Protein AF-A0A3P7NTP7-F1 (afdb_monomer)

Nearest PDB structures (foldseek):
  2wjd-assembly1_A  TM=9.049E-01  e=7.358E-20  Streptococcus pneumoniae
  3qy7-assembly1_A  TM=8.850E-01  e=7.677E-16  Bacillus subtilis
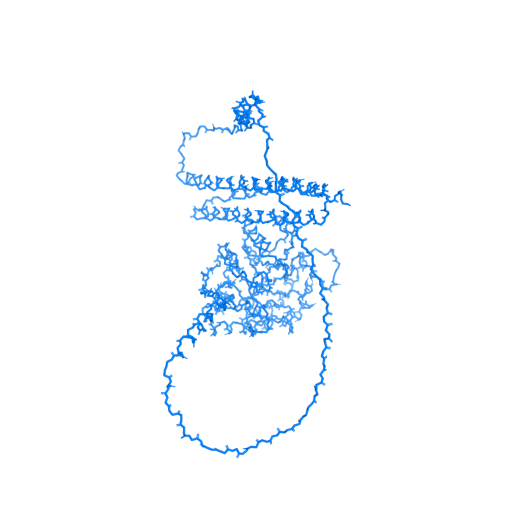  5j0l-assembly2_D  TM=4.802E-01  e=4.983E+00  synthetic construct
  4wpe-assembly1_A-2  TM=3.678E-01  e=9.612E+00  Saccharomyces cerevisiae S288C

Radius of gyration: 35.09 Å; Cα contacts (8 Å, |Δi|>4): 569; chains: 1; bounding box: 70×94×102 Å

Foldseek 3Di:
DAFAFEAAQQFAQFFLFHVDLVFSVVLVVLCVVLRHQEYENAAADPDPRRHPVPDDPPDPSVVVQVVSQVVSVVVCCVVPVRRHYWYAHEYEDELVCLLPVVPDDHTATLPALEHHYEYPLADALLSVVSSLLVSVVVVHAYEDPQVLRRPNCLPPVVSLLVCVVLLHAYEHALVLCPPQPPDSSVVSVVVCLLFQSHQAYHHNHRGDPDSHRNNNRSLVSCCVPVNNVVSCRHGPDQVVCVSVNHRRDRDRTNDDPCPDPPPPPVPPPPPVVPPPVPPDDDDDDDDDDDDDDDDDDDDDDDDDDDDDDDDDDDDYDDDDDDDDDDDDDDPDPPPPPPPPPPPPPPDDDDPDDPDDPPPDDDDVLVVVVVVLLVVLVVVLVVLLVVLVVVLVVLLVQLVVLLPDPPPVSSVVSNVVSVVVNVVSVSVSCVVNSVSLSVSQVSQVVSVHDSVVSVVSVVVVSVSVVVSCVVSVVVVVVSVVVD

Organism: NCBI:txid2173034

Mean predicted aligned error: 18.22 Å

Solvent-accessible surface area (backbone atoms only — not comparable to full-atom values): 28590 Å² total; per-residue (Å²): 135,59,28,33,35,67,35,23,27,47,45,41,67,63,35,76,27,18,81,36,64,67,54,28,51,51,44,50,45,56,29,45,78,49,50,39,31,34,38,27,33,22,42,66,34,83,39,93,62,36,56,84,84,78,72,74,100,79,65,67,65,66,58,59,52,54,50,40,45,56,55,50,48,52,56,44,41,74,77,38,74,78,50,45,79,40,54,38,25,30,35,39,48,53,86,74,39,63,83,44,58,94,75,57,91,80,53,39,32,59,79,31,49,37,32,40,36,41,62,60,61,82,46,49,56,69,62,49,54,48,48,52,48,57,39,41,77,72,65,38,41,41,26,40,46,48,55,35,60,40,54,46,51,74,84,40,63,67,55,60,47,56,43,44,77,70,66,37,40,32,27,35,38,19,65,34,60,50,69,41,81,78,45,72,40,15,38,40,35,44,54,33,54,70,26,43,54,54,49,30,41,22,25,60,18,27,41,90,75,89,38,40,45,51,43,48,63,25,46,51,49,38,27,75,75,67,33,60,69,52,29,41,36,26,28,24,52,32,49,51,32,42,62,70,56,44,87,59,87,79,70,79,64,43,77,69,82,77,70,71,85,69,77,65,94,79,76,73,79,82,71,66,79,72,68,80,79,78,79,85,72,87,86,93,73,80,86,91,78,88,81,90,82,88,85,91,86,82,88,80,87,85,87,89,82,84,88,83,90,86,88,89,88,87,84,85,89,83,88,91,89,85,89,87,78,89,80,89,82,96,84,70,96,81,77,85,79,75,89,82,80,75,88,84,80,82,88,80,83,80,84,77,70,84,80,73,88,69,94,58,93,72,52,69,66,58,54,49,50,53,56,53,51,56,53,51,53,52,50,50,52,53,51,51,54,50,49,51,58,54,49,53,57,50,49,53,53,44,64,55,29,73,67,47,83,53,61,71,64,20,54,54,47,42,52,53,48,51,65,44,50,59,48,51,51,53,51,47,48,55,55,48,54,47,49,47,49,56,51,43,51,61,27,54,78,67,73,48,84,56,72,63,51,56,54,55,49,53,52,51,52,54,50,52,53,55,55,49,56,62,53,49,58,52,52,49,62,44,63,79,69,112

Secondary structure (DSSP, 8-state):
--EEE--B--STTTSSS-SSHHHHHHHHHHHHHTTEEEEEE--EES-TTS-SS-S-TTS-HHHHHHHHHHHHHHHHHHH-TT-EEEE--EEEEPTTTTT-GGGS----GGGSSEEEEEE-TT--HHHHHHHHHHHHHTT-EEEETTTTS-SGGGT-TTHHHHHHHTT-EEEEEHHHHSSTTSSHHHHHHHHHHHTT---EEE--B--SSSS---HHHHHHHHHHHH-HHHHHIIIIIHHHHHHTT-----PPP-----------TTSSSSSSTTSSSS-SSS--------------------------------------------------TTSSSSTTSSSSSS-------------S---HHHHHHHHHHHHHHHHHHHHHHHHHHHHHHHHHHHHHHTT-SSHHHHHHHHHHHHHHHHHHHHHHHHHHHHHHHHHHHHHHTTT---HHHHHHHHHHHHHHHHHHHHHHHHHHHHHTT-

pLDDT: mean 74.23, std 25.64, range [24.45, 98.81]

Sequence (482 aa):
MKMVDIHYHLLPDVDDGPDTTECALEMVKISYDQGVRGIVATPHLNHPVQFRGRRNKEMDNKKDMEQAFETLRAHIHEAYPDMEIYLGAELYLTRKDLDHLEHVKIRTMNTTQYILVEFSRDITHIELDHGMHELVLLGYRPILAHAEVYKCYANHMEELIKLRDQGILIQCNAGNIINPQSSPEKTRATQMLEQGLIDIIASDGHNISTRRPDMAKAYTYVTKKHGAKEANRLFCENPQTMLLGGVVPQPPSRKKTLQPKHKSLVGMTSLIALALIGFSLIVTNALNAKDESPEAFTLKSLEQQTEPASTTQIEKNHGPVLPESLESTEENLLTQQENNELEQAQYSEDLKIPTMNIENEINPEQQGYNKIVSAYEQHLTNLEAYYRTQVDQYFIRLKEAVQIQDIPTRDETVSSIQGLIGKLESQSDNEVYKSLYDMQNDLEAKQYDVAIVQQLRDRYNEVKATVSTAYQAELEAYYNKQ

InterPro domains:
  IPR016667 Capsular polysaccharide synthesis, CpsB/CapC [PF19567] (3-243)
  IPR016667 Capsular polysaccharide synthesis, CpsB/CapC [PTHR39181] (3-255)
  IPR032466 Metal-dependent hydrolase [SSF51556] (1-242)

Structure (mmCIF, N/CA/C/O backbone):
data_AF-A0A3P7NTP7-F1
#
_entry.id   AF-A0A3P7NTP7-F1
#
loop_
_atom_site.group_PDB
_atom_site.id
_atom_site.type_symbol
_atom_site.label_atom_id
_atom_site.label_alt_id
_atom_site.label_comp_id
_atom_site.label_asym_id
_atom_site.label_entity_id
_atom_site.label_seq_id
_atom_site.pdbx_PDB_ins_code
_atom_site.Cartn_x
_atom_site.Cartn_y
_atom_site.Cartn_z
_atom_site.occupancy
_atom_site.B_iso_or_equiv
_atom_site.auth_seq_id
_atom_site.auth_comp_id
_atom_site.auth_asym_id
_atom_site.auth_atom_id
_atom_site.pdbx_PDB_model_num
ATOM 1 N N . MET A 1 1 ? 1.964 -17.044 -17.204 1.00 64.38 1 MET A N 1
ATOM 2 C CA . MET A 1 1 ? 1.689 -15.626 -16.887 1.00 64.38 1 MET A CA 1
ATOM 3 C C . MET A 1 1 ? 3.019 -14.944 -16.595 1.00 64.38 1 MET A C 1
ATOM 5 O O . MET A 1 1 ? 3.985 -15.660 -16.352 1.00 64.38 1 MET A O 1
ATOM 9 N N . LYS A 1 2 ? 3.089 -13.612 -16.673 1.00 90.44 2 LYS A N 1
ATOM 10 C CA . LYS A 1 2 ? 4.259 -12.822 -16.256 1.00 90.44 2 LYS A CA 1
ATOM 11 C C . LYS A 1 2 ? 4.111 -12.486 -14.767 1.00 90.44 2 LYS A C 1
ATOM 13 O O . LYS A 1 2 ? 3.027 -12.058 -14.383 1.00 90.44 2 LYS A O 1
ATOM 18 N N . MET A 1 3 ? 5.151 -12.655 -13.945 1.00 98.06 3 MET A N 1
ATOM 19 C CA . MET A 1 3 ? 5.136 -12.055 -12.602 1.00 98.06 3 MET A CA 1
ATOM 20 C C . MET A 1 3 ? 5.399 -10.553 -12.702 1.00 98.06 3 MET A C 1
ATOM 22 O O . MET A 1 3 ? 6.216 -10.117 -13.520 1.00 98.06 3 MET A O 1
ATOM 26 N N . VAL A 1 4 ? 4.725 -9.788 -11.852 1.00 98.50 4 VAL A N 1
ATOM 27 C CA . VAL A 1 4 ? 4.882 -8.340 -11.729 1.00 98.50 4 VAL A CA 1
ATOM 28 C C . VAL A 1 4 ? 5.239 -8.022 -10.284 1.00 98.50 4 VAL A C 1
ATOM 30 O O . VAL A 1 4 ? 4.569 -8.488 -9.366 1.00 98.50 4 VAL A O 1
ATOM 33 N N . ASP A 1 5 ? 6.289 -7.235 -10.092 1.00 98.62 5 ASP A N 1
ATOM 34 C CA . ASP A 1 5 ? 6.712 -6.751 -8.784 1.00 98.62 5 ASP A CA 1
ATOM 35 C C . ASP A 1 5 ? 6.331 -5.277 -8.624 1.00 98.62 5 ASP A C 1
ATOM 37 O O . ASP A 1 5 ? 6.753 -4.441 -9.422 1.00 98.62 5 ASP A O 1
ATOM 41 N N . ILE A 1 6 ? 5.494 -4.960 -7.634 1.00 98.62 6 ILE A N 1
ATOM 42 C CA . ILE A 1 6 ? 4.932 -3.609 -7.466 1.00 98.62 6 ILE A CA 1
ATOM 43 C C . ILE A 1 6 ? 5.628 -2.773 -6.389 1.00 98.62 6 ILE A C 1
ATOM 45 O O . ILE A 1 6 ? 5.246 -1.625 -6.205 1.00 98.62 6 ILE A O 1
ATOM 49 N N . HIS A 1 7 ? 6.582 -3.347 -5.653 1.00 98.69 7 HIS A N 1
ATOM 50 C CA . HIS A 1 7 ? 7.241 -2.697 -4.521 1.00 98.69 7 HIS A CA 1
ATOM 51 C C . HIS A 1 7 ? 8.749 -2.939 -4.626 1.00 98.69 7 HIS A C 1
ATOM 53 O O . HIS A 1 7 ? 9.239 -4.025 -4.303 1.00 98.69 7 HIS A O 1
ATOM 59 N N . TYR A 1 8 ? 9.473 -1.940 -5.134 1.00 97.94 8 TYR A N 1
ATOM 60 C CA . TYR A 1 8 ? 10.860 -2.093 -5.563 1.00 97.94 8 TYR A CA 1
ATOM 61 C C . TYR A 1 8 ? 11.626 -0.759 -5.522 1.00 97.94 8 TYR A C 1
ATOM 63 O O . TYR A 1 8 ? 11.379 0.154 -6.317 1.00 97.94 8 TYR A O 1
ATOM 71 N N . HIS A 1 9 ? 12.621 -0.670 -4.641 1.00 96.44 9 HIS A N 1
ATOM 72 C CA . HIS A 1 9 ? 13.485 0.499 -4.473 1.00 96.44 9 HIS A CA 1
ATOM 73 C C . HIS A 1 9 ? 14.672 0.337 -5.409 1.00 96.44 9 HIS A C 1
ATOM 75 O O . HIS A 1 9 ? 15.724 -0.198 -5.063 1.00 96.44 9 HIS A O 1
ATOM 81 N N . LEU A 1 10 ? 14.415 0.676 -6.672 1.00 95.94 10 LEU A N 1
ATOM 82 C CA . LEU A 1 10 ? 15.257 0.305 -7.804 1.00 95.94 10 LEU A CA 1
ATOM 83 C C . LEU A 1 10 ? 16.017 1.491 -8.423 1.00 95.94 10 LEU A C 1
ATOM 85 O O . LEU A 1 10 ? 16.932 1.274 -9.214 1.00 95.94 10 LEU A O 1
ATOM 89 N N . LEU A 1 11 ? 15.658 2.735 -8.095 1.00 94.19 11 LEU A N 1
ATOM 90 C CA . LEU A 1 11 ? 16.259 3.913 -8.726 1.00 94.19 11 LEU A CA 1
ATOM 91 C C . LEU A 1 11 ? 17.644 4.232 -8.127 1.00 94.19 11 LEU A C 1
ATOM 93 O O . LEU A 1 11 ? 17.728 4.459 -6.920 1.00 94.19 11 LEU A O 1
ATOM 97 N N . PRO A 1 12 ? 18.717 4.292 -8.945 1.00 90.75 12 PRO A N 1
ATOM 98 C CA . PRO A 1 12 ? 20.052 4.658 -8.488 1.00 90.75 12 PRO A CA 1
ATOM 99 C C . PRO A 1 12 ? 20.090 6.017 -7.798 1.00 90.75 12 PRO A C 1
ATOM 101 O O . PRO A 1 12 ? 19.650 7.008 -8.377 1.00 90.75 12 PRO A O 1
ATOM 104 N N . ASP A 1 13 ? 20.674 6.063 -6.601 1.00 85.06 13 ASP A N 1
ATOM 105 C CA . ASP A 1 13 ? 20.929 7.302 -5.856 1.00 85.06 13 ASP A CA 1
ATOM 106 C C . ASP A 1 13 ? 19.650 8.162 -5.679 1.00 85.06 13 ASP A C 1
ATOM 108 O O . ASP A 1 13 ? 19.675 9.386 -5.823 1.00 85.06 13 ASP A O 1
ATOM 112 N N . VAL A 1 14 ? 18.511 7.534 -5.352 1.00 85.25 14 VAL A N 1
ATOM 113 C CA . VAL A 1 14 ? 17.250 8.227 -4.996 1.00 85.25 14 VAL A CA 1
ATOM 114 C C . VAL A 1 14 ? 16.876 8.044 -3.522 1.00 85.25 14 VAL A C 1
ATOM 116 O O . VAL A 1 14 ? 16.504 9.028 -2.888 1.00 85.25 14 VAL A O 1
ATOM 119 N N . ASP A 1 15 ? 16.996 6.831 -2.974 1.00 86.75 15 ASP A N 1
ATOM 120 C CA . ASP A 1 15 ? 16.673 6.497 -1.577 1.00 86.75 15 ASP A CA 1
ATOM 121 C C . ASP A 1 15 ? 17.698 5.520 -0.947 1.00 86.75 15 ASP A C 1
ATOM 123 O O . ASP A 1 15 ? 18.898 5.630 -1.217 1.00 86.75 15 ASP A O 1
ATOM 127 N N . ASP A 1 16 ? 17.285 4.592 -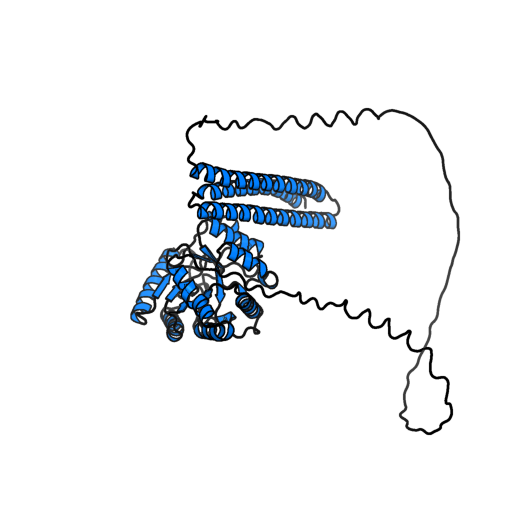0.068 1.00 86.94 16 ASP A N 1
ATOM 128 C CA . ASP A 1 16 ? 18.154 3.535 0.467 1.00 86.94 16 ASP A CA 1
ATOM 129 C C . ASP A 1 16 ? 18.162 2.234 -0.362 1.00 86.94 16 ASP A C 1
ATOM 131 O O . ASP A 1 16 ? 18.643 1.207 0.127 1.00 86.94 16 ASP A O 1
ATOM 135 N N . GLY A 1 17 ? 17.723 2.282 -1.622 1.00 89.94 17 GLY A N 1
ATOM 136 C CA . GLY A 1 17 ? 17.957 1.257 -2.641 1.00 89.94 17 GLY A CA 1
ATOM 137 C C . GLY A 1 17 ? 19.415 1.204 -3.165 1.00 89.94 17 GLY A C 1
ATOM 138 O O . GLY A 1 17 ? 20.373 1.238 -2.375 1.00 89.94 17 GLY A O 1
ATOM 139 N N . PRO A 1 18 ? 19.638 1.068 -4.489 1.00 91.38 18 PRO A N 1
ATOM 140 C CA . PRO A 1 18 ? 20.972 0.967 -5.078 1.00 91.38 18 PRO A CA 1
ATOM 141 C C . PRO A 1 18 ? 21.687 2.324 -5.171 1.00 91.38 18 PRO A C 1
ATOM 143 O O . PRO A 1 18 ? 21.120 3.319 -5.612 1.00 91.38 18 PRO A O 1
ATOM 146 N N . ASP A 1 19 ? 22.985 2.356 -4.858 1.00 87.69 19 ASP A N 1
ATOM 147 C CA . ASP A 1 19 ? 23.810 3.565 -5.018 1.00 87.69 19 ASP A CA 1
ATOM 148 C C . ASP A 1 19 ? 24.238 3.833 -6.483 1.00 87.69 19 ASP A C 1
ATOM 150 O O . ASP A 1 19 ? 24.747 4.913 -6.772 1.00 87.69 19 ASP A O 1
ATOM 154 N N . THR A 1 20 ? 24.087 2.868 -7.409 1.00 90.12 20 THR A N 1
ATOM 155 C CA . THR A 1 20 ? 24.508 3.002 -8.824 1.00 90.12 20 THR A CA 1
ATOM 156 C C . THR A 1 20 ? 23.620 2.227 -9.813 1.00 90.12 20 THR A C 1
ATOM 158 O O . THR A 1 20 ? 22.922 1.278 -9.443 1.00 90.12 20 THR A O 1
ATOM 161 N N . THR A 1 21 ? 23.683 2.605 -11.097 1.00 94.00 21 THR A N 1
ATOM 162 C CA . THR A 1 21 ? 22.968 1.952 -12.213 1.00 94.00 21 THR A CA 1
ATOM 163 C C . THR A 1 21 ? 23.360 0.486 -12.387 1.00 94.00 21 THR A C 1
ATOM 165 O O . THR A 1 21 ? 22.503 -0.345 -12.664 1.00 94.00 21 THR A O 1
ATOM 168 N N . GLU A 1 22 ? 24.628 0.133 -12.178 1.00 95.69 22 GLU A N 1
ATOM 169 C CA . GLU A 1 22 ? 25.114 -1.247 -12.280 1.00 95.69 22 GLU A CA 1
ATOM 170 C C . GLU A 1 22 ? 24.472 -2.131 -11.202 1.00 95.69 22 GLU A C 1
ATOM 172 O O . GLU A 1 22 ? 23.992 -3.222 -11.501 1.00 95.69 22 GLU A O 1
ATOM 177 N N . CYS A 1 23 ? 24.376 -1.627 -9.965 1.00 95.00 23 CYS A N 1
ATOM 178 C CA . CYS A 1 23 ? 23.697 -2.318 -8.867 1.00 95.00 23 CYS A CA 1
ATOM 179 C C . CYS A 1 23 ? 22.195 -2.505 -9.163 1.00 95.00 23 CYS A C 1
ATOM 181 O O . CYS A 1 23 ? 21.653 -3.596 -8.976 1.00 95.00 23 CYS A O 1
ATOM 183 N N . ALA A 1 24 ? 21.534 -1.479 -9.713 1.00 97.19 24 ALA A N 1
ATOM 184 C CA . ALA A 1 24 ? 20.144 -1.575 -10.159 1.00 97.19 24 ALA A CA 1
ATOM 185 C C . ALA A 1 24 ? 19.955 -2.602 -11.297 1.00 97.19 24 ALA A C 1
ATOM 187 O O . ALA A 1 24 ? 18.998 -3.377 -11.278 1.00 97.19 24 ALA A O 1
ATOM 188 N N . LEU A 1 25 ? 20.882 -2.679 -12.258 1.00 98.12 25 LEU A N 1
ATOM 189 C CA . LEU A 1 25 ? 20.854 -3.673 -13.338 1.00 98.12 25 LEU A CA 1
ATOM 190 C C . LEU A 1 25 ? 21.120 -5.103 -12.836 1.00 98.12 25 LEU A C 1
ATOM 192 O O . LEU A 1 25 ? 20.491 -6.040 -13.331 1.00 98.12 25 LEU A O 1
ATOM 196 N N . GLU A 1 26 ? 21.976 -5.296 -11.827 1.00 98.19 26 GLU A N 1
ATOM 197 C CA . GLU A 1 26 ? 22.121 -6.591 -11.144 1.00 98.19 26 GLU A CA 1
ATOM 198 C C . GLU A 1 26 ? 20.846 -6.983 -10.382 1.00 98.19 26 GLU A C 1
ATOM 200 O O . GLU A 1 26 ? 20.416 -8.138 -10.445 1.00 98.19 26 GLU A O 1
ATOM 205 N N . MET A 1 27 ? 20.192 -6.030 -9.711 1.00 98.31 27 MET A N 1
ATOM 206 C CA . MET A 1 27 ? 18.896 -6.251 -9.062 1.00 98.31 27 MET A CA 1
ATOM 207 C C . MET A 1 27 ? 17.827 -6.657 -10.088 1.00 98.31 27 MET A C 1
ATOM 209 O O . MET A 1 27 ? 17.157 -7.673 -9.892 1.00 98.31 27 MET A O 1
ATOM 213 N N . VAL A 1 28 ? 17.715 -5.939 -11.211 1.00 98.44 28 VAL A N 1
ATOM 214 C CA . VAL A 1 28 ? 16.812 -6.288 -12.325 1.00 98.44 28 VAL A CA 1
ATOM 215 C C . VAL A 1 28 ? 17.132 -7.672 -12.874 1.00 98.44 28 VAL A C 1
ATOM 217 O O . VAL A 1 28 ? 16.205 -8.450 -13.093 1.00 98.44 28 VAL A O 1
ATOM 220 N N . LYS A 1 29 ? 18.415 -8.030 -13.025 1.00 98.31 29 LYS A N 1
ATOM 221 C CA . LYS A 1 29 ? 18.817 -9.376 -13.450 1.00 98.31 29 LYS A CA 1
ATOM 222 C C . LYS A 1 29 ? 18.286 -10.450 -12.501 1.00 98.31 29 LYS A C 1
ATOM 224 O O . LYS A 1 29 ? 17.704 -11.428 -12.960 1.00 98.31 29 LYS A O 1
ATOM 229 N N . ILE A 1 30 ? 18.451 -10.266 -11.188 1.00 97.94 30 ILE A N 1
ATOM 230 C CA . ILE A 1 30 ? 17.971 -11.214 -10.169 1.00 97.94 30 ILE A CA 1
ATOM 231 C C . ILE A 1 30 ? 16.451 -11.415 -10.287 1.00 97.94 30 ILE A C 1
ATOM 233 O O . ILE A 1 30 ? 15.969 -12.541 -10.159 1.00 97.94 30 ILE A O 1
ATOM 237 N N . SER A 1 31 ? 15.692 -10.358 -10.571 1.00 97.94 31 SER A N 1
ATOM 238 C CA . SER A 1 31 ? 14.238 -10.421 -10.783 1.00 97.94 31 SER A CA 1
ATOM 239 C C . SER A 1 31 ? 13.861 -11.060 -12.129 1.00 97.94 31 SER A C 1
ATOM 241 O O . SER A 1 31 ? 12.966 -11.908 -12.198 1.00 97.94 31 SER A O 1
ATOM 243 N N . TYR A 1 32 ? 14.585 -10.726 -13.197 1.00 98.00 32 TYR A N 1
ATOM 244 C CA . TYR A 1 32 ? 14.394 -11.260 -14.546 1.00 98.00 32 TYR A CA 1
ATOM 245 C C . TYR A 1 32 ? 14.671 -12.772 -14.622 1.00 98.00 32 TYR A C 1
ATOM 247 O O . TYR A 1 32 ? 13.851 -13.521 -15.165 1.00 98.00 32 TYR A O 1
ATOM 255 N N . ASP A 1 33 ? 15.776 -13.231 -14.022 1.00 97.50 33 ASP A N 1
ATOM 256 C CA . ASP A 1 33 ? 16.153 -14.649 -13.888 1.00 97.50 33 ASP A CA 1
ATOM 257 C C . ASP A 1 33 ? 15.085 -15.454 -13.117 1.00 97.50 33 ASP A C 1
ATOM 259 O O . ASP A 1 33 ? 14.915 -16.653 -13.335 1.00 97.50 33 ASP A O 1
ATOM 263 N N . GLN A 1 34 ? 14.340 -14.791 -12.226 1.00 96.44 34 GLN A N 1
ATOM 264 C CA . GLN A 1 34 ? 13.246 -15.371 -11.442 1.00 96.44 34 GLN A CA 1
ATOM 265 C C . GLN A 1 34 ? 11.889 -15.389 -12.166 1.00 96.44 34 GLN A C 1
ATOM 267 O O . GLN A 1 34 ? 10.929 -15.942 -11.630 1.00 96.44 34 GLN A O 1
ATOM 272 N N . GLY A 1 35 ? 11.784 -14.819 -13.371 1.00 96.94 35 GLY A N 1
ATOM 273 C CA . GLY A 1 35 ? 10.538 -14.775 -1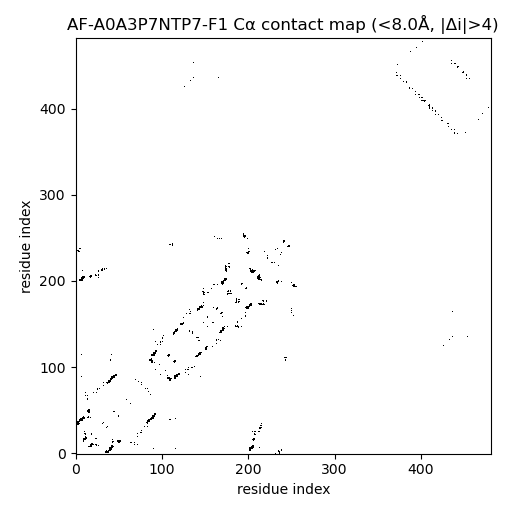4.147 1.00 96.94 35 GLY A CA 1
ATOM 274 C C . GLY A 1 35 ? 9.650 -13.551 -13.888 1.00 96.94 35 GLY A C 1
ATOM 275 O O . GLY A 1 35 ? 8.513 -13.517 -14.366 1.00 96.94 35 GLY A O 1
ATOM 276 N N . VAL A 1 36 ? 10.153 -12.534 -13.176 1.00 98.44 36 VAL A N 1
ATOM 277 C CA . VAL A 1 36 ? 9.531 -11.199 -13.162 1.00 98.44 36 VAL A CA 1
ATOM 278 C C . VAL A 1 36 ? 9.685 -10.572 -14.550 1.00 98.44 36 VAL A C 1
ATOM 280 O O . VAL A 1 36 ? 10.719 -10.737 -15.204 1.00 98.44 36 VAL A O 1
ATOM 283 N N . ARG A 1 37 ? 8.633 -9.902 -15.026 1.00 98.06 37 ARG A N 1
ATOM 284 C CA . ARG A 1 37 ? 8.589 -9.206 -16.324 1.00 98.06 37 ARG A CA 1
ATOM 285 C C . ARG A 1 37 ? 7.834 -7.878 -16.309 1.00 98.06 37 ARG A C 1
ATOM 287 O O . ARG A 1 37 ? 7.833 -7.208 -17.333 1.00 98.06 37 ARG A O 1
ATOM 294 N N . GLY A 1 38 ? 7.221 -7.507 -15.189 1.00 98.25 38 GLY A N 1
ATOM 295 C CA . GLY A 1 38 ? 6.815 -6.134 -14.905 1.00 98.25 38 GLY A CA 1
ATOM 296 C C . GLY A 1 38 ? 7.419 -5.699 -13.573 1.00 98.25 38 GLY A C 1
ATOM 297 O O . GLY A 1 38 ? 7.418 -6.487 -12.630 1.00 98.25 38 GLY A O 1
ATOM 298 N N . ILE A 1 39 ? 7.937 -4.480 -13.486 1.00 98.56 39 ILE A N 1
ATOM 299 C CA . ILE A 1 39 ? 8.435 -3.878 -12.246 1.00 98.56 39 ILE A CA 1
ATOM 300 C C . ILE A 1 39 ? 7.869 -2.461 -12.126 1.00 98.56 39 ILE A C 1
ATOM 302 O O . ILE A 1 39 ? 7.958 -1.672 -13.069 1.00 98.56 39 ILE A O 1
ATOM 306 N N . VAL A 1 40 ? 7.336 -2.122 -10.953 1.00 98.56 40 VAL A N 1
ATOM 307 C CA . VAL A 1 40 ? 7.080 -0.735 -10.553 1.00 98.56 40 VAL A CA 1
ATOM 308 C C . VAL A 1 40 ? 8.217 -0.286 -9.647 1.00 98.56 40 VAL A C 1
ATOM 310 O O . VAL A 1 40 ? 8.414 -0.848 -8.574 1.00 98.56 40 VAL A O 1
ATOM 313 N N . ALA A 1 41 ? 8.965 0.727 -10.076 1.00 98.06 41 ALA A N 1
ATOM 314 C CA . ALA A 1 41 ? 9.900 1.419 -9.205 1.00 98.06 41 ALA A CA 1
ATOM 315 C C . ALA A 1 41 ? 9.095 2.288 -8.228 1.00 98.06 41 ALA A C 1
ATOM 317 O O . ALA A 1 41 ? 8.395 3.213 -8.650 1.00 98.06 41 ALA A O 1
ATOM 318 N N . THR A 1 42 ? 9.193 1.984 -6.936 1.00 97.25 42 THR A N 1
ATOM 319 C CA . THR A 1 42 ? 8.497 2.679 -5.845 1.00 97.25 42 THR A CA 1
ATOM 320 C C . THR A 1 42 ? 9.511 3.260 -4.864 1.00 97.25 42 THR A C 1
ATOM 322 O O . THR A 1 42 ? 9.598 2.791 -3.735 1.00 97.25 42 THR A O 1
ATOM 325 N N . PRO A 1 43 ? 10.317 4.254 -5.278 1.00 94.25 43 PRO A N 1
ATOM 326 C CA . PRO A 1 43 ? 11.208 4.929 -4.345 1.00 94.25 43 PRO A CA 1
ATOM 327 C C . PRO A 1 43 ? 10.404 5.581 -3.213 1.00 94.25 43 PRO A C 1
ATOM 329 O O . PRO A 1 43 ? 9.269 6.025 -3.429 1.00 94.25 43 PRO A O 1
ATOM 332 N N . HIS A 1 44 ? 11.008 5.685 -2.033 1.00 91.88 44 HIS A N 1
ATOM 333 C CA . HIS A 1 44 ? 10.399 6.352 -0.883 1.00 91.88 44 HIS A CA 1
ATOM 334 C C . HIS A 1 44 ? 9.978 7.802 -1.203 1.00 91.88 44 HIS A C 1
ATOM 336 O O . HIS A 1 44 ? 10.746 8.590 -1.766 1.00 91.88 44 HIS A O 1
ATOM 342 N N . LEU A 1 45 ? 8.790 8.198 -0.745 1.00 89.69 45 LEU A N 1
ATOM 343 C CA . LEU A 1 45 ? 8.227 9.546 -0.804 1.00 89.69 45 LEU A CA 1
ATOM 344 C C . LEU A 1 45 ? 7.827 9.988 0.610 1.00 89.69 45 LEU A C 1
ATOM 346 O O . LEU A 1 45 ? 7.090 9.295 1.299 1.00 89.69 45 LEU A O 1
ATOM 350 N N . ASN A 1 46 ? 8.351 11.134 1.054 1.00 82.81 46 ASN A N 1
ATOM 351 C CA . ASN A 1 46 ? 8.191 11.719 2.396 1.00 82.81 46 ASN A CA 1
ATOM 352 C C . ASN A 1 46 ? 8.785 10.903 3.577 1.00 82.81 46 ASN A C 1
ATOM 354 O O . ASN A 1 46 ? 8.767 11.376 4.714 1.00 82.81 46 ASN A O 1
ATOM 358 N N . HIS A 1 47 ? 9.374 9.725 3.334 1.00 80.31 47 HIS A N 1
ATOM 359 C CA . HIS A 1 47 ? 9.973 8.881 4.379 1.00 80.31 47 HIS A CA 1
ATOM 360 C C . HIS A 1 47 ? 11.246 9.510 5.000 1.00 80.31 47 HIS A C 1
ATOM 362 O O . HIS A 1 47 ? 12.148 9.924 4.267 1.00 80.31 47 HIS A O 1
ATOM 368 N N . PRO A 1 48 ? 11.417 9.534 6.339 1.00 68.44 48 PRO A N 1
ATOM 369 C CA . PRO A 1 48 ? 12.614 10.076 6.997 1.00 68.44 48 PRO A CA 1
ATOM 370 C C . PRO A 1 48 ? 13.958 9.430 6.611 1.00 68.44 48 PRO A C 1
ATOM 372 O O . PRO A 1 48 ? 14.996 10.042 6.863 1.00 68.44 48 PRO A O 1
ATOM 375 N N . VAL A 1 49 ? 13.976 8.229 6.015 1.00 61.31 49 VAL A N 1
ATOM 376 C CA . VAL A 1 49 ? 15.218 7.536 5.599 1.00 61.31 49 VAL A CA 1
ATOM 377 C C . VAL A 1 49 ? 15.585 7.809 4.128 1.00 61.31 49 VAL A C 1
ATOM 379 O O . VAL A 1 49 ? 16.635 7.358 3.680 1.00 61.31 49 VAL A O 1
ATOM 382 N N . GLN A 1 50 ? 14.804 8.627 3.400 1.00 54.16 50 GLN A N 1
ATOM 383 C CA . GLN A 1 50 ? 15.004 8.980 1.978 1.00 54.16 50 GLN A CA 1
ATOM 384 C C . GLN A 1 50 ? 16.439 9.359 1.570 1.00 54.16 50 GLN A C 1
ATOM 386 O O . GLN A 1 50 ? 16.776 9.273 0.398 1.00 54.16 50 GLN A O 1
ATOM 391 N N . PHE A 1 51 ? 17.297 9.801 2.492 1.00 54.06 51 PHE A N 1
ATOM 392 C CA . PHE A 1 51 ? 18.670 10.172 2.169 1.00 54.06 51 PHE A CA 1
ATOM 393 C C . PHE A 1 51 ? 19.651 9.510 3.135 1.00 54.06 51 PHE A C 1
ATOM 395 O O . PHE A 1 51 ? 19.713 9.868 4.312 1.00 54.06 51 PHE A O 1
ATOM 402 N N . ARG A 1 52 ? 20.522 8.630 2.614 1.00 49.38 52 ARG A N 1
ATOM 403 C CA . ARG A 1 52 ? 21.683 8.037 3.320 1.00 49.38 52 ARG A CA 1
ATOM 404 C C . ARG A 1 52 ? 22.793 9.070 3.642 1.00 49.38 52 ARG A C 1
ATOM 406 O O . ARG A 1 52 ? 23.979 8.800 3.472 1.00 49.38 52 ARG A O 1
ATOM 413 N N . GLY A 1 53 ? 22.425 10.291 4.036 1.00 41.75 53 GLY A N 1
ATOM 414 C CA . GLY A 1 53 ? 23.332 11.418 4.286 1.00 41.75 53 GLY A CA 1
ATOM 415 C C . GLY A 1 53 ? 23.998 12.015 3.036 1.00 41.75 53 GLY A C 1
ATOM 416 O O . GLY A 1 53 ? 25.012 12.694 3.173 1.00 41.75 53 GLY A O 1
ATOM 417 N N . ARG A 1 54 ? 23.479 11.748 1.824 1.00 46.25 54 ARG A N 1
ATOM 418 C CA . ARG A 1 54 ? 24.155 12.042 0.538 1.00 46.25 54 ARG A CA 1
ATOM 419 C C . ARG A 1 54 ? 23.387 12.935 -0.455 1.00 46.25 54 ARG A C 1
ATOM 421 O O . ARG A 1 54 ? 23.493 12.734 -1.661 1.00 46.25 54 ARG A O 1
ATOM 428 N N . ARG A 1 55 ? 22.674 13.961 0.022 1.00 46.09 55 ARG A N 1
ATOM 429 C CA . ARG A 1 55 ? 22.431 15.213 -0.736 1.00 46.09 55 ARG A CA 1
ATOM 430 C C . ARG A 1 55 ? 21.873 16.315 0.165 1.00 46.09 55 ARG A C 1
ATOM 432 O O . ARG A 1 55 ? 21.371 16.040 1.254 1.00 46.09 55 ARG A O 1
ATOM 439 N N . ASN A 1 56 ? 21.997 17.563 -0.285 1.00 37.03 56 ASN A N 1
ATOM 440 C CA . ASN A 1 56 ? 21.391 18.716 0.382 1.00 37.03 56 ASN A CA 1
ATOM 441 C C . ASN A 1 56 ? 19.866 18.705 0.196 1.00 37.03 56 ASN A C 1
ATOM 443 O O . ASN A 1 56 ? 19.366 18.245 -0.827 1.00 37.03 56 ASN A O 1
ATOM 447 N N . LYS A 1 57 ? 19.139 19.299 1.151 1.00 42.53 57 LYS A N 1
ATOM 448 C CA . LYS A 1 57 ? 17.664 19.412 1.184 1.00 42.53 57 LYS A CA 1
ATOM 449 C C . LYS A 1 57 ? 17.058 20.354 0.117 1.00 42.53 57 LYS A C 1
ATOM 451 O O . LYS A 1 57 ? 15.976 20.891 0.323 1.00 42.53 57 LYS A O 1
ATOM 456 N N . GLU A 1 58 ? 17.768 20.602 -0.979 1.00 38.38 58 GLU A N 1
ATOM 457 C CA . GLU A 1 58 ? 17.488 21.674 -1.951 1.00 38.38 58 GLU A CA 1
ATOM 458 C C . GLU A 1 58 ? 17.311 21.153 -3.390 1.00 38.38 58 GLU A C 1
ATOM 460 O O . GLU A 1 58 ? 17.212 21.943 -4.326 1.00 38.38 58 GLU A O 1
ATOM 465 N N . MET A 1 59 ? 17.276 19.830 -3.584 1.00 40.25 59 MET A N 1
ATOM 466 C CA . MET A 1 59 ? 16.975 19.226 -4.885 1.00 40.25 59 MET A CA 1
ATOM 467 C C . MET A 1 59 ? 15.464 19.203 -5.154 1.00 40.25 59 MET A C 1
ATOM 469 O O . MET A 1 59 ? 14.645 19.060 -4.244 1.00 40.25 59 MET A O 1
ATOM 473 N N . ASP A 1 60 ? 15.084 19.361 -6.421 1.00 47.19 60 ASP A N 1
ATOM 474 C CA . ASP A 1 60 ? 13.688 19.373 -6.860 1.00 47.19 60 ASP A CA 1
ATOM 475 C C . ASP A 1 60 ? 13.224 17.931 -7.097 1.00 47.19 60 ASP A C 1
ATOM 477 O O . ASP A 1 60 ? 13.035 17.513 -8.240 1.00 47.19 60 ASP A O 1
ATOM 481 N N . ASN A 1 61 ? 13.077 17.181 -5.992 1.00 54.78 61 ASN A N 1
ATOM 482 C CA . ASN A 1 61 ? 12.950 15.714 -5.895 1.00 54.78 61 ASN A CA 1
ATOM 483 C C . ASN A 1 61 ? 12.135 15.013 -7.002 1.00 54.78 61 ASN A C 1
ATOM 485 O O . ASN A 1 61 ? 12.387 13.849 -7.308 1.00 54.78 61 ASN A O 1
ATOM 489 N N . LYS A 1 62 ? 11.138 15.682 -7.598 1.00 54.91 62 LYS A N 1
ATOM 490 C CA . LYS A 1 62 ? 10.352 15.132 -8.710 1.00 54.91 62 LYS A CA 1
ATOM 491 C C . LYS A 1 62 ? 11.159 15.012 -10.011 1.00 54.91 62 LYS A C 1
ATOM 493 O O . LYS A 1 62 ? 11.022 13.999 -10.694 1.00 54.91 62 LYS A O 1
ATOM 498 N N . LYS A 1 63 ? 11.979 16.012 -10.359 1.00 56.75 63 LYS A N 1
ATOM 499 C CA . LYS A 1 63 ? 12.778 16.011 -11.597 1.00 56.75 63 LYS A CA 1
ATOM 500 C C . LYS A 1 63 ? 13.869 14.950 -11.555 1.00 56.75 63 LYS A C 1
ATOM 502 O O . LYS A 1 63 ? 14.015 14.199 -12.513 1.00 56.75 63 LYS A O 1
ATOM 507 N N . ASP A 1 64 ? 14.584 14.862 -10.438 1.00 75.50 64 ASP A N 1
ATOM 508 C CA . ASP A 1 64 ? 15.686 13.912 -10.271 1.00 75.50 64 ASP A CA 1
ATOM 509 C C . ASP A 1 64 ? 15.176 12.461 -10.301 1.00 75.50 64 ASP A C 1
ATOM 511 O O . ASP A 1 64 ? 15.760 11.616 -10.975 1.00 75.50 64 ASP A O 1
ATOM 515 N N . MET A 1 65 ? 14.023 12.189 -9.673 1.00 83.75 65 MET A N 1
ATOM 516 C CA . MET A 1 65 ? 13.342 10.889 -9.737 1.00 83.75 65 MET A CA 1
ATOM 517 C C . MET A 1 65 ? 12.905 10.521 -11.165 1.00 83.75 65 MET A C 1
ATOM 519 O O . MET A 1 65 ? 13.139 9.396 -11.604 1.00 83.75 65 MET A O 1
ATOM 523 N N . GLU A 1 66 ? 12.281 11.445 -11.904 1.00 88.00 66 GLU A N 1
ATOM 524 C CA . GLU A 1 66 ? 11.835 11.199 -13.285 1.00 88.00 66 GLU A CA 1
ATOM 525 C C . GLU A 1 66 ? 13.024 11.009 -14.245 1.00 88.00 66 GLU A C 1
ATOM 527 O O . GLU A 1 66 ? 12.993 10.120 -15.098 1.00 88.00 66 GLU A O 1
ATOM 532 N N . GLN A 1 67 ? 14.113 11.766 -14.063 1.00 89.19 67 GLN A N 1
ATOM 533 C CA . GLN A 1 67 ? 15.342 11.606 -14.841 1.00 89.19 67 GLN A CA 1
ATOM 534 C C . GLN A 1 67 ? 16.075 10.295 -14.515 1.00 89.19 67 GLN A C 1
ATOM 536 O O . GLN A 1 67 ? 16.518 9.608 -15.439 1.00 89.19 67 GLN A O 1
ATOM 541 N N . ALA A 1 68 ? 16.190 9.919 -13.237 1.00 90.06 68 ALA A N 1
ATOM 542 C CA . ALA A 1 68 ? 16.775 8.642 -12.822 1.00 90.06 68 ALA A CA 1
ATOM 543 C C . ALA A 1 68 ? 15.959 7.455 -13.359 1.00 90.06 68 ALA A C 1
ATOM 545 O O . ALA A 1 68 ? 16.537 6.495 -13.872 1.00 90.06 68 ALA A O 1
ATOM 546 N N . PHE A 1 69 ? 14.625 7.550 -13.317 1.00 95.12 69 PHE A N 1
ATOM 547 C CA . PHE A 1 69 ? 13.717 6.547 -13.868 1.00 95.12 69 PHE A CA 1
ATOM 548 C C . PHE A 1 69 ? 13.914 6.342 -15.373 1.00 95.12 69 PHE A C 1
ATOM 550 O O . PHE A 1 69 ? 14.216 5.224 -15.781 1.00 95.12 69 PHE A O 1
ATOM 557 N N . GLU A 1 70 ? 13.801 7.384 -16.205 1.00 95.69 70 GLU A N 1
ATOM 558 C CA . GLU A 1 70 ? 13.947 7.222 -17.662 1.00 95.69 70 GLU A CA 1
ATOM 559 C C . GLU A 1 70 ? 15.379 6.821 -18.064 1.00 95.69 70 GLU A C 1
ATOM 561 O O . GLU A 1 70 ? 15.562 6.006 -18.971 1.00 95.69 70 GLU A O 1
ATOM 566 N N . THR A 1 71 ? 16.401 7.298 -17.339 1.00 94.56 71 THR A N 1
ATOM 567 C CA . THR A 1 71 ? 17.794 6.858 -17.539 1.00 94.56 71 THR A CA 1
ATOM 568 C C . THR A 1 71 ? 17.938 5.360 -17.274 1.00 94.56 71 THR A C 1
ATOM 570 O O . THR A 1 71 ? 18.473 4.632 -18.110 1.00 94.56 71 THR A O 1
ATOM 573 N N . LEU A 1 72 ? 17.446 4.867 -16.135 1.00 96.25 72 LEU A N 1
ATOM 574 C CA . LEU A 1 72 ? 17.518 3.448 -15.791 1.00 96.25 72 LEU A CA 1
ATOM 575 C C . LEU A 1 72 ? 16.676 2.588 -16.746 1.00 96.25 72 LEU A C 1
ATOM 577 O O . LEU A 1 72 ? 17.131 1.541 -17.203 1.00 96.25 72 LEU A O 1
ATOM 581 N N . ARG A 1 73 ? 15.468 3.046 -17.083 1.00 97.44 73 ARG A N 1
ATOM 582 C CA . ARG A 1 73 ? 14.535 2.383 -18.002 1.00 97.44 73 ARG A CA 1
ATOM 583 C C . ARG A 1 73 ? 15.155 2.139 -19.376 1.00 97.44 73 ARG A C 1
ATOM 585 O O . ARG A 1 73 ? 14.959 1.059 -19.926 1.00 97.44 73 ARG A O 1
ATOM 592 N N . ALA A 1 74 ? 15.936 3.088 -19.897 1.00 97.31 74 ALA A N 1
ATOM 593 C CA . ALA A 1 74 ? 16.674 2.912 -21.147 1.00 97.31 74 ALA A CA 1
ATOM 594 C C . ALA A 1 74 ? 17.689 1.753 -21.063 1.00 97.31 74 ALA A C 1
ATOM 596 O O . ALA A 1 74 ? 17.656 0.853 -21.900 1.00 97.31 74 ALA A O 1
ATOM 597 N N . HIS A 1 75 ? 18.518 1.715 -20.011 1.00 97.75 75 HIS A N 1
ATOM 598 C CA . HIS A 1 75 ? 19.483 0.628 -19.790 1.00 97.75 75 HIS A CA 1
ATOM 599 C C . HIS A 1 75 ? 18.794 -0.734 -19.578 1.00 97.75 75 HIS A C 1
ATOM 601 O O . HIS A 1 75 ? 19.269 -1.758 -20.069 1.00 97.75 75 HIS A O 1
ATOM 607 N N . ILE A 1 76 ? 17.657 -0.765 -18.870 1.00 98.00 76 ILE A N 1
ATOM 608 C CA . ILE A 1 76 ? 16.872 -1.995 -18.685 1.00 98.00 76 ILE A CA 1
ATOM 609 C C . ILE A 1 76 ? 16.274 -2.464 -20.014 1.00 98.00 76 ILE A C 1
ATOM 611 O O . ILE A 1 76 ? 16.306 -3.660 -20.282 1.00 98.00 76 ILE A O 1
ATOM 615 N N . HIS A 1 77 ? 15.770 -1.563 -20.859 1.00 96.88 77 HIS A N 1
ATOM 616 C CA . HIS A 1 77 ? 15.205 -1.934 -22.158 1.00 96.88 77 HIS A CA 1
ATOM 617 C C . HIS A 1 77 ? 16.265 -2.483 -23.129 1.00 96.88 77 HIS A C 1
ATOM 619 O O . HIS A 1 77 ? 15.977 -3.420 -23.871 1.00 96.88 77 HIS A O 1
ATOM 625 N N . GLU A 1 78 ? 17.495 -1.960 -23.090 1.00 97.19 78 GLU A N 1
ATOM 626 C CA . GLU A 1 78 ? 18.623 -2.493 -23.867 1.00 97.19 78 GLU A CA 1
ATOM 627 C C . GLU A 1 78 ? 19.028 -3.907 -23.408 1.00 97.19 78 GLU A C 1
ATOM 629 O O . GLU A 1 78 ? 19.235 -4.795 -24.236 1.00 97.19 78 GLU A O 1
ATOM 634 N N . ALA A 1 79 ? 19.103 -4.144 -22.093 1.00 97.25 79 ALA A N 1
ATOM 635 C CA . ALA A 1 79 ? 19.538 -5.427 -21.533 1.00 97.25 79 ALA A CA 1
ATOM 636 C C . ALA A 1 79 ? 18.429 -6.502 -21.457 1.00 97.25 79 ALA A C 1
ATOM 638 O O . ALA A 1 79 ? 18.718 -7.697 -21.550 1.00 97.25 79 ALA A O 1
ATOM 639 N N . TYR A 1 80 ? 17.170 -6.092 -21.277 1.00 97.25 80 TYR A N 1
ATOM 640 C CA . TYR A 1 80 ? 16.010 -6.947 -20.991 1.00 97.25 80 TYR A CA 1
ATOM 641 C C . TYR A 1 80 ? 14.751 -6.430 -21.727 1.00 97.25 80 TYR A C 1
ATOM 643 O O . TYR A 1 80 ? 13.824 -5.923 -21.092 1.00 97.25 80 TYR A O 1
ATOM 651 N N . PRO A 1 81 ? 14.673 -6.542 -23.066 1.00 94.56 81 PRO A N 1
ATOM 652 C CA . PRO A 1 81 ? 13.653 -5.857 -23.871 1.00 94.56 81 PRO A CA 1
ATOM 653 C C . PRO A 1 81 ? 12.194 -6.295 -23.626 1.00 94.56 81 PRO A C 1
ATOM 655 O O . PRO A 1 81 ? 11.282 -5.585 -24.048 1.00 94.56 81 PRO A O 1
ATOM 658 N N . ASP A 1 82 ? 11.944 -7.424 -22.950 1.00 95.88 82 ASP A N 1
ATOM 659 C CA . ASP A 1 82 ? 10.612 -7.889 -22.524 1.00 95.88 82 ASP A CA 1
ATOM 660 C C . ASP A 1 82 ? 10.291 -7.630 -21.031 1.00 95.88 82 ASP A C 1
ATOM 662 O O . ASP A 1 82 ? 9.238 -8.071 -20.548 1.00 95.88 82 ASP A O 1
ATOM 666 N N . MET A 1 83 ? 11.168 -6.912 -20.313 1.00 97.62 83 MET A N 1
ATOM 667 C CA . MET A 1 83 ? 10.919 -6.364 -18.974 1.00 97.62 83 MET A CA 1
ATOM 668 C C . MET A 1 83 ? 10.220 -5.002 -19.077 1.00 97.62 83 MET A C 1
ATOM 670 O O . MET A 1 83 ? 10.759 -4.035 -19.611 1.00 97.62 83 MET A O 1
ATOM 674 N N . GLU A 1 84 ? 9.014 -4.920 -18.528 1.00 97.06 84 GLU A N 1
ATOM 675 C CA . GLU A 1 84 ? 8.189 -3.715 -18.503 1.00 97.06 84 GLU A CA 1
ATOM 676 C C . GLU A 1 84 ? 8.459 -2.936 -17.203 1.00 97.06 84 GLU A C 1
ATOM 678 O O . GLU A 1 84 ? 8.395 -3.493 -16.108 1.00 97.06 84 GLU A O 1
ATOM 683 N N . ILE A 1 85 ? 8.804 -1.651 -17.322 1.00 97.12 85 ILE A N 1
ATOM 684 C CA . ILE A 1 85 ? 9.248 -0.788 -16.214 1.00 97.12 85 ILE A CA 1
ATOM 685 C C . ILE A 1 85 ? 8.301 0.409 -16.084 1.00 97.12 85 ILE A C 1
ATOM 687 O O . ILE A 1 85 ? 8.102 1.153 -17.049 1.00 97.12 85 ILE A O 1
ATOM 691 N N . TYR A 1 86 ? 7.757 0.599 -14.881 1.00 97.69 86 TYR A N 1
ATOM 692 C CA . TYR A 1 86 ? 6.794 1.646 -14.526 1.00 97.69 86 TYR A CA 1
ATOM 693 C C . TYR A 1 86 ? 7.270 2.447 -13.307 1.00 97.69 86 TYR A C 1
ATOM 695 O O . TYR A 1 86 ? 8.021 1.930 -12.481 1.00 97.69 86 TYR A O 1
ATOM 703 N N . LEU A 1 87 ? 6.803 3.690 -13.165 1.00 95.62 87 LEU A N 1
ATOM 704 C CA . LEU A 1 87 ? 7.098 4.545 -12.012 1.00 95.62 87 LEU A CA 1
ATOM 705 C C . LEU A 1 87 ? 5.881 4.652 -11.081 1.00 95.62 87 LEU A C 1
ATOM 707 O O . LEU A 1 87 ? 4.744 4.800 -11.537 1.00 95.62 87 LEU A O 1
ATOM 711 N N . GLY A 1 88 ? 6.146 4.621 -9.780 1.00 96.50 88 GLY A N 1
ATOM 712 C CA . GLY A 1 88 ? 5.244 5.002 -8.699 1.00 96.50 88 GLY A CA 1
ATOM 713 C C . GLY A 1 88 ? 6.043 5.690 -7.591 1.00 96.50 88 GLY A C 1
ATOM 714 O O . GLY A 1 88 ? 7.033 6.366 -7.870 1.00 96.50 88 GLY A O 1
ATOM 715 N N . ALA A 1 89 ? 5.623 5.506 -6.345 1.00 94.94 89 ALA A N 1
ATOM 716 C CA . ALA A 1 89 ? 6.387 5.812 -5.138 1.00 94.94 89 ALA A CA 1
ATOM 717 C C . ALA A 1 89 ? 5.850 4.956 -3.982 1.00 94.94 89 ALA A C 1
ATOM 719 O O . ALA A 1 89 ? 4.703 4.514 -4.051 1.00 94.94 89 ALA A O 1
ATOM 720 N N . GLU A 1 90 ? 6.648 4.749 -2.938 1.00 97.62 90 GLU A N 1
ATOM 721 C CA . GLU A 1 90 ? 6.150 4.302 -1.633 1.00 97.62 90 GLU A CA 1
ATOM 722 C C . GLU A 1 90 ? 5.921 5.548 -0.761 1.00 97.62 90 GLU A C 1
ATOM 724 O O . GLU A 1 90 ? 6.870 6.253 -0.421 1.00 97.62 90 GLU A O 1
ATOM 729 N N . LEU A 1 91 ? 4.665 5.890 -0.470 1.00 96.25 91 LEU A N 1
ATOM 730 C CA . LEU A 1 91 ? 4.300 7.097 0.274 1.00 96.25 91 LEU A CA 1
ATOM 731 C C . LEU A 1 91 ? 4.307 6.837 1.782 1.00 96.25 91 LEU A C 1
ATOM 733 O O . LEU A 1 91 ? 3.413 6.164 2.288 1.00 96.25 91 LEU A O 1
ATOM 737 N N . TYR A 1 92 ? 5.244 7.448 2.502 1.00 94.50 92 TYR A N 1
ATOM 738 C CA . TYR A 1 92 ? 5.216 7.490 3.961 1.00 94.50 92 TYR A CA 1
ATOM 739 C C . TYR A 1 92 ? 4.285 8.588 4.458 1.00 94.50 92 TYR A C 1
ATOM 741 O O . TYR A 1 92 ? 4.497 9.770 4.175 1.00 94.50 92 TYR A O 1
ATOM 749 N N . LEU A 1 93 ? 3.283 8.193 5.240 1.00 94.44 93 LEU A N 1
ATOM 750 C CA . LEU A 1 93 ? 2.440 9.111 5.996 1.00 94.44 93 LEU A CA 1
ATOM 751 C C . LEU A 1 93 ? 2.908 9.172 7.452 1.00 94.44 93 LEU A C 1
ATOM 753 O O . LEU A 1 93 ? 2.942 8.169 8.172 1.00 94.44 93 LEU A O 1
ATOM 757 N N . THR A 1 94 ? 3.260 10.373 7.911 1.00 88.62 94 THR A N 1
ATOM 758 C CA . THR A 1 94 ? 3.444 10.638 9.338 1.00 88.62 94 THR A CA 1
ATOM 759 C C . THR A 1 94 ? 2.095 10.872 10.013 1.00 88.62 94 THR A C 1
ATOM 761 O O . THR A 1 94 ? 1.113 11.241 9.373 1.00 88.62 94 THR A O 1
ATOM 764 N N . ARG A 1 95 ? 2.070 10.774 11.348 1.00 84.75 95 ARG A N 1
ATOM 765 C CA . ARG A 1 95 ? 0.912 11.158 12.175 1.00 84.75 95 ARG A CA 1
ATOM 766 C C . ARG A 1 95 ? 0.390 12.579 11.897 1.00 84.75 95 ARG A C 1
ATOM 768 O O . ARG A 1 95 ? -0.779 12.812 12.136 1.00 84.75 95 ARG A O 1
ATOM 775 N N . LYS A 1 96 ? 1.231 13.495 11.391 1.00 84.25 96 LYS A N 1
ATOM 776 C CA . LYS A 1 96 ? 0.853 14.882 11.051 1.00 84.25 96 LYS A CA 1
ATOM 777 C C . LYS A 1 96 ? 0.292 15.048 9.642 1.00 84.25 96 LYS A C 1
ATOM 779 O O . LYS A 1 96 ? -0.332 16.059 9.355 1.00 84.25 96 LYS A O 1
ATOM 784 N N . ASP A 1 97 ? 0.575 14.100 8.751 1.00 88.12 97 ASP A N 1
ATOM 785 C CA . ASP A 1 97 ? 0.025 14.121 7.396 1.00 88.12 97 ASP A CA 1
ATOM 786 C C . ASP A 1 97 ? -1.439 13.661 7.409 1.00 88.12 97 ASP A C 1
ATOM 788 O O . ASP A 1 97 ? -2.206 14.093 6.561 1.00 88.12 97 ASP A O 1
ATOM 792 N N . LEU A 1 98 ? -1.832 12.846 8.403 1.00 83.62 98 LEU A N 1
ATOM 793 C CA . LEU A 1 98 ? -3.209 12.380 8.628 1.00 83.62 98 LEU A CA 1
ATOM 794 C C . LEU A 1 98 ? -4.217 13.521 8.818 1.00 83.62 98 LEU A C 1
ATOM 796 O O . LEU A 1 98 ? -5.368 13.374 8.423 1.00 83.62 98 LEU A O 1
ATOM 800 N N . ASP A 1 99 ? -3.782 14.634 9.412 1.00 77.19 99 ASP A N 1
ATOM 801 C CA . ASP A 1 99 ? -4.624 15.805 9.683 1.00 77.19 99 ASP A CA 1
ATOM 802 C C . ASP A 1 99 ? -4.837 16.685 8.428 1.00 77.19 99 ASP A C 1
ATOM 804 O O . ASP A 1 99 ? -5.710 17.552 8.429 1.00 77.19 99 ASP A O 1
ATOM 808 N N . HIS A 1 100 ? -4.019 16.491 7.378 1.00 81.81 100 HIS A N 1
ATOM 809 C CA . HIS A 1 100 ? -3.873 17.386 6.215 1.00 81.81 100 HIS A CA 1
ATOM 810 C C . HIS A 1 100 ? -3.576 16.619 4.902 1.00 81.81 100 HIS A C 1
ATOM 812 O O . HIS A 1 100 ? -2.720 17.019 4.097 1.00 81.81 100 HIS A O 1
ATOM 818 N N . LEU A 1 101 ? -4.231 15.472 4.683 1.00 81.88 101 LEU A N 1
ATOM 819 C CA . LEU A 1 101 ? -3.953 14.568 3.552 1.00 81.88 101 LEU A CA 1
ATOM 820 C C . LEU A 1 101 ? -4.175 15.224 2.178 1.00 81.88 101 LEU A C 1
ATOM 822 O O . LEU A 1 101 ? -3.478 14.906 1.214 1.00 81.88 101 LEU A O 1
ATOM 826 N N . GLU A 1 102 ? -5.079 16.197 2.094 1.00 77.69 102 GLU A N 1
ATOM 827 C CA . GLU A 1 102 ? -5.357 17.031 0.921 1.00 77.69 102 GLU A CA 1
ATOM 828 C C . GLU A 1 102 ? -4.193 17.962 0.521 1.00 77.69 102 GLU A C 1
ATOM 830 O O . GLU A 1 102 ? -4.212 18.567 -0.554 1.00 77.69 102 GLU A O 1
ATOM 835 N N . HIS A 1 103 ? -3.159 18.080 1.359 1.00 81.56 103 HIS A N 1
ATOM 836 C CA . HIS A 1 103 ? -1.926 18.822 1.075 1.00 81.56 103 HIS A CA 1
ATOM 837 C C . HIS A 1 103 ? -0.706 17.916 0.834 1.00 81.56 103 HIS A C 1
ATOM 839 O O . HIS A 1 103 ? 0.362 18.400 0.437 1.00 81.56 103 HIS A O 1
ATOM 845 N N . VAL A 1 104 ? -0.846 16.598 1.012 1.00 85.75 104 VAL A N 1
ATOM 846 C CA . VAL A 1 104 ? 0.242 15.637 0.798 1.00 85.75 104 VAL A CA 1
ATOM 847 C C . VAL A 1 104 ? 0.556 15.500 -0.692 1.00 85.75 104 VAL A C 1
ATOM 849 O O . VAL A 1 104 ? -0.310 15.295 -1.542 1.00 85.75 104 VAL A O 1
ATOM 852 N N . LYS A 1 105 ? 1.847 15.563 -1.033 1.00 87.25 105 LYS A N 1
ATOM 853 C CA . LYS A 1 105 ? 2.322 15.257 -2.388 1.00 87.25 105 LYS A CA 1
ATOM 854 C C . LYS A 1 105 ? 2.281 13.748 -2.613 1.00 87.25 105 LYS A C 1
ATOM 856 O O . LYS A 1 105 ? 3.152 13.031 -2.132 1.00 87.25 105 LYS A O 1
ATOM 861 N N . ILE A 1 106 ? 1.290 13.296 -3.373 1.00 90.81 106 ILE A N 1
ATOM 862 C CA . ILE A 1 106 ? 1.064 11.891 -3.730 1.00 90.81 106 ILE A CA 1
ATOM 863 C C . ILE A 1 106 ? 1.614 11.608 -5.141 1.00 90.81 106 ILE A C 1
ATOM 865 O O . ILE A 1 106 ? 1.542 12.459 -6.032 1.00 90.81 106 ILE A O 1
ATOM 869 N N . ARG A 1 107 ? 2.143 10.396 -5.374 1.00 92.00 107 ARG A N 1
ATOM 870 C CA . ARG A 1 107 ? 2.422 9.874 -6.724 1.00 92.00 107 ARG A CA 1
ATOM 871 C C . ARG A 1 107 ? 1.755 8.518 -6.922 1.00 92.00 107 ARG A C 1
ATOM 873 O O . ARG A 1 107 ? 2.038 7.578 -6.188 1.00 92.00 107 ARG A O 1
ATOM 880 N N . THR A 1 108 ? 0.914 8.412 -7.948 1.00 95.00 108 THR A N 1
ATOM 881 C CA . THR A 1 108 ? 0.245 7.155 -8.295 1.00 95.00 108 THR A CA 1
ATOM 882 C C . THR A 1 108 ? 1.114 6.249 -9.161 1.00 95.00 108 THR A C 1
ATOM 884 O O . THR A 1 108 ? 2.015 6.690 -9.882 1.00 95.00 108 THR A O 1
ATOM 887 N N . MET A 1 109 ? 0.841 4.951 -9.079 1.00 95.94 109 MET A N 1
ATOM 888 C CA . MET A 1 109 ? 1.563 3.895 -9.777 1.00 95.94 109 MET A CA 1
ATOM 889 C C . MET A 1 109 ? 1.070 3.803 -11.222 1.00 95.94 109 MET A C 1
ATOM 891 O O . MET A 1 109 ? -0.128 3.641 -11.469 1.00 95.94 109 MET A O 1
ATOM 895 N N . ASN A 1 110 ? 1.988 3.928 -12.184 1.00 93.69 110 ASN A N 1
ATOM 896 C CA . ASN A 1 110 ? 1.693 3.913 -13.622 1.00 93.69 110 ASN A CA 1
ATOM 897 C C . ASN A 1 110 ? 0.563 4.882 -14.048 1.00 93.69 110 ASN A C 1
ATOM 899 O O . ASN A 1 110 ? -0.245 4.566 -14.918 1.00 93.69 110 ASN A O 1
ATOM 903 N N . THR A 1 111 ? 0.466 6.060 -13.419 1.00 88.44 111 THR A N 1
ATOM 904 C CA . THR A 1 111 ? -0.595 7.070 -13.664 1.00 88.44 111 THR A CA 1
ATOM 905 C C . THR A 1 111 ? -2.039 6.596 -13.419 1.00 88.44 111 THR A C 1
ATOM 907 O O . THR A 1 111 ? -2.987 7.249 -13.845 1.00 88.44 111 THR A O 1
ATOM 910 N N . THR A 1 112 ? -2.226 5.480 -12.709 1.00 93.50 112 THR A N 1
ATOM 911 C CA . THR A 1 112 ? -3.550 4.969 -12.310 1.00 93.50 112 THR A CA 1
ATOM 912 C C . THR A 1 112 ? -4.066 5.682 -11.047 1.00 93.50 112 THR A C 1
ATOM 914 O O . THR A 1 112 ? -3.489 6.678 -10.620 1.00 93.50 112 THR A O 1
ATOM 917 N N . GLN A 1 113 ? -5.134 5.183 -10.417 1.00 92.19 113 GLN A N 1
ATOM 918 C CA . GLN A 1 113 ? -5.567 5.625 -9.078 1.00 92.19 113 GLN A CA 1
ATOM 919 C C . GLN A 1 113 ? -4.781 4.955 -7.936 1.00 92.19 113 GLN A C 1
ATOM 921 O O . GLN A 1 113 ? -4.916 5.361 -6.783 1.00 92.19 113 GLN A O 1
ATOM 926 N N . TYR A 1 114 ? -3.986 3.918 -8.226 1.00 98.38 114 TYR A N 1
ATOM 927 C CA . TYR A 1 114 ? -3.327 3.120 -7.195 1.00 98.38 114 TYR A CA 1
ATOM 928 C C . TYR A 1 114 ? -2.121 3.834 -6.580 1.00 98.38 114 TYR A C 1
ATOM 930 O O . TYR A 1 114 ? -1.282 4.386 -7.297 1.00 98.38 114 TYR A O 1
ATOM 938 N N . ILE A 1 115 ? -2.025 3.788 -5.251 1.00 98.19 115 ILE A N 1
ATOM 939 C CA . ILE A 1 115 ? -0.931 4.363 -4.457 1.00 98.19 115 ILE A CA 1
ATOM 940 C C . ILE A 1 115 ? -0.438 3.335 -3.441 1.00 98.19 115 ILE A C 1
ATOM 942 O O . ILE A 1 115 ? -1.245 2.665 -2.802 1.00 98.19 115 ILE A O 1
ATOM 946 N N . LEU A 1 116 ? 0.878 3.209 -3.296 1.00 98.75 116 LEU A N 1
ATOM 947 C CA . LEU A 1 116 ? 1.503 2.374 -2.274 1.00 98.75 116 LEU A CA 1
ATOM 948 C C . LEU A 1 116 ? 1.798 3.247 -1.054 1.00 98.75 116 LEU A C 1
ATOM 950 O O . LEU A 1 116 ? 2.414 4.301 -1.204 1.00 98.75 116 LEU A O 1
ATOM 954 N N . VAL A 1 117 ? 1.324 2.836 0.121 1.00 98.50 117 VAL A N 1
ATOM 955 C CA . VAL A 1 117 ? 1.320 3.660 1.336 1.00 98.50 117 VAL A CA 1
ATOM 956 C C . VAL A 1 117 ? 1.939 2.892 2.496 1.00 98.50 117 VAL A C 1
ATOM 958 O O . VAL A 1 117 ? 1.531 1.766 2.786 1.00 98.50 117 VAL A O 1
ATOM 961 N N . GLU A 1 118 ? 2.893 3.522 3.175 1.00 97.62 118 GLU A N 1
ATOM 962 C CA . GLU A 1 118 ? 3.516 3.032 4.399 1.00 97.62 118 GLU A CA 1
ATOM 963 C C . GLU A 1 118 ? 3.355 4.022 5.569 1.00 97.62 118 GLU A C 1
ATOM 965 O O . GLU A 1 118 ? 3.052 5.205 5.405 1.00 97.62 118 GLU A O 1
ATOM 970 N N . PHE A 1 119 ? 3.587 3.518 6.779 1.00 96.06 119 PHE A N 1
ATOM 971 C CA . PHE A 1 119 ? 3.471 4.243 8.042 1.00 96.06 119 PHE A CA 1
ATOM 972 C C . PHE A 1 119 ? 4.607 3.827 8.984 1.00 96.06 119 PHE A C 1
ATOM 974 O O . PHE A 1 119 ? 5.294 2.824 8.762 1.00 96.06 119 PHE A O 1
ATOM 981 N N . SER A 1 120 ? 4.771 4.534 10.104 1.00 92.06 120 SER A N 1
ATOM 982 C CA . SER A 1 120 ? 5.691 4.085 11.157 1.00 92.06 120 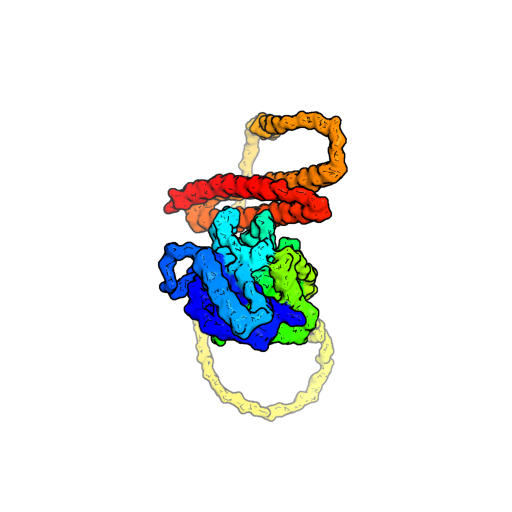SER A CA 1
ATOM 983 C C . SER A 1 120 ? 5.300 2.703 11.704 1.00 92.06 120 SER A C 1
ATOM 985 O O . SER A 1 120 ? 4.125 2.381 11.870 1.00 92.06 120 SER A O 1
ATOM 987 N N . ARG A 1 121 ? 6.278 1.869 12.078 1.00 90.38 121 ARG A N 1
ATOM 988 C CA . ARG A 1 121 ? 6.022 0.494 12.572 1.00 90.38 121 ARG A CA 1
ATOM 989 C C . ARG A 1 121 ? 5.352 0.426 13.958 1.00 90.38 121 ARG A C 1
ATOM 991 O O . ARG A 1 121 ? 5.028 -0.669 14.425 1.00 90.38 121 ARG A O 1
ATOM 998 N N . ASP A 1 122 ? 5.188 1.568 14.624 1.00 87.50 122 ASP A N 1
ATOM 999 C CA . ASP A 1 122 ? 4.439 1.782 15.873 1.00 87.50 122 ASP A CA 1
ATOM 1000 C C . ASP A 1 122 ? 3.109 2.541 15.672 1.00 87.50 122 ASP A C 1
ATOM 1002 O O . ASP A 1 122 ? 2.497 2.967 16.653 1.00 87.50 122 ASP A O 1
ATOM 1006 N N . ILE A 1 123 ? 2.653 2.716 14.427 1.00 92.50 123 ILE A N 1
ATOM 1007 C CA . ILE A 1 123 ? 1.311 3.227 14.132 1.00 92.50 123 ILE A CA 1
ATOM 1008 C C . ILE A 1 123 ? 0.248 2.330 14.795 1.00 92.50 123 ILE A C 1
ATOM 1010 O O . ILE A 1 123 ? 0.388 1.099 14.855 1.00 92.50 123 ILE A O 1
ATOM 1014 N N . THR A 1 124 ? -0.808 2.934 15.336 1.00 89.62 124 THR A N 1
ATOM 1015 C CA . THR A 1 124 ? -1.993 2.186 15.780 1.00 89.62 124 THR A CA 1
ATOM 1016 C C . THR A 1 124 ? -2.824 1.749 14.571 1.00 89.62 124 THR A C 1
ATOM 1018 O O . THR A 1 124 ? -2.638 2.264 13.471 1.00 89.62 124 THR A O 1
ATOM 1021 N N . HIS A 1 125 ? -3.745 0.794 14.752 1.00 87.12 125 HIS A N 1
ATOM 1022 C CA . HIS A 1 125 ? -4.698 0.475 13.680 1.00 87.12 125 HIS A CA 1
ATOM 1023 C C . HIS A 1 125 ? -5.609 1.680 13.404 1.00 87.12 125 HIS A C 1
ATOM 1025 O O . HIS A 1 125 ? -5.748 2.053 12.258 1.00 87.12 125 HIS A O 1
ATOM 1031 N N . ILE A 1 126 ? -6.089 2.385 14.436 1.00 85.25 126 ILE A N 1
ATOM 1032 C CA . ILE A 1 126 ? -6.943 3.581 14.294 1.00 85.25 126 ILE A CA 1
ATOM 1033 C C . ILE A 1 126 ? -6.308 4.648 13.382 1.00 85.25 126 ILE A C 1
ATOM 1035 O O . ILE A 1 126 ? -6.950 5.119 12.451 1.00 85.25 126 ILE A O 1
ATOM 1039 N N . GLU A 1 127 ? -5.048 5.019 13.630 1.00 88.31 127 GLU A N 1
ATOM 1040 C CA . GLU A 1 127 ? -4.339 6.042 12.840 1.00 88.31 127 GLU A CA 1
ATOM 1041 C C . GLU A 1 127 ? -4.081 5.597 11.390 1.00 88.31 127 GLU A C 1
ATOM 1043 O O . GLU A 1 127 ? -4.195 6.398 10.463 1.00 88.31 127 GLU A O 1
ATOM 1048 N N . LEU A 1 128 ? -3.732 4.320 11.201 1.00 94.19 128 LEU A N 1
ATOM 1049 C CA . LEU A 1 128 ? -3.487 3.713 9.892 1.00 94.19 128 LEU A CA 1
ATOM 1050 C C . LEU A 1 128 ? -4.794 3.626 9.094 1.00 94.19 128 LEU A C 1
ATOM 1052 O O . LEU A 1 128 ? -4.859 4.087 7.958 1.00 94.19 128 LEU A O 1
ATOM 1056 N N . ASP A 1 129 ? -5.838 3.073 9.705 1.00 89.88 129 ASP A N 1
ATOM 1057 C CA . ASP A 1 129 ? -7.133 2.837 9.084 1.00 89.88 129 ASP A CA 1
ATOM 1058 C C . ASP A 1 129 ? -7.803 4.178 8.717 1.00 89.88 129 ASP A C 1
ATOM 1060 O O . ASP A 1 129 ? -8.335 4.293 7.616 1.00 89.88 129 ASP A O 1
ATOM 1064 N N . HIS A 1 130 ? -7.675 5.223 9.553 1.00 86.69 130 HIS A N 1
ATOM 1065 C CA . HIS A 1 130 ? -8.057 6.602 9.207 1.00 86.69 130 HIS A CA 1
ATOM 1066 C C . HIS A 1 130 ? -7.289 7.116 7.979 1.00 86.69 130 HIS A C 1
ATOM 1068 O O . HIS A 1 130 ? -7.901 7.510 6.989 1.00 86.69 130 HIS A O 1
ATOM 1074 N N . GLY A 1 131 ? -5.951 7.054 8.002 1.00 91.31 131 GLY A N 1
ATOM 1075 C CA . GLY A 1 131 ? -5.120 7.541 6.897 1.00 91.31 131 GLY A CA 1
ATOM 1076 C C . GLY A 1 131 ? -5.382 6.832 5.568 1.00 91.31 131 GLY A C 1
ATOM 1077 O O . GLY A 1 131 ? -5.366 7.462 4.514 1.00 91.31 131 GLY A O 1
ATOM 1078 N N . MET A 1 132 ? -5.662 5.528 5.604 1.00 95.75 132 MET A N 1
ATOM 1079 C CA . MET A 1 132 ? -6.002 4.758 4.407 1.00 95.75 132 MET A CA 1
ATOM 1080 C C . MET A 1 132 ? -7.434 5.019 3.935 1.00 95.75 132 MET A C 1
ATOM 1082 O O . MET A 1 132 ? -7.655 5.102 2.728 1.00 95.75 132 MET A O 1
ATOM 1086 N N . HIS A 1 133 ? -8.389 5.197 4.851 1.00 87.62 133 HIS A N 1
ATOM 1087 C CA . HIS A 1 133 ? -9.765 5.548 4.509 1.00 87.62 133 HIS A CA 1
ATOM 1088 C C . HIS A 1 133 ? -9.856 6.913 3.815 1.00 87.62 133 HIS A C 1
ATOM 1090 O O . HIS A 1 133 ? -10.448 7.047 2.745 1.00 87.62 133 HIS A O 1
ATOM 1096 N N . GLU A 1 134 ? -9.195 7.920 4.378 1.00 84.25 134 GLU A N 1
ATOM 1097 C CA . GLU A 1 134 ? -9.234 9.292 3.874 1.00 84.25 134 GLU A CA 1
ATOM 1098 C C . GLU A 1 134 ? -8.618 9.437 2.472 1.00 84.25 134 GLU A C 1
ATOM 1100 O O . GLU A 1 134 ? -8.999 10.332 1.713 1.00 84.25 134 GLU A O 1
ATOM 1105 N N . LEU A 1 135 ? -7.721 8.522 2.085 1.00 92.50 135 LEU A N 1
ATOM 1106 C CA . LEU A 1 135 ? -7.208 8.399 0.719 1.00 92.50 135 LEU A CA 1
ATOM 1107 C C . LEU A 1 135 ? -8.219 7.76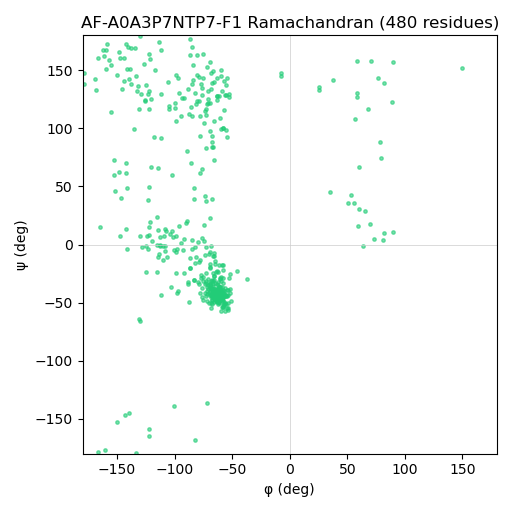1 -0.254 1.00 92.50 135 LEU A C 1
ATOM 1109 O O . LEU A 1 135 ? -8.215 8.124 -1.432 1.00 92.50 135 LEU A O 1
ATOM 1113 N N . VAL A 1 136 ? -9.090 6.852 0.208 1.00 86.56 136 VAL A N 1
ATOM 1114 C CA . VAL A 1 136 ? -10.210 6.319 -0.597 1.00 86.56 136 VAL A CA 1
ATOM 1115 C C . VAL A 1 136 ? -11.213 7.433 -0.897 1.00 86.56 136 VAL A C 1
ATOM 1117 O O . VAL A 1 136 ? -11.582 7.613 -2.057 1.00 86.56 136 VAL A O 1
ATOM 1120 N N . LEU A 1 137 ? -11.583 8.244 0.103 1.00 80.19 137 LEU A N 1
ATOM 1121 C CA . LEU A 1 137 ? -12.488 9.388 -0.099 1.00 80.19 137 LEU A CA 1
ATOM 1122 C C . LEU A 1 137 ? -11.876 10.489 -0.988 1.00 80.19 137 LEU A C 1
ATOM 1124 O O . LEU A 1 137 ? -12.598 11.181 -1.698 1.00 80.19 137 LEU A O 1
ATOM 1128 N N . LEU A 1 138 ? -10.542 10.616 -1.032 1.00 83.00 138 LEU A N 1
ATOM 1129 C CA . LEU A 1 138 ? -9.828 11.456 -2.012 1.00 83.00 138 LEU A CA 1
ATOM 1130 C C . LEU A 1 138 ? -9.748 10.839 -3.431 1.00 83.00 138 LEU A C 1
ATOM 1132 O O . LEU A 1 138 ? -9.087 11.397 -4.308 1.00 83.00 138 LEU A O 1
ATOM 1136 N N . GLY A 1 139 ? -10.409 9.704 -3.686 1.00 81.62 139 GLY A N 1
ATOM 1137 C CA . GLY A 1 139 ? -10.512 9.073 -5.007 1.00 81.62 139 GLY A CA 1
ATOM 1138 C C . GLY A 1 139 ? -9.312 8.210 -5.421 1.00 81.62 139 GLY A C 1
ATOM 1139 O O . GLY A 1 139 ? -9.225 7.792 -6.581 1.00 81.62 139 GLY A O 1
ATOM 1140 N N . TYR A 1 140 ? -8.382 7.930 -4.504 1.00 92.62 140 TYR A N 1
ATOM 1141 C CA . TYR A 1 140 ? -7.290 6.985 -4.740 1.00 92.62 140 TYR A CA 1
ATOM 1142 C C . TYR A 1 140 ? -7.726 5.542 -4.456 1.00 92.62 140 TYR A C 1
ATOM 1144 O O . TYR A 1 140 ? -8.777 5.273 -3.881 1.00 92.62 140 TYR A O 1
ATOM 1152 N N . ARG A 1 141 ? -6.880 4.581 -4.840 1.00 95.81 141 ARG A N 1
ATOM 1153 C CA . ARG A 1 141 ? -7.003 3.174 -4.438 1.00 95.81 141 ARG A CA 1
ATOM 1154 C C . ARG A 1 141 ? -5.768 2.768 -3.632 1.00 95.81 141 ARG A C 1
ATOM 1156 O O . ARG A 1 141 ? -4.749 2.409 -4.230 1.00 95.81 141 ARG A O 1
ATOM 1163 N N . PRO A 1 142 ? -5.808 2.874 -2.295 1.00 98.25 142 PRO A N 1
ATOM 1164 C CA . PRO A 1 142 ? -4.639 2.625 -1.468 1.00 98.25 142 PRO A CA 1
ATOM 1165 C C . PRO A 1 142 ? -4.214 1.156 -1.454 1.00 98.25 142 PRO A C 1
ATOM 1167 O O . PRO A 1 142 ? -5.031 0.234 -1.518 1.00 98.25 142 PRO A O 1
ATOM 1170 N N . ILE A 1 143 ? -2.907 0.954 -1.337 1.00 98.81 143 ILE A N 1
ATOM 1171 C CA . ILE A 1 143 ? -2.263 -0.333 -1.112 1.00 98.81 143 ILE A CA 1
ATOM 1172 C C . ILE A 1 143 ? -1.464 -0.193 0.176 1.00 98.81 143 ILE A C 1
ATOM 1174 O O . ILE A 1 143 ? -0.525 0.602 0.230 1.00 98.81 143 ILE A O 1
ATOM 1178 N N . LEU A 1 144 ? -1.812 -0.962 1.203 1.00 98.69 144 LEU A N 1
ATOM 1179 C CA . LEU A 1 144 ? -1.032 -1.004 2.429 1.00 98.69 144 LEU A CA 1
ATOM 1180 C C . LEU A 1 144 ? 0.266 -1.773 2.169 1.00 98.69 144 LEU A C 1
ATOM 1182 O O . LEU A 1 144 ? 0.230 -2.985 1.930 1.00 98.69 144 LEU A O 1
ATOM 1186 N N . ALA A 1 145 ? 1.390 -1.060 2.191 1.00 98.56 145 ALA A N 1
ATOM 1187 C CA . ALA A 1 145 ? 2.723 -1.623 2.041 1.00 98.56 145 ALA A CA 1
ATOM 1188 C C . ALA A 1 145 ? 3.053 -2.579 3.198 1.00 98.56 145 ALA A C 1
ATOM 1190 O O . ALA A 1 145 ? 2.642 -2.338 4.330 1.00 98.56 145 ALA A O 1
ATOM 1191 N N . HIS A 1 146 ? 3.769 -3.673 2.899 1.00 97.56 146 HIS A N 1
ATOM 1192 C CA . HIS A 1 146 ? 4.358 -4.626 3.864 1.00 97.56 146 HIS A CA 1
ATOM 1193 C C . HIS A 1 146 ? 3.539 -4.880 5.141 1.00 97.56 146 HIS A C 1
ATOM 1195 O O . HIS A 1 146 ? 4.081 -4.929 6.247 1.00 97.56 146 HIS A O 1
ATOM 1201 N N . ALA A 1 147 ? 2.225 -5.091 5.004 1.00 97.62 147 ALA A N 1
ATOM 1202 C CA . ALA A 1 147 ? 1.278 -5.060 6.121 1.00 97.62 147 ALA A CA 1
ATOM 1203 C C . ALA A 1 147 ? 1.581 -6.074 7.245 1.00 97.62 147 ALA A C 1
ATOM 1205 O O . ALA A 1 147 ? 1.123 -5.924 8.381 1.00 97.62 147 ALA A O 1
ATOM 1206 N N . GLU A 1 148 ? 2.407 -7.088 6.972 1.00 96.94 148 GLU A N 1
ATOM 1207 C CA . GLU A 1 148 ? 2.940 -7.991 7.981 1.00 96.94 148 GLU A CA 1
ATOM 1208 C C . GLU A 1 148 ? 3.915 -7.354 8.988 1.00 96.94 148 GLU A C 1
ATOM 1210 O O . GLU A 1 148 ? 4.261 -8.033 9.958 1.00 96.94 148 GLU A O 1
ATOM 1215 N N . VAL A 1 149 ? 4.391 -6.113 8.810 1.00 95.38 149 VAL A N 1
ATOM 1216 C CA . VAL A 1 149 ? 5.342 -5.476 9.746 1.00 95.38 149 VAL A CA 1
ATOM 1217 C C . VAL A 1 149 ? 4.651 -4.730 10.889 1.00 95.38 149 VAL A C 1
ATOM 1219 O O . VAL A 1 149 ? 5.160 -4.757 12.015 1.00 95.38 149 VAL A O 1
ATOM 1222 N N . TYR A 1 150 ? 3.486 -4.116 10.654 1.00 95.75 150 TYR A N 1
ATOM 1223 C CA . TYR A 1 150 ? 2.831 -3.240 11.634 1.00 95.75 150 TYR A CA 1
ATOM 1224 C C . TYR A 1 150 ? 2.436 -3.985 12.907 1.00 95.75 150 TYR A C 1
ATOM 1226 O O . TYR A 1 150 ? 1.790 -5.036 12.881 1.00 95.75 150 TYR A O 1
ATOM 1234 N N . LYS A 1 151 ? 2.843 -3.450 14.064 1.00 90.94 151 LYS A N 1
ATOM 1235 C CA . LYS A 1 151 ? 2.676 -4.139 15.352 1.00 90.94 151 LYS A CA 1
ATOM 1236 C C . LYS A 1 151 ? 1.211 -4.270 15.774 1.00 90.94 151 LYS A C 1
ATOM 1238 O O . LYS A 1 151 ? 0.880 -5.272 16.407 1.00 90.94 151 LYS A O 1
ATOM 1243 N N . CYS A 1 152 ? 0.353 -3.324 15.386 1.00 90.00 152 CYS A N 1
ATOM 1244 C CA . CYS A 1 152 ? -1.089 -3.331 15.648 1.00 90.00 152 CYS A CA 1
ATOM 1245 C C . CYS A 1 152 ? -1.756 -4.658 15.230 1.00 90.00 152 CYS A C 1
ATOM 1247 O O . CYS A 1 152 ? -2.388 -5.320 16.056 1.00 90.00 152 CYS A O 1
ATOM 1249 N N . TYR A 1 153 ? -1.490 -5.145 14.015 1.00 92.00 153 TYR A N 1
ATOM 1250 C CA . TYR A 1 153 ? -2.030 -6.403 13.486 1.00 92.00 153 TYR A CA 1
ATOM 1251 C C . TYR A 1 153 ? -1.383 -7.675 14.085 1.00 92.00 153 TYR A C 1
ATOM 1253 O O . TYR A 1 153 ? -1.484 -8.761 13.522 1.00 92.00 153 TYR A O 1
ATOM 1261 N N . ALA A 1 154 ? -0.682 -7.593 15.228 1.00 84.75 154 ALA A N 1
ATOM 1262 C CA . ALA A 1 154 ? -0.300 -8.781 16.009 1.00 84.75 154 ALA A CA 1
ATOM 1263 C C . ALA A 1 154 ? -1.526 -9.518 16.575 1.00 84.75 154 ALA A C 1
ATOM 1265 O O . ALA A 1 154 ? -1.561 -10.746 16.566 1.00 84.75 154 ALA A O 1
ATOM 1266 N N . ASN A 1 155 ? -2.505 -8.750 17.064 1.00 77.44 155 ASN A N 1
ATOM 1267 C CA . ASN A 1 155 ? -3.705 -9.253 17.738 1.00 77.44 155 ASN A CA 1
ATOM 1268 C C . ASN A 1 155 ? -5.011 -8.791 17.069 1.00 77.44 155 ASN A C 1
ATOM 1270 O O . ASN A 1 155 ? -6.069 -9.221 17.505 1.00 77.44 155 ASN A O 1
ATOM 1274 N N . HIS A 1 156 ? -4.917 -7.940 16.038 1.00 83.38 156 HIS A N 1
ATOM 1275 C CA . HIS A 1 156 ? -6.038 -7.243 15.399 1.00 83.38 156 HIS A CA 1
ATOM 1276 C C . HIS A 1 156 ? -6.132 -7.546 13.899 1.00 83.38 156 HIS A C 1
ATOM 1278 O O . HIS A 1 156 ? -6.166 -6.659 13.053 1.00 83.38 156 HIS A O 1
ATOM 1284 N N . MET A 1 157 ? -6.089 -8.830 13.545 1.00 87.50 157 MET A N 1
ATOM 1285 C CA . MET A 1 157 ? -6.094 -9.276 12.144 1.00 87.50 157 MET A CA 1
ATOM 1286 C C . MET A 1 157 ? -7.455 -9.032 11.458 1.00 87.50 157 MET A C 1
ATOM 1288 O O . MET A 1 157 ? -7.551 -9.012 10.234 1.00 87.50 157 MET A O 1
ATOM 1292 N N . GLU A 1 158 ? -8.505 -8.853 12.253 1.00 85.81 158 GLU A N 1
ATOM 1293 C CA . GLU A 1 158 ? -9.853 -8.466 11.853 1.00 85.81 158 GLU A CA 1
ATOM 1294 C C . GLU A 1 158 ? -9.937 -7.046 11.268 1.00 85.81 158 GLU A C 1
ATOM 1296 O O . GLU A 1 158 ? -10.765 -6.803 10.394 1.00 85.81 158 GLU A O 1
ATOM 1301 N N . GLU A 1 159 ? -9.042 -6.137 11.654 1.00 87.44 159 GLU A N 1
ATOM 1302 C CA . GLU A 1 159 ? -9.012 -4.759 11.141 1.00 87.44 159 GLU A CA 1
ATOM 1303 C C . GLU A 1 159 ? -8.541 -4.727 9.672 1.00 87.44 159 GLU A C 1
ATOM 1305 O O . GLU A 1 159 ? -9.129 -4.045 8.836 1.00 87.44 159 GLU A O 1
ATOM 1310 N N . LEU A 1 160 ? -7.609 -5.617 9.296 1.00 91.38 160 LEU A N 1
ATOM 1311 C CA . LEU A 1 160 ? -7.250 -5.875 7.891 1.00 91.38 160 LEU A CA 1
ATOM 1312 C C . LEU A 1 160 ? -8.426 -6.400 7.045 1.00 91.38 160 LEU A C 1
ATOM 1314 O O . LEU A 1 160 ? -8.345 -6.364 5.820 1.00 91.38 160 LEU A O 1
ATOM 1318 N N . ILE A 1 161 ? -9.503 -6.917 7.652 1.00 89.25 161 ILE A N 1
ATOM 1319 C CA . ILE A 1 161 ? -10.726 -7.249 6.905 1.00 89.25 161 ILE A CA 1
ATOM 1320 C C . ILE A 1 161 ? -11.488 -5.961 6.587 1.00 89.25 161 ILE A C 1
ATOM 1322 O O . ILE A 1 161 ? -11.831 -5.765 5.427 1.00 89.25 161 ILE A O 1
ATOM 1326 N N . LYS A 1 162 ? -11.648 -5.047 7.556 1.00 86.81 162 LYS A N 1
ATOM 1327 C CA . LYS A 1 162 ? -12.325 -3.753 7.351 1.00 86.81 162 LYS A CA 1
ATOM 1328 C C . LYS A 1 162 ? -11.683 -2.940 6.226 1.00 86.81 162 LYS A C 1
ATOM 1330 O O . LYS A 1 162 ? -12.400 -2.440 5.369 1.00 86.81 162 LYS A O 1
ATOM 1335 N N . LEU A 1 163 ? -10.348 -2.874 6.174 1.00 90.81 163 LEU A N 1
ATOM 1336 C CA . LEU A 1 163 ? -9.639 -2.198 5.077 1.00 90.81 163 LEU A CA 1
ATOM 1337 C C . LEU A 1 163 ? -9.965 -2.818 3.708 1.00 90.81 163 LEU A C 1
ATOM 1339 O O . LEU A 1 163 ? -10.250 -2.107 2.749 1.00 90.81 163 LEU A O 1
ATOM 1343 N N . ARG A 1 164 ? -9.982 -4.151 3.608 1.00 92.81 164 ARG A N 1
ATOM 1344 C CA . ARG A 1 164 ? -10.320 -4.843 2.352 1.00 92.81 164 ARG A CA 1
ATOM 1345 C C . ARG A 1 164 ? -11.792 -4.695 1.978 1.00 92.81 164 ARG A C 1
ATOM 1347 O O . ARG A 1 164 ? -12.105 -4.607 0.797 1.00 92.81 164 ARG A O 1
ATOM 1354 N N . ASP A 1 165 ? -12.681 -4.627 2.962 1.00 84.19 165 ASP A N 1
ATOM 1355 C CA . ASP A 1 165 ? -14.100 -4.333 2.748 1.00 84.19 165 ASP A CA 1
ATOM 1356 C C . ASP A 1 165 ? -14.306 -2.859 2.295 1.00 84.19 165 ASP A C 1
ATOM 1358 O O . ASP A 1 165 ? -15.294 -2.554 1.626 1.00 84.19 165 ASP A O 1
ATOM 1362 N N . GLN A 1 166 ? -13.328 -1.972 2.549 1.00 83.19 166 GLN A N 1
ATOM 1363 C CA . GLN A 1 166 ? -13.222 -0.616 1.979 1.00 83.19 166 GLN A CA 1
ATOM 1364 C C . GLN A 1 166 ? -12.532 -0.542 0.593 1.00 83.19 166 GLN A C 1
ATOM 1366 O O . GLN A 1 166 ? -12.290 0.546 0.073 1.00 83.19 166 GLN A O 1
ATOM 1371 N N . GLY A 1 167 ? -12.162 -1.676 -0.015 1.00 86.88 167 GLY A N 1
ATOM 1372 C CA . GLY A 1 167 ? -11.462 -1.712 -1.309 1.00 86.88 167 GLY A CA 1
ATOM 1373 C C . GLY A 1 167 ? -9.944 -1.469 -1.247 1.00 86.88 167 GLY A C 1
ATOM 1374 O O . GLY A 1 167 ? -9.282 -1.418 -2.289 1.00 86.88 167 GLY A O 1
ATOM 1375 N N . ILE A 1 168 ? -9.369 -1.323 -0.046 1.00 96.81 168 ILE A N 1
ATOM 1376 C CA . ILE A 1 168 ? -7.929 -1.108 0.162 1.00 96.81 168 ILE A CA 1
ATOM 1377 C C . ILE A 1 168 ? -7.188 -2.435 -0.022 1.00 96.81 168 ILE A C 1
ATOM 1379 O O . ILE A 1 168 ? -7.528 -3.455 0.586 1.00 96.81 168 ILE A O 1
ATOM 1383 N N . LEU A 1 169 ? -6.145 -2.433 -0.853 1.00 98.50 169 LEU A N 1
ATOM 1384 C CA . LEU A 1 169 ? -5.362 -3.632 -1.147 1.00 98.50 169 LEU A CA 1
ATOM 1385 C C . LEU A 1 169 ? -4.284 -3.870 -0.088 1.00 98.50 169 LEU A C 1
ATOM 1387 O O . LEU A 1 169 ? -3.613 -2.943 0.350 1.00 98.50 169 LEU A O 1
ATOM 1391 N N . ILE A 1 170 ? -4.050 -5.131 0.271 1.00 98.38 170 ILE A N 1
ATOM 1392 C CA . ILE A 1 170 ? -3.001 -5.504 1.228 1.00 98.38 170 ILE A CA 1
ATOM 1393 C C . ILE A 1 170 ? -1.809 -6.115 0.486 1.00 98.38 170 ILE A C 1
ATOM 1395 O O . ILE A 1 170 ? -1.934 -7.187 -0.125 1.00 98.38 170 ILE A O 1
ATOM 1399 N N . GLN A 1 171 ? -0.650 -5.455 0.561 1.00 98.75 171 GLN A N 1
ATOM 1400 C CA . GLN A 1 171 ? 0.621 -5.955 0.039 1.00 98.75 171 GLN A CA 1
ATOM 1401 C C . GLN A 1 171 ? 1.447 -6.616 1.153 1.00 98.75 171 GLN A C 1
ATOM 1403 O O . GLN A 1 171 ? 1.438 -6.188 2.306 1.00 98.75 171 GLN A O 1
ATOM 1408 N N . CYS A 1 172 ? 2.152 -7.693 0.803 1.00 98.38 172 CYS A N 1
ATOM 1409 C CA . CYS A 1 172 ? 3.030 -8.437 1.708 1.00 98.38 172 CYS A CA 1
ATOM 1410 C C . CYS A 1 172 ? 4.383 -8.736 1.045 1.00 98.38 172 CYS A C 1
ATOM 1412 O O . CYS A 1 172 ? 4.428 -8.958 -0.173 1.00 98.38 172 CYS A O 1
ATOM 1414 N N . ASN A 1 173 ? 5.490 -8.741 1.797 1.00 98.06 173 ASN A N 1
ATOM 1415 C CA . ASN A 1 173 ? 6.821 -8.913 1.209 1.00 98.06 173 ASN A CA 1
ATOM 1416 C C . ASN A 1 173 ? 7.140 -10.390 0.955 1.00 98.06 173 ASN A C 1
ATOM 1418 O O . ASN A 1 173 ? 7.071 -11.240 1.849 1.00 98.06 173 ASN A O 1
ATOM 1422 N N . ALA A 1 174 ? 7.601 -10.699 -0.258 1.00 97.12 174 ALA A N 1
ATOM 1423 C CA . ALA A 1 174 ? 8.004 -12.037 -0.687 1.00 97.12 174 ALA A CA 1
ATOM 1424 C C . ALA A 1 174 ? 9.019 -12.680 0.277 1.00 97.12 174 ALA A C 1
ATOM 1426 O O . ALA A 1 174 ? 8.914 -13.865 0.605 1.00 97.12 174 ALA A O 1
ATOM 1427 N N . GLY A 1 175 ? 9.955 -11.882 0.802 1.00 93.81 175 GLY A N 1
ATOM 1428 C CA . GLY A 1 175 ? 10.925 -12.318 1.806 1.00 93.81 175 GLY A CA 1
ATOM 1429 C C . GLY A 1 175 ? 10.292 -12.825 3.110 1.00 93.81 175 GLY A C 1
ATOM 1430 O O . GLY A 1 175 ? 10.838 -13.748 3.720 1.00 93.81 175 GLY A O 1
ATOM 1431 N N . ASN A 1 176 ? 9.138 -12.293 3.525 1.00 95.06 176 ASN A N 1
ATOM 1432 C CA . ASN A 1 176 ? 8.465 -12.642 4.782 1.00 95.06 176 ASN A CA 1
ATOM 1433 C C . ASN A 1 176 ? 7.535 -13.860 4.671 1.00 95.06 176 ASN A C 1
ATOM 1435 O O . ASN A 1 176 ? 7.308 -14.551 5.662 1.00 95.06 176 ASN A O 1
ATOM 1439 N N . ILE A 1 177 ? 7.108 -14.218 3.459 1.00 93.25 177 ILE A N 1
ATOM 1440 C CA . ILE A 1 177 ? 6.407 -15.482 3.167 1.00 93.25 177 ILE A CA 1
ATOM 1441 C C . ILE A 1 177 ? 7.325 -16.712 3.376 1.00 93.25 177 ILE A C 1
ATOM 1443 O O . ILE A 1 177 ? 6.856 -17.824 3.629 1.00 93.25 177 ILE A O 1
ATOM 1447 N N . ILE A 1 178 ? 8.650 -16.535 3.279 1.00 87.19 178 ILE A N 1
ATOM 1448 C CA . ILE A 1 178 ? 9.642 -17.623 3.277 1.00 87.19 178 ILE A CA 1
ATOM 1449 C C . ILE A 1 178 ? 10.234 -17.846 4.680 1.00 87.19 178 ILE A C 1
ATOM 1451 O O . ILE A 1 178 ? 10.761 -16.923 5.303 1.00 87.19 178 ILE A O 1
ATOM 1455 N N . ASN A 1 179 ? 10.257 -19.108 5.129 1.00 82.25 179 ASN A N 1
ATOM 1456 C CA . ASN A 1 179 ? 10.699 -19.550 6.463 1.00 82.25 179 ASN A CA 1
ATOM 1457 C C . ASN A 1 179 ? 9.865 -18.917 7.601 1.00 82.25 179 ASN A C 1
ATOM 1459 O O . ASN A 1 179 ? 10.384 -18.147 8.409 1.00 82.25 179 ASN A O 1
ATOM 1463 N N . PRO A 1 180 ? 8.569 -19.270 7.702 1.00 75.31 180 PRO A N 1
ATOM 1464 C CA . PRO A 1 180 ? 7.540 -18.494 8.405 1.00 75.31 180 PRO A CA 1
ATOM 1465 C C . PRO A 1 180 ? 7.665 -18.417 9.936 1.00 75.31 180 PRO A C 1
ATOM 1467 O O . PRO A 1 180 ? 6.827 -17.810 10.590 1.00 75.31 180 PRO A O 1
ATOM 1470 N N . GLN A 1 181 ? 8.661 -19.072 10.533 1.00 79.44 181 GLN A N 1
ATOM 1471 C CA . GLN A 1 181 ? 8.884 -19.115 11.983 1.00 79.44 181 GLN A CA 1
ATOM 1472 C C . GLN A 1 181 ? 10.162 -18.374 12.409 1.00 79.44 181 GLN A C 1
ATOM 1474 O O . GLN A 1 181 ? 10.545 -18.454 13.571 1.00 79.44 181 GLN A O 1
ATOM 1479 N N . SER A 1 182 ? 10.845 -17.669 11.494 1.00 86.69 182 SER A N 1
ATOM 1480 C CA . SER A 1 182 ? 12.087 -16.955 11.828 1.00 86.69 182 SER A CA 1
ATOM 1481 C C . SER A 1 182 ? 11.877 -15.582 12.477 1.00 86.69 182 SER A C 1
ATOM 1483 O O . SER A 1 182 ? 12.837 -15.034 13.007 1.00 86.69 182 SER A O 1
ATOM 1485 N N . SER A 1 183 ? 10.674 -15.000 12.409 1.00 92.12 183 SER A N 1
ATOM 1486 C CA . SER A 1 183 ? 10.335 -13.738 13.085 1.00 92.12 183 SER A CA 1
ATOM 1487 C C . SER A 1 183 ? 8.810 -13.561 13.264 1.00 92.12 183 SER A C 1
ATOM 1489 O O . SER A 1 183 ? 8.028 -14.310 12.655 1.00 92.12 183 SER A O 1
ATOM 1491 N N . PRO A 1 184 ? 8.361 -12.585 14.082 1.00 91.50 184 PRO A N 1
ATOM 1492 C CA . PRO A 1 184 ? 6.944 -12.248 14.236 1.00 91.50 184 PRO A CA 1
ATOM 1493 C C . PRO A 1 184 ? 6.280 -11.807 12.927 1.00 91.50 184 PRO A C 1
ATOM 1495 O O . PRO A 1 184 ? 5.171 -12.245 12.633 1.00 91.50 184 PRO A O 1
ATOM 1498 N N . GLU A 1 185 ? 6.969 -11.009 12.108 1.00 94.06 185 GLU A N 1
ATOM 1499 C CA . GLU A 1 185 ? 6.467 -10.501 10.825 1.00 94.06 185 GLU A CA 1
ATOM 1500 C C . GLU A 1 185 ? 6.185 -11.658 9.860 1.00 94.06 185 GLU A C 1
ATOM 1502 O O . GLU A 1 185 ? 5.108 -11.745 9.279 1.00 94.06 185 GLU A O 1
ATOM 1507 N N . LYS A 1 186 ? 7.093 -12.639 9.769 1.00 94.94 186 LYS A N 1
ATOM 1508 C CA . LYS A 1 186 ? 6.884 -13.837 8.933 1.00 94.94 186 LYS A CA 1
ATOM 1509 C C . LYS A 1 186 ? 5.749 -14.733 9.428 1.00 94.94 186 LYS A C 1
ATOM 1511 O O . LYS A 1 186 ? 5.052 -15.377 8.637 1.00 94.94 186 LYS A O 1
ATOM 1516 N N . THR A 1 187 ? 5.534 -14.754 10.744 1.00 93.75 187 THR A N 1
ATOM 1517 C CA . THR A 1 187 ? 4.389 -15.443 11.349 1.00 93.75 187 THR A CA 1
ATOM 1518 C C . THR A 1 187 ? 3.086 -14.734 10.965 1.00 93.75 187 THR A C 1
ATOM 1520 O O . THR A 1 187 ? 2.147 -15.401 10.528 1.00 93.75 187 THR A O 1
ATOM 1523 N N . ARG A 1 188 ? 3.054 -13.394 11.030 1.00 95.00 188 ARG A N 1
ATOM 1524 C CA . ARG A 1 188 ? 1.913 -12.559 10.626 1.00 95.00 188 ARG A CA 1
ATOM 1525 C C . ARG A 1 188 ? 1.601 -12.705 9.132 1.00 95.00 188 ARG A C 1
ATOM 1527 O O . ARG A 1 188 ? 0.477 -13.060 8.792 1.00 95.00 188 ARG A O 1
ATOM 1534 N N . ALA A 1 189 ? 2.604 -12.592 8.257 1.00 96.19 189 ALA A N 1
ATOM 1535 C CA . ALA A 1 189 ? 2.487 -12.829 6.812 1.00 96.19 189 ALA A CA 1
ATOM 1536 C C . ALA A 1 189 ? 1.841 -14.188 6.491 1.00 96.19 189 ALA A C 1
ATOM 1538 O O . ALA A 1 189 ? 0.961 -14.304 5.638 1.00 96.19 189 ALA A O 1
ATOM 1539 N N . THR A 1 190 ? 2.228 -15.232 7.228 1.00 93.81 190 THR A N 1
ATOM 1540 C CA . THR A 1 190 ? 1.647 -16.573 7.074 1.00 93.81 190 THR A CA 1
ATOM 1541 C C . THR A 1 190 ? 0.186 -16.615 7.515 1.00 93.81 190 THR A C 1
ATOM 1543 O O . THR A 1 190 ? -0.646 -17.174 6.804 1.00 93.81 190 THR A O 1
ATOM 1546 N N . GLN A 1 191 ? -0.151 -15.998 8.650 1.00 93.50 191 GLN A N 1
ATOM 1547 C CA . GLN A 1 191 ? -1.532 -15.903 9.134 1.00 93.50 191 GLN A CA 1
ATOM 1548 C C . GLN A 1 191 ? -2.428 -15.120 8.160 1.00 93.50 191 GLN A C 1
ATOM 1550 O O . GLN A 1 191 ? -3.567 -15.531 7.929 1.00 93.50 191 GLN A O 1
ATOM 1555 N N . MET A 1 192 ? -1.921 -14.038 7.562 1.00 95.31 192 MET A N 1
ATOM 1556 C CA . MET A 1 192 ? -2.617 -13.246 6.541 1.00 95.31 192 MET A CA 1
ATOM 1557 C C . MET A 1 192 ? -2.854 -14.070 5.267 1.00 95.31 192 MET A C 1
ATOM 1559 O O . MET A 1 192 ? -3.976 -14.115 4.762 1.00 95.31 192 MET A O 1
ATOM 1563 N N . LEU A 1 193 ? -1.835 -14.790 4.779 1.00 95.19 193 LEU A N 1
ATOM 1564 C CA . LEU A 1 193 ? -1.937 -15.660 3.601 1.00 95.19 193 LEU A CA 1
ATOM 1565 C C . LEU A 1 193 ? -2.951 -16.799 3.810 1.00 95.19 193 LEU A C 1
ATOM 1567 O O . LEU A 1 193 ? -3.820 -17.039 2.966 1.00 95.19 193 LEU A O 1
ATOM 1571 N N . GLU A 1 194 ? -2.884 -17.481 4.956 1.00 93.31 194 GLU A N 1
ATOM 1572 C CA . GLU A 1 194 ? -3.830 -18.540 5.322 1.00 93.31 194 GLU A CA 1
ATOM 1573 C C . GLU A 1 194 ? -5.277 -18.030 5.383 1.00 93.31 194 GLU A C 1
ATOM 1575 O O . GLU A 1 194 ? -6.185 -18.713 4.903 1.00 93.31 194 GLU A O 1
ATOM 1580 N N . GLN A 1 195 ? -5.487 -16.818 5.904 1.00 92.81 195 GLN A N 1
ATOM 1581 C CA . GLN A 1 195 ? -6.796 -16.158 5.964 1.00 92.81 195 GLN A CA 1
ATOM 1582 C C . GLN A 1 195 ? -7.196 -15.459 4.653 1.00 92.81 195 GLN A C 1
ATOM 1584 O O . GLN A 1 195 ? -8.307 -14.951 4.548 1.00 92.81 195 GLN A O 1
ATOM 1589 N N . GLY A 1 196 ? -6.343 -15.464 3.622 1.00 94.00 196 GLY A N 1
ATOM 1590 C CA . GLY A 1 196 ? -6.638 -14.822 2.335 1.00 94.00 196 GLY A CA 1
ATOM 1591 C C . GLY A 1 196 ? -6.767 -13.300 2.416 1.00 94.00 196 GLY A C 1
ATOM 1592 O O . GLY A 1 196 ? -7.506 -12.722 1.631 1.00 94.00 196 GLY A O 1
ATOM 1593 N N . LEU A 1 197 ? -6.072 -12.678 3.373 1.00 95.62 197 LEU A N 1
ATOM 1594 C CA . LEU A 1 197 ? -6.061 -11.228 3.597 1.00 95.62 197 LEU A CA 1
ATOM 1595 C C . LEU A 1 197 ? -5.009 -10.502 2.755 1.00 95.62 197 LEU A C 1
ATOM 1597 O O . LEU A 1 197 ? -5.021 -9.285 2.700 1.00 95.62 197 LEU A O 1
ATOM 1601 N N . ILE A 1 198 ? -4.087 -11.231 2.125 1.00 97.81 198 ILE A N 1
ATOM 1602 C CA . ILE A 1 198 ? -3.125 -10.657 1.180 1.00 97.81 198 ILE A CA 1
ATOM 1603 C C . ILE A 1 198 ? -3.795 -10.579 -0.192 1.00 97.81 198 ILE A C 1
ATOM 1605 O O . ILE A 1 198 ? -4.444 -11.543 -0.618 1.00 97.81 198 ILE A O 1
ATOM 1609 N N . ASP A 1 199 ? -3.590 -9.468 -0.897 1.00 98.38 199 ASP A N 1
ATOM 1610 C CA . ASP A 1 199 ? -4.053 -9.283 -2.273 1.00 98.38 199 ASP A CA 1
ATOM 1611 C C . ASP A 1 199 ? -2.927 -9.139 -3.290 1.00 98.38 199 ASP A C 1
ATOM 1613 O O . ASP A 1 199 ? -3.146 -9.478 -4.454 1.00 98.38 199 ASP A O 1
ATOM 1617 N N . ILE A 1 200 ? -1.731 -8.722 -2.862 1.00 98.56 200 ILE A N 1
ATOM 1618 C CA . ILE A 1 200 ? -0.518 -8.706 -3.687 1.00 98.56 200 ILE A CA 1
ATOM 1619 C C . ILE A 1 200 ? 0.694 -9.165 -2.867 1.00 98.56 200 ILE A C 1
ATOM 1621 O O . ILE A 1 200 ? 0.834 -8.822 -1.693 1.00 98.56 200 ILE A O 1
ATOM 1625 N N . ILE A 1 201 ? 1.599 -9.921 -3.491 1.00 98.69 201 ILE A N 1
ATOM 1626 C CA . ILE A 1 201 ? 2.950 -10.145 -2.965 1.00 98.69 201 ILE A CA 1
ATOM 1627 C C . ILE A 1 201 ? 3.947 -9.443 -3.888 1.00 98.69 201 ILE A C 1
ATOM 1629 O O . ILE A 1 201 ? 3.906 -9.622 -5.101 1.00 98.69 201 ILE A O 1
ATOM 1633 N N . ALA A 1 202 ? 4.831 -8.652 -3.288 1.00 98.62 202 ALA A N 1
ATOM 1634 C CA . ALA A 1 202 ? 5.866 -7.858 -3.949 1.00 98.62 202 ALA A CA 1
ATOM 1635 C C . ALA A 1 202 ? 7.199 -8.031 -3.202 1.00 98.62 202 ALA A C 1
ATOM 1637 O O . ALA A 1 202 ? 7.220 -8.651 -2.135 1.00 98.62 202 ALA A O 1
ATOM 1638 N N . SER A 1 203 ? 8.322 -7.575 -3.755 1.00 98.06 203 SER A N 1
ATOM 1639 C CA . SER A 1 203 ? 9.628 -8.005 -3.250 1.00 98.06 203 SER A CA 1
ATOM 1640 C C . SER A 1 203 ? 10.207 -7.171 -2.112 1.00 98.06 203 SER A C 1
ATOM 1642 O O . SER A 1 203 ? 10.884 -7.762 -1.267 1.00 98.06 203 SER A O 1
ATOM 1644 N N . ASP A 1 204 ? 9.938 -5.858 -2.065 1.00 97.69 204 ASP A N 1
ATOM 1645 C CA . ASP A 1 204 ? 10.644 -4.907 -1.184 1.00 97.69 204 ASP A CA 1
ATOM 1646 C C . ASP A 1 204 ? 12.179 -4.946 -1.423 1.00 97.69 204 ASP A C 1
ATOM 1648 O O . ASP A 1 204 ? 13.031 -4.864 -0.529 1.00 97.69 204 ASP A O 1
ATOM 1652 N N . GLY A 1 205 ? 12.560 -5.142 -2.689 1.00 97.06 205 GLY A N 1
ATOM 1653 C CA . GLY A 1 205 ? 13.951 -5.226 -3.117 1.00 97.06 205 GLY A CA 1
ATOM 1654 C C . GLY A 1 205 ? 14.661 -3.874 -3.041 1.00 97.06 205 GLY A C 1
ATOM 1655 O O . GLY A 1 205 ? 14.224 -2.919 -3.674 1.00 97.06 205 GLY A O 1
ATOM 1656 N N . HIS A 1 206 ? 15.786 -3.824 -2.323 1.00 95.31 206 HIS A N 1
ATOM 1657 C CA . HIS A 1 206 ? 16.650 -2.638 -2.186 1.00 95.31 206 HIS A CA 1
ATOM 1658 C C . HIS A 1 206 ? 18.111 -2.902 -2.584 1.00 95.31 206 HIS A C 1
ATOM 1660 O O . HIS A 1 206 ? 18.848 -1.967 -2.879 1.00 95.31 2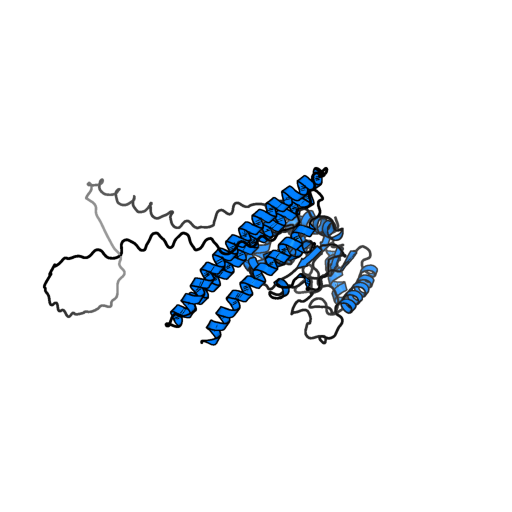06 HIS A O 1
ATOM 1666 N N . ASN A 1 207 ? 18.583 -4.156 -2.541 1.00 93.62 207 ASN A N 1
ATOM 1667 C CA . ASN A 1 207 ? 19.985 -4.481 -2.828 1.00 93.62 207 ASN A CA 1
ATOM 1668 C C . ASN A 1 207 ? 20.197 -5.956 -3.219 1.00 93.62 207 ASN A C 1
ATOM 1670 O O . ASN A 1 207 ? 19.310 -6.801 -3.109 1.00 93.62 207 ASN A O 1
ATOM 1674 N N . ILE A 1 208 ? 21.416 -6.293 -3.644 1.00 94.75 208 ILE A N 1
ATOM 1675 C CA . ILE A 1 208 ? 21.798 -7.650 -4.068 1.00 94.75 208 ILE A CA 1
ATOM 1676 C C . ILE A 1 208 ? 22.104 -8.630 -2.911 1.00 94.75 208 ILE A C 1
ATOM 1678 O O . ILE A 1 208 ? 22.463 -9.779 -3.183 1.00 94.75 208 ILE A O 1
ATOM 1682 N N . SER A 1 209 ? 21.972 -8.239 -1.635 1.00 91.25 209 SER A N 1
ATOM 1683 C CA . SER A 1 209 ? 22.473 -9.018 -0.484 1.00 91.25 209 SER A CA 1
ATOM 1684 C C . SER A 1 209 ? 21.461 -9.257 0.650 1.00 91.25 209 SER A C 1
ATOM 1686 O O . SER A 1 209 ? 21.092 -10.408 0.883 1.00 91.25 209 SER A O 1
ATOM 1688 N N . THR A 1 210 ? 21.014 -8.218 1.359 1.00 86.88 210 THR A N 1
ATOM 1689 C CA . THR A 1 210 ? 20.160 -8.305 2.562 1.00 86.88 210 THR A CA 1
ATOM 1690 C C . THR A 1 210 ? 18.669 -8.115 2.278 1.00 86.88 210 THR A C 1
ATOM 1692 O O . THR A 1 210 ? 17.854 -8.843 2.841 1.00 86.88 210 THR A O 1
ATOM 1695 N N . ARG A 1 211 ? 18.308 -7.185 1.384 1.00 90.31 211 ARG A N 1
ATOM 1696 C CA . ARG A 1 211 ? 16.937 -6.925 0.896 1.00 90.31 211 ARG A CA 1
ATOM 1697 C C . ARG A 1 211 ? 16.879 -7.279 -0.593 1.00 90.31 211 ARG A C 1
ATOM 1699 O O . ARG A 1 211 ? 16.780 -6.406 -1.455 1.00 90.31 211 ARG A O 1
ATOM 1706 N N . ARG A 1 212 ? 17.044 -8.576 -0.884 1.00 93.88 212 ARG A N 1
ATOM 1707 C CA . ARG A 1 212 ? 17.041 -9.133 -2.247 1.00 93.88 212 ARG A CA 1
ATOM 1708 C C . ARG A 1 212 ? 15.623 -9.303 -2.798 1.00 93.88 212 ARG A C 1
ATOM 1710 O O . ARG A 1 212 ? 14.758 -9.757 -2.048 1.00 93.88 212 ARG A O 1
ATOM 1717 N N . PRO A 1 213 ? 15.403 -9.075 -4.107 1.00 93.50 213 PRO A N 1
ATOM 1718 C CA . PRO A 1 213 ? 14.094 -9.211 -4.741 1.00 93.50 213 PRO A CA 1
ATOM 1719 C C . PRO A 1 213 ? 13.729 -10.689 -5.018 1.00 93.50 213 PRO A C 1
ATOM 1721 O O . PRO A 1 213 ? 13.595 -11.135 -6.156 1.00 93.50 213 PRO A O 1
ATOM 1724 N N . ASP A 1 214 ? 13.624 -11.510 -3.972 1.00 90.81 214 ASP A N 1
ATOM 1725 C CA . ASP A 1 214 ? 13.583 -12.986 -4.028 1.00 90.81 214 ASP A CA 1
ATOM 1726 C C . ASP A 1 214 ? 12.166 -13.574 -4.333 1.00 90.81 214 ASP A C 1
ATOM 1728 O O . ASP A 1 214 ? 11.674 -14.499 -3.675 1.00 90.81 214 ASP A O 1
ATOM 1732 N N . MET A 1 215 ? 11.496 -13.041 -5.364 1.00 97.31 215 MET A N 1
ATOM 1733 C CA . MET A 1 215 ? 10.102 -13.344 -5.748 1.00 97.31 215 MET A CA 1
ATOM 1734 C C . MET A 1 215 ? 9.796 -14.826 -6.041 1.00 97.31 215 MET A C 1
ATOM 1736 O O . MET A 1 215 ? 8.786 -15.355 -5.565 1.00 97.31 215 MET A O 1
ATOM 1740 N N . ALA A 1 216 ? 10.643 -15.541 -6.791 1.00 96.94 216 ALA A N 1
ATOM 1741 C CA . ALA A 1 216 ? 10.320 -16.895 -7.271 1.00 96.94 216 ALA A CA 1
ATOM 1742 C C . ALA A 1 216 ? 10.198 -17.925 -6.137 1.00 96.94 216 ALA A C 1
ATOM 1744 O O . ALA A 1 216 ? 9.420 -18.882 -6.230 1.00 96.94 216 ALA A O 1
ATOM 1745 N N . LYS A 1 217 ? 10.944 -17.729 -5.043 1.00 95.00 217 LYS A N 1
ATOM 1746 C CA . LYS A 1 217 ? 10.872 -18.581 -3.846 1.00 95.00 217 LYS A CA 1
ATOM 1747 C C . LYS A 1 217 ? 9.514 -18.437 -3.158 1.00 95.00 217 LYS A C 1
ATOM 1749 O O . LYS A 1 217 ? 8.913 -19.447 -2.787 1.00 95.00 217 LYS A O 1
ATOM 1754 N N . ALA A 1 218 ? 9.008 -17.208 -3.047 1.00 96.62 218 ALA A N 1
ATOM 1755 C CA . ALA A 1 218 ? 7.694 -16.925 -2.481 1.00 96.62 218 ALA A CA 1
ATOM 1756 C C . ALA A 1 218 ? 6.573 -17.460 -3.386 1.00 96.62 218 ALA A C 1
ATOM 1758 O O . ALA A 1 218 ? 5.718 -18.204 -2.907 1.00 96.62 218 ALA A O 1
ATOM 1759 N N . TYR A 1 219 ? 6.630 -17.203 -4.699 1.00 98.06 219 TYR A N 1
ATOM 1760 C CA . TYR A 1 219 ? 5.671 -17.748 -5.671 1.00 98.06 219 TYR A CA 1
ATOM 1761 C C . TYR A 1 219 ? 5.598 -19.284 -5.611 1.00 98.06 219 TYR A C 1
ATOM 1763 O O . TYR A 1 219 ? 4.512 -19.868 -5.564 1.00 98.06 219 TYR A O 1
ATOM 1771 N N . THR A 1 220 ? 6.752 -19.957 -5.531 1.00 97.12 220 THR A N 1
ATOM 1772 C CA . THR A 1 220 ? 6.836 -21.422 -5.399 1.00 97.12 220 THR A CA 1
ATOM 1773 C C . THR A 1 220 ? 6.233 -21.912 -4.077 1.00 97.12 220 THR A C 1
ATOM 1775 O O . THR A 1 220 ? 5.514 -22.915 -4.057 1.00 97.12 220 THR A O 1
ATOM 1778 N N . TYR A 1 221 ? 6.483 -21.205 -2.969 1.00 96.06 221 TYR A N 1
ATOM 1779 C CA . TYR A 1 221 ? 5.901 -21.524 -1.664 1.00 96.06 221 TYR A CA 1
ATOM 1780 C C . TYR A 1 221 ? 4.371 -21.390 -1.677 1.00 96.06 221 TYR A C 1
ATOM 1782 O O . TYR A 1 221 ? 3.676 -22.337 -1.298 1.00 96.06 221 TYR A O 1
ATOM 1790 N N . VAL A 1 222 ? 3.840 -20.267 -2.176 1.00 97.38 222 VAL A N 1
ATOM 1791 C CA . VAL A 1 222 ? 2.392 -20.028 -2.294 1.00 97.38 222 VAL A CA 1
ATOM 1792 C C . VAL A 1 222 ? 1.749 -21.056 -3.223 1.00 97.38 222 VAL A C 1
ATOM 1794 O O . VAL A 1 222 ? 0.768 -21.684 -2.831 1.00 97.38 222 VAL A O 1
ATOM 1797 N N . THR A 1 223 ? 2.348 -21.335 -4.385 1.00 97.56 223 THR A N 1
ATOM 1798 C CA . THR A 1 223 ? 1.879 -22.376 -5.320 1.00 97.56 223 THR A CA 1
ATOM 1799 C C . THR A 1 223 ? 1.746 -23.736 -4.630 1.00 97.56 223 THR A C 1
ATOM 1801 O O . THR A 1 223 ? 0.733 -24.416 -4.789 1.00 97.56 223 THR A O 1
ATOM 1804 N N . LYS A 1 224 ? 2.737 -24.125 -3.816 1.00 96.62 224 LYS A N 1
ATOM 1805 C CA . LYS A 1 224 ? 2.756 -25.405 -3.088 1.00 96.62 224 LYS A CA 1
ATOM 1806 C C . LYS A 1 224 ? 1.779 -25.463 -1.903 1.00 96.62 224 LYS A C 1
ATOM 1808 O O . LYS A 1 224 ? 1.401 -26.559 -1.494 1.00 96.62 224 LYS A O 1
ATOM 1813 N N . LYS A 1 225 ? 1.407 -24.319 -1.319 1.00 94.88 225 LYS A N 1
ATOM 1814 C CA . LYS A 1 225 ? 0.595 -24.233 -0.088 1.00 94.88 225 LYS A CA 1
ATOM 1815 C C . LYS A 1 225 ? -0.875 -23.874 -0.323 1.00 94.88 225 LYS A C 1
ATOM 1817 O O . LYS A 1 225 ? -1.732 -24.401 0.377 1.00 94.88 225 LYS A O 1
ATOM 1822 N N . HIS A 1 226 ? -1.152 -23.010 -1.297 1.00 95.50 226 HIS A N 1
ATOM 1823 C CA . HIS A 1 226 ? -2.476 -22.442 -1.591 1.00 95.50 226 HIS A CA 1
ATOM 1824 C C . HIS A 1 226 ? -2.916 -22.674 -3.051 1.00 95.50 226 HIS A C 1
ATOM 1826 O O . HIS A 1 226 ? -4.034 -22.327 -3.425 1.00 95.50 226 HIS A O 1
ATOM 1832 N N . GLY A 1 227 ? -2.067 -23.314 -3.863 1.00 97.31 227 GLY A N 1
ATOM 1833 C CA . GLY A 1 227 ? -2.350 -23.678 -5.250 1.00 97.31 227 GLY A CA 1
ATOM 1834 C C . GLY A 1 227 ? -1.951 -22.603 -6.263 1.00 97.31 227 GLY A C 1
ATOM 1835 O O . GLY A 1 227 ? -1.858 -21.416 -5.952 1.00 97.31 227 GLY A O 1
ATOM 1836 N N . ALA A 1 228 ? -1.740 -23.027 -7.512 1.00 97.50 228 ALA A N 1
ATOM 1837 C CA . ALA A 1 228 ? -1.280 -22.150 -8.592 1.00 97.50 228 ALA A CA 1
ATOM 1838 C C . ALA A 1 228 ? -2.237 -20.980 -8.889 1.00 97.50 228 ALA A C 1
ATOM 1840 O O . ALA A 1 228 ? -1.771 -19.912 -9.262 1.00 97.50 228 ALA A O 1
ATOM 1841 N N . LYS A 1 229 ? -3.555 -21.138 -8.675 1.00 97.00 229 LYS A N 1
ATOM 1842 C CA . LYS A 1 229 ? -4.517 -20.035 -8.845 1.00 97.00 229 LYS A CA 1
ATOM 1843 C C . LYS A 1 229 ? -4.246 -18.881 -7.872 1.00 97.00 229 LYS A C 1
ATOM 1845 O O . LYS A 1 229 ? -4.271 -17.732 -8.286 1.00 97.00 229 LYS A O 1
ATOM 1850 N N . GLU A 1 230 ? -3.963 -19.174 -6.602 1.00 97.00 230 GLU A N 1
ATOM 1851 C CA . GLU A 1 230 ? -3.679 -18.124 -5.614 1.00 97.00 230 GLU A CA 1
ATOM 1852 C C . GLU A 1 230 ? -2.309 -17.478 -5.864 1.00 97.00 230 GLU A C 1
ATOM 1854 O O . GLU A 1 230 ? -2.160 -16.268 -5.729 1.00 97.00 230 GLU A O 1
ATOM 1859 N N . ALA A 1 231 ? -1.315 -18.260 -6.297 1.00 98.12 231 ALA A N 1
ATOM 1860 C CA . ALA A 1 231 ? -0.019 -17.714 -6.694 1.00 98.12 231 ALA A CA 1
ATOM 1861 C C . ALA A 1 231 ? -0.125 -16.810 -7.939 1.00 98.12 231 ALA A C 1
ATOM 1863 O O . ALA A 1 231 ? 0.446 -15.724 -7.954 1.00 98.12 231 ALA A O 1
ATOM 1864 N N . ASN A 1 232 ? -0.911 -17.196 -8.948 1.00 98.25 232 ASN A N 1
ATOM 1865 C CA . ASN A 1 232 ? -1.198 -16.329 -10.090 1.00 98.25 232 ASN A CA 1
ATOM 1866 C C . ASN A 1 232 ? -1.926 -15.050 -9.654 1.00 98.25 232 ASN A C 1
ATOM 1868 O O . ASN A 1 232 ? -1.513 -13.966 -10.062 1.00 98.25 232 ASN A O 1
ATOM 1872 N N . ARG A 1 233 ? -2.943 -15.147 -8.781 1.00 97.94 233 ARG A N 1
ATOM 1873 C CA . ARG A 1 233 ? -3.657 -13.977 -8.245 1.00 97.94 233 ARG A CA 1
ATOM 1874 C C . ARG A 1 233 ? -2.692 -12.964 -7.627 1.00 97.94 233 ARG A C 1
ATOM 1876 O O . ARG A 1 233 ? -2.676 -11.809 -8.036 1.00 97.94 233 ARG A O 1
ATOM 1883 N N . LEU A 1 234 ? -1.868 -13.419 -6.682 1.00 98.44 234 LEU A N 1
ATOM 1884 C CA . LEU A 1 234 ? -1.029 -12.560 -5.839 1.00 98.44 234 LEU A CA 1
ATOM 1885 C C . LEU A 1 234 ? 0.215 -11.982 -6.536 1.00 98.44 234 LEU A C 1
ATOM 1887 O O . LEU A 1 234 ? 0.670 -10.918 -6.129 1.00 98.44 234 LEU A O 1
ATOM 1891 N N . PHE A 1 235 ? 0.772 -12.666 -7.543 1.00 98.62 235 PHE A N 1
ATOM 1892 C CA . PHE A 1 235 ? 2.036 -12.280 -8.201 1.00 98.62 235 PHE A CA 1
ATOM 1893 C C . PHE A 1 235 ? 1.879 -11.868 -9.678 1.00 98.62 235 PHE A C 1
ATOM 1895 O O . PHE A 1 235 ? 2.841 -11.393 -10.283 1.00 98.62 235 PHE A O 1
ATOM 1902 N N . CYS A 1 236 ? 0.713 -12.092 -10.294 1.00 98.44 236 CYS A N 1
ATOM 1903 C CA . CYS A 1 236 ? 0.470 -11.802 -11.712 1.00 98.44 236 CYS A CA 1
ATOM 1904 C C . CYS A 1 236 ? -0.824 -11.001 -11.916 1.00 98.44 236 CYS A C 1
ATOM 1906 O O . CYS A 1 236 ? -0.779 -9.868 -12.383 1.00 98.44 236 CYS A O 1
ATOM 1908 N N . GLU A 1 237 ? -1.976 -11.585 -11.574 1.00 98.19 237 GLU A N 1
ATOM 1909 C CA . GLU A 1 237 ? -3.296 -11.102 -12.005 1.00 98.19 237 GLU A CA 1
ATOM 1910 C C . GLU A 1 237 ? -3.694 -9.796 -11.295 1.00 98.19 237 GLU A C 1
ATOM 1912 O O . GLU A 1 237 ? -4.065 -8.828 -11.964 1.00 98.19 237 GLU A O 1
ATOM 1917 N N . ASN A 1 238 ? -3.565 -9.727 -9.963 1.00 98.25 238 ASN A N 1
ATOM 1918 C CA . ASN A 1 238 ? -3.890 -8.521 -9.194 1.00 98.25 238 ASN A CA 1
ATOM 1919 C C . ASN A 1 238 ? -2.934 -7.350 -9.523 1.00 98.25 238 ASN A C 1
ATOM 1921 O O . ASN A 1 238 ? -3.435 -6.284 -9.888 1.00 98.25 238 ASN A O 1
ATOM 1925 N N . PRO A 1 239 ? -1.592 -7.524 -9.516 1.00 98.12 239 PRO A N 1
ATOM 1926 C CA . PRO A 1 239 ? -0.651 -6.511 -10.007 1.00 98.12 239 PRO A CA 1
ATOM 1927 C C . PRO A 1 239 ? -0.922 -6.009 -11.433 1.00 98.12 239 PRO A C 1
ATOM 1929 O O . PRO A 1 239 ? -0.865 -4.808 -11.691 1.00 98.12 239 PRO A O 1
ATOM 1932 N N . GLN A 1 240 ? -1.236 -6.908 -12.374 1.00 97.25 240 GLN A N 1
ATOM 1933 C CA . GLN A 1 240 ? -1.498 -6.521 -13.762 1.00 97.25 240 GLN A CA 1
ATOM 1934 C C . GLN A 1 240 ? -2.826 -5.763 -13.904 1.00 97.25 240 GLN A C 1
ATOM 1936 O O . GLN A 1 240 ? -2.897 -4.793 -14.654 1.00 97.25 240 GLN A O 1
ATOM 1941 N N . THR A 1 241 ? -3.863 -6.159 -13.159 1.00 96.38 241 THR A N 1
ATOM 1942 C CA . THR A 1 241 ? -5.154 -5.449 -13.126 1.00 96.38 241 THR A CA 1
ATOM 1943 C C . THR A 1 241 ? -4.984 -4.027 -12.586 1.00 96.38 241 THR A C 1
ATOM 1945 O O . THR A 1 241 ? -5.464 -3.076 -13.202 1.00 96.38 241 THR A O 1
ATOM 1948 N N . MET A 1 242 ? -4.219 -3.881 -11.498 1.00 96.25 242 MET A N 1
ATOM 1949 C CA . MET A 1 242 ? -3.817 -2.598 -10.917 1.00 96.25 242 MET A CA 1
ATOM 1950 C C . MET A 1 242 ? -3.117 -1.693 -11.932 1.00 96.25 242 MET A C 1
ATOM 1952 O O . MET A 1 242 ? -3.530 -0.551 -12.112 1.00 96.25 242 MET A O 1
ATOM 1956 N N . LEU A 1 243 ? -2.093 -2.199 -12.628 1.00 95.19 243 LEU A N 1
ATOM 1957 C CA . LEU A 1 243 ? -1.311 -1.422 -13.599 1.00 95.19 243 LEU A CA 1
ATOM 1958 C C . LEU A 1 243 ? -2.122 -0.918 -14.798 1.00 95.19 243 LEU A C 1
ATOM 1960 O O . LEU A 1 243 ? -1.727 0.062 -15.427 1.00 95.19 243 LEU A O 1
ATOM 1964 N N . LEU A 1 244 ? -3.244 -1.573 -15.099 1.00 91.06 244 LEU A N 1
ATOM 1965 C CA . LEU A 1 244 ? -4.193 -1.188 -16.145 1.00 91.06 244 LEU A CA 1
ATOM 1966 C C . LEU A 1 244 ? -5.328 -0.281 -15.622 1.00 91.06 244 LEU A C 1
ATOM 1968 O O . LEU A 1 244 ? -6.257 0.018 -16.368 1.00 91.06 244 LEU A O 1
ATOM 1972 N N . GLY A 1 245 ? -5.289 0.135 -14.349 1.00 85.75 245 GLY A N 1
ATOM 1973 C CA . GLY A 1 245 ? -6.330 0.946 -13.701 1.00 85.75 245 GLY A CA 1
ATOM 1974 C C . GLY A 1 245 ? -7.630 0.191 -13.383 1.00 85.75 245 GLY A C 1
ATOM 1975 O O . GLY A 1 245 ? -8.594 0.791 -12.902 1.00 85.75 245 GLY A O 1
ATOM 1976 N N . GLY A 1 246 ? -7.673 -1.121 -13.627 1.00 78.62 246 GLY A N 1
ATOM 1977 C CA . GLY A 1 246 ? -8.831 -1.964 -13.342 1.00 78.62 246 GLY A CA 1
ATOM 1978 C C . GLY A 1 246 ? -9.070 -2.138 -11.841 1.00 78.62 246 GLY A C 1
ATOM 1979 O O . GLY A 1 246 ? -8.154 -1.997 -11.032 1.00 78.62 246 GLY A O 1
ATOM 1980 N N . VAL A 1 247 ? -10.305 -2.467 -11.460 1.00 89.12 247 VAL A N 1
ATOM 1981 C CA . VAL A 1 247 ? -10.634 -2.817 -10.070 1.00 89.12 247 VAL A CA 1
ATOM 1982 C C . VAL A 1 247 ? -10.083 -4.210 -9.769 1.00 89.12 247 VAL A C 1
ATOM 1984 O O . VAL A 1 247 ? -10.512 -5.199 -10.364 1.00 89.12 247 VAL A O 1
ATOM 1987 N N . VAL A 1 248 ? -9.118 -4.286 -8.854 1.00 91.81 248 VAL A N 1
ATOM 1988 C CA . VAL A 1 248 ? -8.524 -5.546 -8.386 1.00 91.81 248 VAL A CA 1
ATOM 1989 C C . VAL A 1 248 ? -9.544 -6.350 -7.560 1.00 91.81 248 VAL A C 1
ATOM 1991 O O . VAL A 1 248 ? -10.004 -5.853 -6.534 1.00 91.81 248 VAL A O 1
ATOM 1994 N N . PRO A 1 249 ? -9.885 -7.601 -7.934 1.00 85.38 249 PRO A N 1
ATOM 1995 C CA . PRO A 1 249 ? -10.841 -8.399 -7.170 1.00 85.38 249 PRO A CA 1
ATOM 1996 C C . PRO A 1 249 ? -10.269 -8.872 -5.827 1.00 85.38 249 PRO A C 1
ATOM 1998 O O . PRO A 1 249 ? -9.289 -9.625 -5.776 1.00 85.38 249 PRO A O 1
ATOM 2001 N N . GLN A 1 250 ? -10.937 -8.497 -4.737 1.00 83.62 250 GLN A N 1
ATOM 2002 C CA . GLN A 1 250 ? -10.634 -8.967 -3.387 1.00 83.62 250 GLN A CA 1
ATOM 2003 C C . GLN A 1 250 ? -11.594 -10.106 -3.009 1.00 83.62 250 GLN A C 1
ATOM 2005 O O . GLN A 1 250 ? -12.774 -9.865 -2.758 1.00 83.62 250 GLN A O 1
ATOM 2010 N N . PRO A 1 251 ? -11.143 -11.377 -2.981 1.00 78.69 251 PRO A N 1
ATOM 2011 C CA . PRO A 1 251 ? -11.993 -12.467 -2.524 1.00 78.69 251 PRO A CA 1
ATOM 2012 C C . PRO A 1 251 ? -12.305 -12.311 -1.021 1.00 78.69 251 PRO A C 1
ATOM 2014 O O . PRO A 1 251 ? -11.450 -11.808 -0.274 1.00 78.69 251 PRO A O 1
ATOM 2017 N N . PRO A 1 252 ? -13.483 -12.777 -0.555 1.00 76.06 252 PRO A N 1
ATOM 2018 C CA . PRO A 1 252 ? -13.836 -12.762 0.861 1.00 76.06 252 PRO A CA 1
ATOM 2019 C C . PRO A 1 252 ? -12.785 -13.459 1.725 1.00 76.06 252 PRO A C 1
ATOM 2021 O O . PRO A 1 252 ? -12.224 -14.488 1.332 1.00 76.06 252 PRO A O 1
ATOM 2024 N N . SER A 1 253 ? -12.543 -12.919 2.920 1.00 76.81 253 SER A N 1
ATOM 2025 C CA . SER A 1 253 ? -11.559 -13.481 3.842 1.00 76.81 253 SER A CA 1
ATOM 2026 C C . SER A 1 253 ? -11.898 -14.934 4.193 1.00 76.81 253 SER A C 1
ATOM 2028 O O . SER A 1 253 ? -13.025 -15.292 4.552 1.00 76.81 253 SER A O 1
ATOM 2030 N N . ARG A 1 254 ? -10.893 -15.810 4.105 1.00 76.31 254 ARG A N 1
ATOM 2031 C CA . ARG A 1 254 ? -10.983 -17.200 4.556 1.00 76.31 254 ARG A CA 1
ATOM 2032 C C . ARG A 1 254 ? -10.975 -17.198 6.080 1.00 76.31 254 ARG A C 1
ATOM 2034 O O . ARG A 1 254 ? -9.931 -17.417 6.694 1.00 76.31 254 ARG A O 1
ATOM 2041 N N . LYS A 1 255 ? -12.145 -16.970 6.688 1.00 55.31 255 LYS A N 1
ATOM 2042 C CA . LYS A 1 255 ? -12.365 -17.123 8.132 1.00 55.31 255 LYS A CA 1
ATOM 2043 C C . LYS A 1 255 ? -11.957 -18.533 8.569 1.00 55.31 255 LYS A C 1
ATOM 2045 O O . LYS A 1 255 ? -12.769 -19.458 8.582 1.00 55.31 255 LYS A O 1
ATOM 2050 N N . LYS A 1 256 ? -10.703 -18.695 9.004 1.00 48.66 256 LYS A N 1
ATOM 2051 C CA . LYS A 1 256 ? -10.386 -19.710 10.005 1.00 48.66 256 LYS A CA 1
ATOM 2052 C C . LYS A 1 256 ? -11.294 -19.408 11.188 1.00 48.66 256 LYS A C 1
ATOM 2054 O O . LYS A 1 256 ? -11.316 -18.278 11.669 1.00 48.66 256 LYS A O 1
ATOM 2059 N N . THR A 1 257 ? -12.022 -20.405 11.676 1.00 38.09 257 THR A N 1
ATOM 2060 C CA . THR A 1 257 ? -12.605 -20.317 13.013 1.00 38.09 257 THR A CA 1
ATOM 2061 C C . THR A 1 257 ? -11.457 -20.153 13.996 1.00 38.09 257 THR A C 1
ATOM 2063 O O . THR A 1 257 ? -10.792 -21.130 14.351 1.00 38.09 257 THR A O 1
ATOM 2066 N N . LEU A 1 258 ? -11.223 -18.908 14.412 1.00 41.25 258 LEU A N 1
ATOM 2067 C CA . LEU A 1 258 ? -10.416 -18.549 15.566 1.00 41.25 258 LEU A CA 1
ATOM 2068 C C . LEU A 1 258 ? -11.142 -19.071 16.810 1.00 41.25 258 LEU A C 1
ATOM 2070 O O . LEU A 1 258 ? -11.733 -18.312 17.570 1.00 41.25 258 LEU A O 1
ATOM 2074 N N . GLN A 1 259 ? -11.120 -20.394 17.006 1.00 27.59 259 GLN A N 1
ATOM 2075 C CA . GLN A 1 259 ? -11.368 -20.960 18.324 1.00 27.59 259 GLN A CA 1
ATOM 2076 C C . GLN A 1 259 ? -10.330 -20.318 19.245 1.00 27.59 259 GLN A C 1
ATOM 2078 O O . GLN A 1 259 ? -9.127 -20.504 19.010 1.00 27.59 259 GLN A O 1
ATOM 2083 N N . PRO A 1 260 ? -10.751 -19.516 20.237 1.00 30.16 260 PRO A N 1
ATOM 2084 C CA . PRO A 1 260 ? -9.803 -18.788 21.051 1.00 30.16 260 PRO A CA 1
ATOM 2085 C C . PRO A 1 260 ? -8.950 -19.809 21.793 1.00 30.16 260 PRO A C 1
ATOM 2087 O O . PRO A 1 260 ? -9.472 -20.686 22.482 1.00 30.16 260 PRO A O 1
ATOM 2090 N N . LYS A 1 261 ? -7.621 -19.685 21.700 1.00 34.59 261 LYS A N 1
ATOM 2091 C CA . LYS A 1 261 ? -6.683 -20.493 22.497 1.00 34.59 261 LYS A CA 1
ATOM 2092 C C . LYS A 1 261 ? -6.648 -20.048 23.966 1.00 34.59 261 LYS A C 1
ATOM 2094 O O . LYS A 1 261 ? -5.595 -20.060 24.604 1.00 34.59 261 LYS A O 1
ATOM 2099 N N . HIS A 1 262 ? -7.817 -19.755 24.534 1.00 31.03 262 HIS A N 1
ATOM 2100 C CA . HIS A 1 262 ? -8.040 -19.984 25.948 1.00 31.03 262 HIS A CA 1
ATOM 2101 C C . HIS A 1 262 ? -7.787 -21.470 26.213 1.00 31.03 262 HIS A C 1
ATOM 2103 O O . HIS A 1 262 ? -8.641 -22.324 25.983 1.00 31.03 262 HIS A O 1
ATOM 2109 N N . LYS A 1 263 ? -6.601 -21.781 26.743 1.00 32.84 263 LYS A N 1
ATOM 2110 C CA . LYS A 1 263 ? -6.457 -22.951 27.607 1.00 32.84 263 LYS A CA 1
ATOM 2111 C C . LYS A 1 263 ? -7.438 -22.732 28.755 1.00 32.84 263 LYS A C 1
ATOM 2113 O O . LYS A 1 263 ? -7.166 -21.931 29.645 1.00 32.84 263 LYS A O 1
ATOM 2118 N N . SER A 1 264 ? -8.596 -23.378 28.692 1.00 28.53 264 SER A N 1
ATOM 2119 C CA . SER A 1 264 ? -9.651 -23.251 29.690 1.00 28.53 264 SER A CA 1
ATOM 2120 C C . SER A 1 264 ? -9.182 -23.863 31.010 1.00 28.53 264 SER A C 1
ATOM 2122 O O . SER A 1 264 ? -9.429 -25.038 31.291 1.00 28.53 264 SER A O 1
ATOM 2124 N N . LEU A 1 265 ? -8.525 -23.051 31.846 1.00 34.50 265 LEU A N 1
ATOM 2125 C CA . LEU A 1 265 ? -8.090 -23.382 33.212 1.00 34.50 265 LEU A CA 1
ATOM 2126 C C . LEU A 1 265 ? -9.281 -23.443 34.198 1.00 34.50 265 LEU A C 1
ATOM 2128 O O . LEU A 1 265 ? -9.200 -23.041 35.350 1.00 34.50 265 LEU A O 1
ATOM 2132 N N . VAL A 1 266 ? -10.406 -23.954 33.699 1.00 32.41 266 VAL A N 1
ATOM 2133 C CA . VAL A 1 266 ? -11.695 -24.176 34.369 1.00 32.41 266 VAL A CA 1
ATOM 2134 C C . VAL A 1 266 ? -12.171 -25.623 34.098 1.00 32.41 266 VAL A C 1
ATOM 2136 O O . VAL A 1 266 ? -13.281 -26.005 34.437 1.00 32.41 266 VAL A O 1
ATOM 2139 N N . GLY A 1 267 ? -11.322 -26.457 33.477 1.00 33.69 267 GLY A N 1
ATOM 2140 C CA . GLY A 1 267 ? -11.628 -27.840 33.088 1.00 33.69 267 GLY A CA 1
ATOM 2141 C C . GLY A 1 267 ? -11.047 -28.934 33.992 1.00 33.69 267 GLY A C 1
ATOM 2142 O O . GLY A 1 267 ? -11.040 -30.089 33.580 1.00 33.69 267 GLY A O 1
ATOM 2143 N N . MET A 1 268 ? -10.509 -28.610 35.179 1.00 28.55 268 MET A N 1
ATOM 2144 C CA . MET A 1 268 ? -9.841 -29.615 36.035 1.00 28.55 268 MET A CA 1
ATOM 2145 C C . MET A 1 268 ? -10.059 -29.463 37.554 1.00 28.55 268 MET A C 1
ATOM 2147 O O . MET A 1 268 ? -9.394 -30.131 38.340 1.00 28.55 268 MET A O 1
ATOM 2151 N N . THR A 1 269 ? -11.017 -28.639 37.988 1.00 29.75 269 THR A N 1
ATOM 2152 C CA . THR A 1 269 ? -11.372 -28.450 39.413 1.00 29.75 269 THR A CA 1
ATOM 2153 C C . THR A 1 269 ? -12.585 -29.271 39.876 1.00 29.75 269 THR A C 1
ATOM 2155 O O . THR A 1 269 ? -12.869 -29.308 41.069 1.00 29.75 269 THR A O 1
ATOM 2158 N N . SER A 1 270 ? -13.257 -30.006 38.979 1.00 33.06 270 SER A N 1
ATOM 2159 C CA . SER A 1 270 ? -14.413 -30.870 39.307 1.00 33.06 270 SER A CA 1
ATOM 2160 C C . SER A 1 270 ? -14.129 -32.380 39.238 1.00 33.06 270 SER A C 1
ATOM 2162 O O . SER A 1 270 ? -15.061 -33.175 39.273 1.00 33.06 270 SER A O 1
ATOM 2164 N N . LEU A 1 271 ? -12.855 -32.793 39.171 1.00 28.84 271 LEU A N 1
ATOM 2165 C CA . LEU A 1 271 ? -12.451 -34.213 39.126 1.00 28.84 271 LEU A CA 1
ATOM 2166 C C . LEU A 1 271 ? -11.644 -34.688 40.351 1.00 28.84 271 LEU A C 1
ATOM 2168 O O . LEU A 1 271 ? -11.313 -35.863 40.448 1.00 28.84 271 LEU A O 1
ATOM 2172 N N . ILE A 1 272 ? -11.385 -33.801 41.319 1.00 31.77 272 ILE A N 1
ATOM 2173 C CA . ILE A 1 272 ? -10.754 -34.143 42.611 1.00 31.77 272 ILE A CA 1
ATOM 2174 C C . ILE A 1 272 ? -11.810 -34.300 43.728 1.00 31.77 272 ILE A C 1
ATOM 2176 O O . ILE A 1 272 ? -11.618 -35.073 44.663 1.00 31.77 272 ILE A O 1
ATOM 2180 N N . ALA A 1 273 ? -12.983 -33.669 43.590 1.00 30.92 273 ALA A N 1
ATOM 2181 C CA . ALA A 1 273 ? -14.083 -33.751 44.559 1.00 30.92 273 ALA A CA 1
ATOM 2182 C C . ALA A 1 273 ? -14.851 -35.096 44.566 1.00 30.92 273 ALA A C 1
ATOM 2184 O O . ALA A 1 273 ? -15.663 -35.326 45.457 1.00 30.92 273 ALA A O 1
ATOM 2185 N N . LEU A 1 274 ? -14.600 -35.992 43.601 1.00 30.30 274 LEU A N 1
ATOM 2186 C CA . LEU A 1 274 ? -15.281 -37.294 43.471 1.00 30.30 274 LEU A CA 1
ATOM 2187 C C . LEU A 1 274 ? -14.393 -38.512 43.794 1.00 30.30 274 LEU A C 1
ATOM 2189 O O . LEU A 1 274 ? -14.836 -39.647 43.649 1.00 30.30 274 LEU A O 1
ATOM 2193 N N . ALA A 1 275 ? -13.170 -38.292 44.290 1.00 31.47 275 ALA A N 1
ATOM 2194 C CA . ALA A 1 275 ? -12.247 -39.359 44.695 1.00 31.47 275 ALA A CA 1
ATOM 2195 C C . ALA A 1 275 ? -12.225 -39.640 46.217 1.00 31.47 275 ALA A C 1
ATOM 2197 O O . ALA A 1 275 ? -11.597 -40.601 46.647 1.00 31.47 275 ALA A O 1
ATOM 2198 N N . LEU A 1 276 ? -12.911 -38.829 47.038 1.00 29.67 276 LEU A N 1
ATOM 2199 C CA . LEU A 1 276 ? -12.845 -38.886 48.513 1.00 29.67 276 LEU A CA 1
ATOM 2200 C C . LEU A 1 276 ? -14.153 -39.309 49.212 1.00 29.67 276 LEU A C 1
ATOM 2202 O O . LEU A 1 276 ? -14.263 -39.208 50.429 1.00 29.67 276 LEU A O 1
ATOM 2206 N N . ILE A 1 277 ? -15.129 -39.829 48.462 1.00 33.56 277 ILE A N 1
ATOM 2207 C CA . ILE A 1 277 ? -16.351 -40.462 49.010 1.00 33.56 277 ILE A CA 1
ATOM 2208 C C . ILE A 1 277 ? -16.381 -41.980 48.695 1.00 33.56 277 ILE A C 1
ATOM 2210 O O . ILE A 1 277 ? -17.189 -42.727 49.237 1.00 33.56 277 ILE A O 1
ATOM 2214 N N . GLY A 1 278 ? -15.444 -42.471 47.873 1.00 31.34 278 GLY A N 1
ATOM 2215 C CA . GLY A 1 278 ? -15.391 -43.856 47.384 1.00 31.34 278 GLY A CA 1
ATOM 2216 C C . GLY A 1 278 ? -14.490 -44.828 48.157 1.00 31.34 278 GLY A C 1
ATOM 2217 O O . GLY A 1 278 ? -14.156 -45.869 47.603 1.00 31.34 278 GLY A O 1
ATOM 2218 N N . PHE A 1 279 ? -14.050 -44.509 49.384 1.00 29.84 279 PHE A N 1
ATOM 2219 C CA . PHE A 1 279 ? -13.123 -45.373 50.141 1.00 29.84 279 PHE A CA 1
ATOM 2220 C C . PHE A 1 279 ? -13.417 -45.450 51.652 1.00 29.84 279 PHE A C 1
ATOM 2222 O O . PHE A 1 279 ? -12.536 -45.296 52.493 1.00 29.84 279 PHE A O 1
ATOM 2229 N N . SER A 1 280 ? -14.684 -45.691 52.005 1.00 32.28 280 SER A N 1
ATOM 2230 C CA . SER A 1 280 ? -15.088 -46.051 53.375 1.00 32.28 280 SER A CA 1
ATOM 2231 C C . SER A 1 280 ? -16.203 -47.103 53.368 1.00 32.28 280 SER A C 1
ATOM 2233 O O . SER A 1 280 ? -17.327 -46.847 53.787 1.00 32.28 280 SER A O 1
ATOM 2235 N N . LEU A 1 281 ? -15.891 -48.273 52.800 1.00 29.23 281 LEU A N 1
ATOM 2236 C CA . LEU A 1 281 ? -16.582 -49.564 52.942 1.00 29.23 281 LEU A CA 1
ATOM 2237 C C . LEU A 1 281 ? -15.809 -50.593 52.100 1.00 29.23 281 LEU A C 1
ATOM 2239 O O . LEU A 1 281 ? -15.453 -50.277 50.971 1.00 29.23 281 LEU A O 1
ATOM 2243 N N . ILE A 1 282 ? -15.612 -51.816 52.624 1.00 27.48 282 ILE A N 1
ATOM 2244 C CA . ILE A 1 282 ? -14.784 -52.896 52.031 1.00 27.48 282 ILE A CA 1
ATOM 2245 C C . ILE A 1 282 ? -13.275 -52.521 52.065 1.00 27.48 282 ILE A C 1
ATOM 2247 O O . ILE A 1 282 ? -12.861 -51.548 51.455 1.00 27.48 282 ILE A O 1
ATOM 2251 N N . VAL A 1 283 ? -12.368 -53.212 52.769 1.00 25.84 283 VAL A N 1
ATOM 2252 C CA . VAL A 1 283 ? -12.392 -54.567 53.357 1.00 25.84 283 VAL A CA 1
ATOM 2253 C C . VAL A 1 283 ? -12.150 -54.537 54.874 1.00 25.84 283 VAL A C 1
ATOM 2255 O O . VAL A 1 283 ? -11.156 -53.990 55.341 1.00 25.84 283 VAL A O 1
ATOM 2258 N N . THR A 1 284 ? -12.985 -55.246 55.639 1.00 28.06 284 THR A N 1
ATOM 2259 C CA . THR A 1 284 ? -12.636 -55.737 56.984 1.00 28.06 284 THR A CA 1
ATOM 2260 C C . THR A 1 284 ? -12.536 -57.262 56.930 1.00 28.06 284 THR A C 1
ATOM 2262 O O . THR A 1 284 ? -13.553 -57.936 57.050 1.00 28.06 284 THR A O 1
ATOM 2265 N N . ASN A 1 285 ? -11.339 -57.802 56.672 1.00 26.52 285 ASN A N 1
ATOM 2266 C CA . ASN A 1 285 ? -10.965 -59.220 56.820 1.00 26.52 285 ASN A CA 1
ATOM 2267 C C . ASN A 1 285 ? -9.485 -59.429 56.446 1.00 26.52 285 ASN A C 1
ATOM 2269 O O . ASN A 1 285 ? -9.014 -58.758 55.536 1.00 26.52 285 ASN A O 1
ATOM 2273 N N . ALA A 1 286 ? -8.814 -60.390 57.106 1.00 27.67 286 ALA A N 1
ATOM 2274 C CA . ALA A 1 286 ? -7.384 -60.743 56.974 1.00 27.67 286 ALA A CA 1
ATOM 2275 C C . ALA A 1 286 ? -6.410 -59.562 57.239 1.00 27.67 286 ALA A C 1
ATOM 2277 O O . ALA A 1 286 ? -6.314 -58.636 56.447 1.00 27.67 286 ALA A O 1
ATOM 2278 N N . LEU A 1 287 ? -5.646 -59.465 58.336 1.00 28.42 287 LEU A N 1
ATOM 2279 C CA . LEU A 1 287 ? -5.180 -60.437 59.343 1.00 28.42 287 LEU A CA 1
ATOM 2280 C C . LEU A 1 287 ? -4.354 -61.626 58.798 1.00 28.42 287 LEU A C 1
ATOM 2282 O O . LEU A 1 287 ? -4.832 -62.403 57.980 1.00 28.42 287 LEU A O 1
ATOM 2286 N N . ASN A 1 288 ? -3.168 -61.808 59.401 1.00 28.08 288 ASN A N 1
ATOM 2287 C CA . ASN A 1 288 ? -2.289 -62.995 59.407 1.00 28.08 288 ASN A CA 1
ATOM 2288 C C . ASN A 1 288 ? -1.373 -63.301 58.192 1.00 28.08 288 ASN A C 1
ATOM 2290 O O . ASN A 1 288 ? -1.561 -64.310 57.520 1.00 28.08 288 ASN A O 1
ATOM 2294 N N . ALA A 1 289 ? -0.286 -62.529 58.040 1.00 29.66 289 ALA A N 1
ATOM 2295 C CA . ALA A 1 289 ? 1.098 -62.967 57.723 1.00 29.66 289 ALA A CA 1
ATOM 2296 C C . ALA A 1 289 ? 2.034 -61.745 57.955 1.00 29.66 289 ALA A C 1
ATOM 2298 O O . ALA A 1 289 ? 1.601 -60.629 57.684 1.00 29.66 289 ALA A O 1
ATOM 2299 N N . LYS A 1 290 ? 3.193 -61.800 58.637 1.00 29.92 290 LYS A N 1
ATOM 2300 C CA . LYS A 1 290 ? 4.446 -62.559 58.390 1.00 29.92 290 LYS A CA 1
ATOM 2301 C C . LYS A 1 290 ? 5.077 -62.240 57.022 1.00 29.92 290 LYS A C 1
ATOM 2303 O O . LYS A 1 290 ? 4.383 -62.343 56.022 1.00 29.92 290 LYS A O 1
ATOM 2308 N N . ASP A 1 291 ? 6.367 -61.923 56.903 1.00 31.05 291 ASP A N 1
ATOM 2309 C CA . ASP A 1 291 ? 7.428 -61.663 57.900 1.00 31.05 291 ASP A CA 1
ATOM 2310 C C . ASP A 1 291 ? 8.581 -60.877 57.211 1.00 31.05 291 ASP A C 1
ATOM 2312 O O . ASP A 1 291 ? 8.490 -60.594 56.019 1.00 31.05 291 ASP A O 1
ATOM 2316 N N . GLU A 1 292 ? 9.667 -60.598 57.943 1.00 29.50 292 GLU A N 1
ATOM 2317 C CA . GLU A 1 292 ? 11.010 -60.213 57.442 1.00 29.50 292 GLU A CA 1
ATOM 2318 C C . GLU A 1 292 ? 11.292 -58.774 56.920 1.00 29.50 292 GLU A C 1
ATOM 2320 O O . GLU A 1 292 ? 10.502 -58.082 56.287 1.00 29.50 292 GLU A O 1
ATOM 2325 N N . SER A 1 293 ? 12.520 -58.352 57.243 1.00 26.55 293 SER A N 1
ATOM 2326 C CA . SER A 1 293 ? 13.320 -57.189 56.797 1.00 26.55 293 SER A CA 1
ATOM 2327 C C . SER A 1 293 ? 14.741 -57.752 56.481 1.00 26.55 293 SER A C 1
ATOM 2329 O O . SER A 1 293 ? 14.882 -58.966 56.674 1.00 26.55 293 SER A O 1
ATOM 2331 N N . PRO A 1 294 ? 15.810 -57.033 56.044 1.00 46.06 294 PRO A N 1
ATOM 2332 C CA . PRO A 1 294 ? 16.166 -55.600 56.127 1.00 46.06 294 PRO A CA 1
ATOM 2333 C C . PRO A 1 294 ? 16.393 -55.006 54.697 1.00 46.06 294 PRO A C 1
ATOM 2335 O O . PRO A 1 294 ? 15.799 -55.532 53.764 1.00 46.06 294 PRO A O 1
ATOM 2338 N N . GLU A 1 295 ? 17.079 -53.900 54.356 1.00 28.70 295 GLU A N 1
ATOM 2339 C CA . GLU A 1 295 ? 18.238 -53.120 54.861 1.00 28.70 295 GLU A CA 1
ATOM 2340 C C . GLU A 1 295 ? 18.001 -51.611 54.590 1.00 28.70 295 GLU A C 1
ATOM 2342 O O . GLU A 1 295 ? 17.424 -51.245 53.573 1.00 28.70 295 GLU A O 1
ATOM 2347 N N . ALA A 1 296 ? 18.220 -50.673 55.520 1.00 26.44 296 ALA A N 1
ATOM 2348 C CA . ALA A 1 296 ? 19.468 -50.220 56.157 1.00 26.44 296 ALA A CA 1
ATOM 2349 C C . ALA A 1 296 ? 20.333 -49.262 55.297 1.00 26.44 296 ALA A C 1
ATOM 2351 O O . ALA A 1 296 ? 21.288 -49.665 54.641 1.00 26.44 296 ALA A O 1
ATOM 2352 N N . PHE A 1 297 ? 20.062 -47.955 55.415 1.00 24.98 297 PHE A N 1
ATOM 2353 C CA . PHE A 1 297 ? 21.076 -46.900 55.273 1.00 24.98 297 PHE A CA 1
ATOM 2354 C C . PHE A 1 297 ? 20.775 -45.764 56.265 1.00 24.98 297 PHE A C 1
ATOM 2356 O O . PHE A 1 297 ? 19.611 -45.438 56.499 1.00 24.98 297 PHE A O 1
ATOM 2363 N N . THR A 1 298 ? 21.809 -45.189 56.885 1.00 27.09 298 THR A N 1
ATOM 2364 C CA . THR A 1 298 ? 21.671 -44.406 58.129 1.00 27.09 298 THR A CA 1
ATOM 2365 C C . THR A 1 298 ? 22.639 -43.218 58.155 1.00 27.09 298 THR A C 1
ATOM 2367 O O . THR A 1 298 ? 23.690 -43.280 57.523 1.00 27.09 298 THR A O 1
ATOM 2370 N N . LEU A 1 299 ? 22.344 -42.222 59.011 1.00 26.16 299 LEU A N 1
ATOM 2371 C CA . LEU A 1 299 ? 23.169 -41.048 59.377 1.00 26.16 299 LEU A CA 1
ATOM 2372 C C . LEU A 1 299 ? 23.089 -39.871 58.362 1.00 26.16 299 LEU A C 1
ATOM 2374 O O . LEU A 1 299 ? 23.104 -40.095 57.161 1.00 26.16 299 LEU A O 1
ATOM 2378 N N . LYS A 1 300 ? 23.023 -38.591 58.779 1.00 28.08 300 LYS A N 1
ATOM 2379 C CA . LYS A 1 300 ? 23.002 -38.027 60.151 1.00 28.08 300 LYS A CA 1
ATOM 2380 C C . LYS A 1 300 ? 22.437 -36.588 60.208 1.00 28.08 300 LYS A C 1
ATOM 2382 O O . LYS A 1 300 ? 22.622 -35.844 59.258 1.00 28.08 300 LYS A O 1
ATOM 2387 N N . SER A 1 301 ? 21.837 -36.240 61.358 1.00 28.41 301 SER A N 1
ATOM 2388 C CA . SER A 1 301 ? 21.851 -34.945 62.098 1.00 28.41 301 SER A CA 1
ATOM 2389 C C . SER A 1 301 ? 22.108 -33.621 61.335 1.00 28.41 301 SER A C 1
ATOM 2391 O O . SER A 1 301 ? 23.121 -33.492 60.656 1.00 28.41 301 SER A O 1
ATOM 2393 N N . LEU A 1 302 ? 21.352 -32.542 61.586 1.00 25.39 302 LEU A N 1
ATOM 2394 C CA . LEU A 1 302 ? 21.293 -31.891 62.911 1.00 25.39 302 LEU A CA 1
ATOM 2395 C C . LEU A 1 302 ? 19.960 -31.190 63.266 1.00 25.39 302 LEU A C 1
ATOM 2397 O O . LEU A 1 302 ? 19.307 -30.574 62.432 1.00 25.39 302 LEU A O 1
ATOM 2401 N N . GLU A 1 303 ? 19.648 -31.263 64.560 1.00 29.44 303 GLU A N 1
ATOM 2402 C CA . GLU A 1 303 ? 18.670 -30.497 65.361 1.00 29.44 303 GLU A CA 1
ATOM 2403 C C . GLU A 1 303 ? 19.324 -29.183 65.885 1.00 29.44 303 GLU A C 1
ATOM 2405 O O . GLU A 1 303 ? 20.526 -29.020 65.682 1.00 29.44 303 GLU A O 1
ATOM 2410 N N . GLN A 1 304 ? 18.725 -28.205 66.597 1.00 30.05 304 GLN A N 1
ATOM 2411 C CA . GLN A 1 304 ? 17.357 -27.819 67.055 1.00 30.05 304 GLN A CA 1
ATOM 2412 C C . GLN A 1 304 ? 17.369 -26.236 67.150 1.00 30.05 304 GLN A C 1
ATOM 2414 O O . GLN A 1 304 ? 18.144 -25.656 66.396 1.00 30.05 304 GLN A O 1
ATOM 2419 N N . GLN A 1 305 ? 16.654 -25.389 67.928 1.00 28.05 305 GLN A N 1
ATOM 2420 C CA . GLN A 1 305 ? 15.704 -25.448 69.063 1.00 28.05 305 GLN A CA 1
ATOM 2421 C C . GLN A 1 305 ? 14.894 -24.106 69.182 1.00 28.05 305 GLN A C 1
ATOM 2423 O O . GLN A 1 305 ? 15.328 -23.101 68.632 1.00 28.05 305 GLN A O 1
ATOM 2428 N N . THR A 1 306 ? 13.757 -24.117 69.905 1.00 26.47 306 THR A N 1
ATOM 2429 C CA . THR A 1 306 ? 13.034 -23.051 70.694 1.00 26.47 306 THR A CA 1
ATOM 2430 C C . THR A 1 306 ? 13.166 -21.531 70.397 1.00 26.47 306 THR A C 1
ATOM 2432 O O . THR A 1 306 ? 14.274 -21.026 70.283 1.00 26.47 306 THR A O 1
ATOM 2435 N N . GLU A 1 307 ? 12.104 -20.698 70.315 1.00 27.81 307 GLU A N 1
ATOM 2436 C CA . GLU A 1 307 ? 11.066 -20.303 71.330 1.00 27.81 307 GLU A CA 1
ATOM 2437 C C . GLU A 1 307 ? 11.587 -19.641 72.645 1.00 27.81 307 GLU A C 1
ATOM 2439 O O . GLU A 1 307 ? 12.749 -19.883 72.970 1.00 27.81 307 GLU A O 1
ATOM 2444 N N . PRO A 1 308 ? 10.797 -18.844 73.436 1.00 45.06 308 PRO A N 1
ATOM 2445 C CA . PRO A 1 308 ? 9.332 -18.597 73.389 1.00 45.06 308 PRO A CA 1
ATOM 2446 C C . PRO A 1 308 ? 8.796 -17.134 73.585 1.00 45.06 308 PRO A C 1
ATOM 2448 O O . PRO A 1 308 ? 9.492 -16.231 74.033 1.00 45.06 308 PRO A O 1
ATOM 2451 N N . ALA A 1 309 ? 7.490 -16.977 73.305 1.00 28.11 309 ALA A N 1
ATOM 2452 C CA . ALA A 1 309 ? 6.412 -16.178 73.950 1.00 28.11 309 ALA A CA 1
ATOM 2453 C C . ALA A 1 309 ? 6.579 -14.756 74.573 1.00 28.11 309 ALA A C 1
ATOM 2455 O O . ALA A 1 309 ? 7.436 -14.497 75.411 1.00 28.11 309 ALA A O 1
ATOM 2456 N N . SER A 1 310 ? 5.540 -13.917 74.374 1.00 27.70 310 SER A N 1
ATOM 2457 C CA . SER A 1 310 ? 4.906 -13.101 75.442 1.00 27.70 310 SER A CA 1
ATOM 2458 C C . SER A 1 310 ? 3.444 -12.730 75.097 1.00 27.70 310 SER A C 1
ATOM 2460 O O . SER A 1 310 ? 3.072 -12.697 73.928 1.00 27.70 310 SER A O 1
ATOM 2462 N N . THR A 1 311 ? 2.606 -12.474 76.111 1.00 26.48 311 THR A N 1
ATOM 2463 C CA . THR A 1 311 ? 1.136 -12.260 76.020 1.00 26.48 311 THR A CA 1
ATOM 2464 C C . THR A 1 311 ? 0.745 -10.887 76.585 1.00 26.48 311 THR A C 1
ATOM 2466 O O . THR A 1 311 ? 1.473 -10.386 77.435 1.00 26.48 311 THR A O 1
ATOM 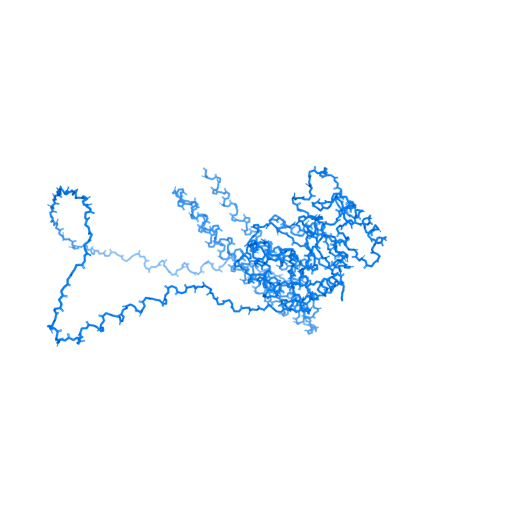2469 N N . THR A 1 312 ? -0.426 -10.325 76.231 1.00 27.52 312 THR A N 1
ATOM 2470 C CA . THR A 1 312 ? -1.359 -9.622 77.162 1.00 27.52 312 THR A CA 1
ATOM 2471 C C . THR A 1 312 ? -2.715 -9.343 76.481 1.00 27.52 312 THR A C 1
ATOM 2473 O O . THR A 1 312 ? -2.758 -9.010 75.302 1.00 27.52 312 THR A O 1
ATOM 2476 N N . GLN A 1 313 ? -3.817 -9.454 77.236 1.00 27.36 313 GLN A N 1
ATOM 2477 C CA . GLN A 1 313 ? -5.166 -8.964 76.897 1.00 27.36 313 GLN A CA 1
ATOM 2478 C C . GLN A 1 313 ? -5.597 -7.889 77.911 1.00 27.36 313 GLN A C 1
ATOM 2480 O O . GLN A 1 313 ? -5.253 -8.025 79.083 1.00 27.36 313 GLN A O 1
ATOM 2485 N N . ILE A 1 314 ? -6.427 -6.916 77.508 1.00 31.02 314 ILE A N 1
ATOM 2486 C CA . ILE A 1 314 ? -7.334 -6.153 78.397 1.00 31.02 314 ILE A CA 1
ATOM 2487 C C . ILE A 1 314 ? -8.693 -5.972 77.678 1.00 31.02 314 ILE A C 1
ATOM 2489 O O . ILE A 1 314 ? -8.750 -5.981 76.449 1.00 31.02 314 ILE A O 1
ATOM 2493 N N . GLU A 1 315 ? -9.788 -5.876 78.439 1.00 27.39 315 GLU A N 1
ATOM 2494 C CA . GLU A 1 315 ? -11.185 -5.961 77.975 1.00 27.39 315 GLU A CA 1
ATOM 2495 C C . GLU A 1 315 ? -12.015 -4.652 78.109 1.00 27.39 315 GLU A C 1
ATOM 2497 O O . GLU A 1 315 ? -11.638 -3.742 78.842 1.00 27.39 315 GLU A O 1
ATOM 2502 N N . LYS A 1 316 ? -13.251 -4.719 77.566 1.00 30.16 316 LYS A N 1
ATOM 2503 C CA . LYS A 1 316 ? -14.546 -4.231 78.124 1.00 30.16 316 LYS A CA 1
ATOM 2504 C C . LYS A 1 316 ? -15.049 -2.790 77.875 1.00 30.16 316 LYS A C 1
ATOM 2506 O O . LYS A 1 316 ? -14.538 -1.831 78.432 1.00 30.16 316 LYS A O 1
ATOM 2511 N N . ASN A 1 317 ? -16.261 -2.771 77.288 1.00 28.31 317 ASN A N 1
ATOM 2512 C CA . ASN A 1 317 ? -17.434 -1.933 77.623 1.00 28.31 317 ASN A CA 1
ATOM 2513 C C . ASN A 1 317 ? -17.384 -0.412 77.306 1.00 28.31 317 ASN A C 1
ATOM 2515 O O . ASN A 1 317 ? -16.317 0.158 77.157 1.00 28.31 317 ASN A O 1
ATOM 2519 N N . HIS A 1 318 ? -18.502 0.326 77.167 1.00 31.19 318 HIS A N 1
ATOM 2520 C CA . HIS A 1 318 ? -19.949 0.027 77.297 1.00 31.19 318 HIS A CA 1
ATOM 2521 C C . HIS A 1 318 ? -20.753 0.538 76.068 1.00 31.19 318 HIS A C 1
ATOM 2523 O O . HIS A 1 318 ? -20.180 1.089 75.135 1.00 31.19 318 HIS A O 1
ATOM 2529 N N . GLY A 1 319 ? -22.077 0.311 76.059 1.00 25.27 319 GLY A N 1
ATOM 2530 C CA . GLY A 1 319 ? -22.992 0.628 74.951 1.00 25.27 319 GLY A CA 1
ATOM 2531 C C . GLY A 1 319 ? -23.830 1.924 75.103 1.00 25.27 319 GLY A C 1
ATOM 2532 O O . GLY A 1 319 ? -23.271 2.946 75.490 1.00 25.27 319 GLY A O 1
ATOM 2533 N N . PRO A 1 320 ? -25.129 1.936 74.722 1.00 46.47 320 PRO A N 1
ATOM 2534 C CA . PRO A 1 320 ? -25.642 2.958 73.795 1.00 46.47 320 PRO A CA 1
ATOM 2535 C C . PRO A 1 320 ? -26.638 3.976 74.386 1.00 46.47 320 PRO A C 1
ATOM 2537 O O . PRO A 1 320 ? -27.230 3.737 75.437 1.00 46.47 320 PRO A O 1
ATOM 2540 N N . VAL A 1 321 ? -26.904 5.059 73.637 1.00 28.27 321 VAL A N 1
ATOM 2541 C CA . VAL A 1 321 ? -27.999 6.020 73.890 1.00 28.27 321 VAL A CA 1
ATOM 2542 C C . VAL A 1 321 ? -28.712 6.423 72.584 1.00 28.27 321 VAL A C 1
ATOM 2544 O O . VAL A 1 321 ? -28.079 6.667 71.561 1.00 28.27 321 VAL A O 1
ATOM 2547 N N . LEU A 1 322 ? -30.040 6.497 72.672 1.00 24.45 322 LEU A N 1
ATOM 2548 C CA . LEU A 1 322 ? -31.063 7.045 71.762 1.00 24.45 322 LEU A CA 1
ATOM 2549 C C . LEU A 1 322 ? -32.130 7.698 72.678 1.00 24.45 322 LEU A C 1
ATOM 2551 O O . LEU A 1 322 ? -32.146 7.355 73.864 1.00 24.45 322 LEU A O 1
ATOM 2555 N N . PRO A 1 323 ? -33.143 8.421 72.165 1.00 52.12 323 PRO A N 1
ATOM 2556 C CA . PRO A 1 323 ? -33.195 9.413 71.081 1.00 52.12 323 PRO A CA 1
ATOM 2557 C C . PRO A 1 323 ? -33.747 10.764 71.629 1.00 52.12 323 PRO A C 1
ATOM 2559 O O . PRO A 1 323 ? -33.802 10.917 72.840 1.00 52.12 323 PRO A O 1
ATOM 2562 N N . GLU A 1 324 ? -34.164 11.699 70.754 1.00 26.08 324 GLU A N 1
ATOM 2563 C CA . GLU A 1 324 ? -35.184 12.788 70.905 1.00 26.08 324 GLU A CA 1
ATOM 2564 C C . GLU A 1 324 ? -34.796 13.999 70.015 1.00 26.08 324 GLU A C 1
ATOM 2566 O O . GLU A 1 324 ? -33.613 14.207 69.765 1.00 26.08 324 GLU A O 1
ATOM 2571 N N . SER A 1 325 ? -35.694 14.854 69.499 1.00 27.12 325 SER A N 1
ATOM 2572 C CA . SER A 1 325 ? -37.119 14.696 69.145 1.00 27.12 325 SER A CA 1
ATOM 2573 C C . SER A 1 325 ? -37.567 15.825 68.182 1.00 27.12 325 SER A C 1
ATOM 2575 O O . SER A 1 325 ? -36.825 16.778 67.967 1.00 27.12 325 SER A O 1
ATOM 2577 N N . LEU A 1 326 ? -38.756 15.639 67.590 1.00 26.38 326 LEU A N 1
ATOM 2578 C CA . LEU A 1 326 ? -39.739 16.599 67.028 1.00 26.38 326 LEU A CA 1
ATOM 2579 C C . LEU A 1 326 ? -39.462 18.110 67.288 1.00 26.38 326 LEU A C 1
ATOM 2581 O O . LEU A 1 326 ? -39.033 18.480 68.372 1.00 26.38 326 LEU A O 1
ATOM 2585 N N . GLU A 1 327 ? -39.757 19.052 66.380 1.00 26.27 327 GLU A N 1
ATOM 2586 C CA . GLU A 1 327 ? -41.067 19.252 65.722 1.00 26.27 327 GLU A CA 1
ATOM 2587 C C . GLU A 1 327 ? -40.999 20.204 64.482 1.00 26.27 327 GLU A C 1
ATOM 2589 O O . GLU A 1 327 ? -39.922 20.657 64.113 1.00 26.27 327 GLU A O 1
ATOM 2594 N N . SER A 1 328 ? -42.159 20.464 63.848 1.00 26.06 328 SER A N 1
ATOM 2595 C CA . SER A 1 328 ? -42.545 21.472 62.810 1.00 26.06 328 SER A CA 1
ATOM 2596 C C . SER A 1 328 ? -41.552 22.592 62.387 1.00 26.06 328 SER A C 1
ATOM 2598 O O . SER A 1 328 ? -40.880 23.164 63.237 1.00 26.06 328 SER A O 1
ATOM 2600 N N . THR A 1 329 ? -41.529 23.076 61.130 1.00 27.83 329 THR A N 1
ATOM 2601 C CA . THR A 1 329 ? -42.695 23.615 60.375 1.00 27.83 329 THR A CA 1
ATOM 2602 C C . THR A 1 329 ? -42.688 23.416 58.845 1.00 27.83 329 THR A C 1
ATOM 2604 O O . THR A 1 329 ? -41.677 23.110 58.218 1.00 27.83 329 THR A O 1
ATOM 2607 N N . GLU A 1 330 ? -43.862 23.629 58.239 1.00 31.25 330 GLU A N 1
ATOM 2608 C CA . GLU A 1 330 ? -44.136 23.590 56.796 1.00 31.25 330 GLU A CA 1
ATOM 2609 C C . GLU A 1 330 ? -43.668 24.870 56.068 1.00 31.25 330 GLU A C 1
ATOM 2611 O O . GLU A 1 330 ? -44.430 25.828 55.977 1.00 31.25 330 GLU A O 1
ATOM 2616 N N . GLU A 1 331 ? -42.451 24.915 55.501 1.00 33.19 331 GLU A N 1
ATOM 2617 C CA . GLU A 1 331 ? -42.060 26.053 54.636 1.00 33.19 331 GLU A CA 1
ATOM 2618 C C . GLU A 1 331 ? -40.998 25.731 53.555 1.00 33.19 331 GLU A C 1
ATOM 2620 O O . GLU A 1 331 ? -39.919 26.320 53.523 1.00 33.19 331 GLU A O 1
ATOM 2625 N N . ASN A 1 332 ? -41.292 24.789 52.640 1.00 30.80 332 ASN A N 1
ATOM 2626 C CA . ASN A 1 332 ? -40.710 24.784 51.271 1.00 30.80 332 ASN A CA 1
ATOM 2627 C C . ASN A 1 332 ? -41.405 23.867 50.232 1.00 30.80 332 ASN A C 1
ATOM 2629 O O . ASN A 1 332 ? -40.860 23.604 49.163 1.00 30.80 332 ASN A O 1
ATOM 2633 N N . LEU A 1 333 ? -42.622 23.378 50.489 1.00 30.70 333 LEU A N 1
ATOM 2634 C CA . LEU A 1 333 ? -43.335 22.448 49.591 1.00 30.70 333 LEU A CA 1
ATOM 2635 C C . LEU A 1 333 ? -44.080 23.165 48.438 1.00 30.70 333 LEU A C 1
ATOM 2637 O O . LEU A 1 333 ? -45.204 22.814 48.094 1.00 30.70 333 LEU A O 1
ATOM 2641 N N . LEU A 1 334 ? -43.453 24.204 47.868 1.00 32.47 334 LEU A N 1
ATOM 2642 C CA . LEU A 1 334 ? -44.048 25.110 46.870 1.00 32.47 334 LEU A CA 1
ATOM 2643 C C . LEU A 1 334 ? -43.051 25.663 45.824 1.00 32.47 334 LEU A C 1
ATOM 2645 O O . LEU A 1 334 ? -43.415 26.519 45.029 1.00 32.47 334 LEU A O 1
ATOM 2649 N N . THR A 1 335 ? -41.803 25.182 45.799 1.00 36.38 335 THR A N 1
ATOM 2650 C CA . THR A 1 335 ? -40.699 25.734 44.974 1.00 36.38 335 THR A CA 1
ATOM 2651 C C . THR A 1 335 ? -40.063 24.716 44.012 1.00 36.38 335 THR A C 1
ATOM 2653 O O . THR A 1 335 ? -38.995 24.965 43.458 1.00 36.38 335 THR A O 1
ATOM 2656 N N . GLN A 1 336 ? -40.713 23.566 43.775 1.00 33.72 336 GLN A N 1
ATOM 2657 C CA . GLN A 1 336 ? -40.208 22.484 42.905 1.00 33.72 336 GLN A CA 1
ATOM 2658 C C . GLN A 1 336 ? -41.135 22.112 41.726 1.00 33.72 336 GLN A C 1
ATOM 2660 O O . GLN A 1 336 ? -40.997 21.029 41.164 1.00 33.72 336 GLN A O 1
ATOM 2665 N N . GLN A 1 337 ? -42.068 22.989 41.323 1.00 33.56 337 GLN A N 1
ATOM 2666 C CA . GLN A 1 337 ? -42.932 22.749 40.148 1.00 33.56 337 GLN A CA 1
ATOM 2667 C C . GLN A 1 337 ? -42.983 23.872 39.092 1.00 33.56 337 GLN A C 1
ATOM 2669 O O . GLN A 1 337 ? -43.587 23.647 38.051 1.00 33.56 337 GLN A O 1
ATOM 2674 N N . GLU A 1 338 ? -42.312 25.018 39.276 1.00 33.31 338 GLU A N 1
ATOM 2675 C CA . GLU A 1 338 ? -42.306 26.111 38.272 1.00 33.31 338 GLU A CA 1
ATOM 2676 C C . GLU A 1 338 ? -40.978 26.269 37.495 1.00 33.31 338 GLU A C 1
ATOM 2678 O O . GLU A 1 338 ? -40.940 26.935 36.465 1.00 33.31 338 GLU A O 1
ATOM 2683 N N . ASN A 1 339 ? -39.895 25.596 37.904 1.00 31.98 339 ASN A N 1
ATOM 2684 C CA . ASN A 1 339 ? -38.571 25.715 37.262 1.00 31.98 339 ASN A CA 1
ATOM 2685 C C . ASN A 1 339 ? -38.324 24.725 36.099 1.00 31.98 339 ASN A C 1
ATOM 2687 O O . ASN A 1 339 ? -37.175 24.473 35.758 1.00 31.98 339 ASN A O 1
ATOM 2691 N N . ASN A 1 340 ? -39.373 24.149 35.496 1.00 33.16 340 ASN A N 1
ATOM 2692 C CA . ASN A 1 340 ? -39.244 23.121 34.444 1.00 33.16 340 ASN A CA 1
ATOM 2693 C C . ASN A 1 340 ? -39.868 23.504 33.083 1.00 33.16 340 ASN A C 1
ATOM 2695 O O . ASN A 1 340 ? -39.844 22.688 32.166 1.00 33.16 340 ASN A O 1
ATOM 2699 N N . GLU A 1 341 ? -40.410 24.721 32.929 1.00 31.45 341 GLU A N 1
ATOM 2700 C CA . GLU A 1 341 ? -41.081 25.169 31.688 1.00 31.45 341 GLU A CA 1
ATOM 2701 C C . GLU A 1 341 ? -40.473 26.444 31.056 1.00 31.45 341 GLU A C 1
ATOM 2703 O O . GLU A 1 341 ? -41.014 26.969 30.087 1.00 31.45 341 GLU A O 1
ATOM 2708 N N . LEU A 1 342 ? -39.329 26.939 31.556 1.00 32.47 342 LEU A N 1
ATOM 2709 C CA . LEU A 1 342 ? -38.697 28.184 31.071 1.00 32.47 342 LEU A CA 1
ATOM 2710 C C . LEU A 1 342 ? -37.344 28.017 30.352 1.00 32.47 342 LEU A C 1
ATOM 2712 O O . LEU A 1 342 ? -36.813 29.001 29.846 1.00 32.47 342 LEU A O 1
ATOM 2716 N N . GLU A 1 343 ? -36.816 26.794 30.219 1.00 30.64 343 GLU A N 1
ATOM 2717 C CA . GLU A 1 343 ? -35.534 26.526 29.531 1.00 30.64 343 GLU A CA 1
ATOM 2718 C C . GLU A 1 343 ? -35.678 25.911 28.118 1.00 30.64 343 GLU A C 1
ATOM 2720 O O . GLU A 1 343 ? -34.690 25.550 27.487 1.00 30.64 343 GLU A O 1
ATOM 2725 N N . GLN A 1 344 ? -36.899 25.838 27.566 1.00 30.53 344 GLN A N 1
ATOM 2726 C CA . GLN A 1 344 ? -37.158 25.369 26.187 1.00 30.53 344 GLN A CA 1
ATOM 2727 C C . GLN A 1 344 ? -37.354 26.495 25.149 1.00 30.53 344 GLN A C 1
ATOM 2729 O O . GLN A 1 344 ? -37.714 26.223 24.006 1.00 30.53 344 GLN A O 1
ATOM 2734 N N . ALA A 1 345 ? -37.134 27.761 25.517 1.00 31.80 345 ALA A N 1
ATOM 2735 C CA . ALA A 1 345 ? -37.602 28.916 24.740 1.00 31.80 345 ALA A CA 1
ATOM 2736 C C . ALA A 1 345 ? -36.497 29.810 24.133 1.00 31.80 345 ALA A C 1
ATOM 2738 O O . ALA A 1 345 ? -36.764 30.983 23.866 1.00 31.80 345 ALA A O 1
ATOM 2739 N N . GLN A 1 346 ? -35.266 29.312 23.910 1.00 29.27 346 GLN A N 1
ATOM 2740 C CA . GLN A 1 346 ? -34.202 30.169 23.353 1.00 29.27 346 GLN A CA 1
ATOM 2741 C C . GLN A 1 346 ? -33.092 29.499 22.508 1.00 29.27 346 GLN A C 1
ATOM 2743 O O . GLN A 1 346 ? -31.930 29.855 22.652 1.00 29.27 346 GLN A O 1
ATOM 2748 N N . TYR A 1 347 ? -33.433 28.610 21.563 1.00 28.97 347 TYR A N 1
ATOM 2749 C CA . TYR A 1 347 ? -32.598 28.354 20.366 1.00 28.97 347 TYR A CA 1
ATOM 2750 C C . TYR A 1 347 ? -33.446 27.871 19.172 1.00 28.97 347 TYR A C 1
ATOM 2752 O O . TYR A 1 347 ? -33.426 26.706 18.785 1.00 28.97 347 TYR A O 1
ATOM 2760 N N . SER A 1 348 ? -34.218 28.789 18.583 1.00 31.62 348 SER A N 1
ATOM 2761 C CA . SER A 1 348 ? -35.012 28.534 17.371 1.00 31.62 348 SER A CA 1
ATOM 2762 C C . SER A 1 348 ? -35.142 29.791 16.498 1.00 31.62 348 SER A C 1
ATOM 2764 O O . SER A 1 348 ? -36.239 30.313 16.292 1.00 31.62 348 SER A O 1
ATOM 2766 N N . GLU A 1 349 ? -34.017 30.309 15.996 1.00 29.12 349 GLU A N 1
ATOM 2767 C CA . GLU A 1 349 ? -34.056 31.191 14.823 1.00 29.12 349 GLU A CA 1
ATOM 2768 C C . GLU A 1 349 ? -34.058 30.322 13.561 1.00 29.12 349 GLU A C 1
ATOM 2770 O O . GLU A 1 349 ? -33.068 29.664 13.243 1.00 29.12 349 GLU A O 1
ATOM 2775 N N . ASP A 1 350 ? -35.191 30.299 12.852 1.00 27.72 350 ASP A N 1
ATOM 2776 C CA . ASP A 1 350 ? -35.341 29.541 11.609 1.00 27.72 350 ASP A CA 1
ATOM 2777 C C . ASP A 1 350 ? -34.336 30.020 10.549 1.00 27.72 350 ASP A C 1
ATOM 2779 O O . ASP A 1 350 ? -34.520 31.073 9.924 1.00 27.72 350 ASP A O 1
ATOM 2783 N N . LEU A 1 351 ? -33.332 29.193 10.251 1.00 25.48 351 LEU A N 1
ATOM 2784 C CA . LEU A 1 351 ? -32.547 29.297 9.022 1.00 25.48 351 LEU A CA 1
ATOM 2785 C C . LEU A 1 351 ? -33.451 28.963 7.825 1.00 25.48 351 LEU A C 1
ATOM 2787 O O . LEU A 1 351 ? -33.508 27.833 7.340 1.00 25.48 351 LEU A O 1
ATOM 2791 N N . LYS A 1 352 ? -34.195 29.971 7.358 1.00 25.03 352 LYS A N 1
ATOM 2792 C CA . LYS A 1 352 ? -35.101 29.884 6.206 1.00 25.03 352 LYS A CA 1
ATOM 2793 C C . LYS A 1 352 ? -34.326 29.688 4.906 1.00 25.03 352 LYS A C 1
ATOM 2795 O O . LYS A 1 352 ? -34.099 30.631 4.149 1.00 25.03 352 LYS A O 1
ATOM 2800 N N . ILE A 1 353 ? -33.984 28.432 4.629 1.00 26.78 353 ILE A N 1
ATOM 2801 C CA . ILE A 1 353 ? -33.626 27.965 3.289 1.00 26.78 353 ILE A CA 1
ATOM 2802 C C . ILE A 1 353 ? -34.770 28.369 2.337 1.00 26.78 353 ILE A C 1
ATOM 2804 O O . ILE A 1 353 ? -35.933 28.095 2.651 1.00 26.78 353 ILE A O 1
ATOM 2808 N N . PRO A 1 354 ? -34.497 29.026 1.192 1.00 24.64 354 PRO A N 1
ATOM 2809 C CA . PRO A 1 354 ? -35.547 29.426 0.264 1.00 24.64 354 PRO A CA 1
ATOM 2810 C C . PRO A 1 354 ? -36.224 28.199 -0.356 1.00 24.64 354 PRO A C 1
ATOM 2812 O O . PRO A 1 354 ? -35.665 27.543 -1.236 1.00 24.64 354 PRO A O 1
ATOM 2815 N N . THR A 1 355 ? -37.449 27.895 0.070 1.00 24.98 355 THR A N 1
ATOM 2816 C CA . THR A 1 355 ? -38.268 26.852 -0.548 1.00 24.98 355 THR A CA 1
ATOM 2817 C C . THR A 1 355 ? -38.716 27.292 -1.940 1.00 24.98 355 THR A C 1
ATOM 2819 O O . THR A 1 355 ? -39.702 28.010 -2.110 1.00 24.98 355 THR A O 1
ATOM 2822 N N . MET A 1 356 ? -38.000 26.844 -2.975 1.00 25.95 356 MET A N 1
ATOM 2823 C CA . MET A 1 356 ? -38.565 26.842 -4.323 1.00 25.95 356 MET A CA 1
ATOM 2824 C C . MET A 1 356 ? -39.777 25.906 -4.351 1.00 25.95 356 MET A C 1
ATOM 2826 O O . MET A 1 356 ? -39.654 24.719 -4.052 1.00 25.95 356 MET A O 1
ATOM 2830 N N . ASN A 1 357 ? -40.934 26.420 -4.774 1.00 35.34 357 ASN A N 1
ATOM 2831 C CA . ASN A 1 357 ? -42.063 25.576 -5.159 1.00 35.34 357 ASN A CA 1
ATOM 2832 C C . ASN A 1 357 ? -41.700 24.811 -6.440 1.00 35.34 357 ASN A C 1
ATOM 2834 O O . ASN A 1 357 ? -41.894 25.312 -7.547 1.00 35.34 357 ASN A O 1
ATOM 2838 N N . ILE A 1 358 ? -41.186 23.592 -6.284 1.00 34.91 358 ILE A N 1
ATOM 2839 C CA . ILE A 1 358 ? -40.952 22.648 -7.383 1.00 34.91 358 ILE A CA 1
ATOM 2840 C C . ILE A 1 358 ? -42.073 21.597 -7.385 1.00 34.91 358 ILE A C 1
ATOM 2842 O O . ILE A 1 358 ? -41.838 20.395 -7.305 1.00 34.91 358 ILE A O 1
ATOM 2846 N N . GLU A 1 359 ? -43.316 22.061 -7.542 1.00 34.91 359 GLU A N 1
ATOM 2847 C CA . GLU A 1 359 ? -44.381 21.245 -8.144 1.00 34.91 359 GLU A CA 1
ATOM 2848 C C . GLU A 1 359 ? -44.162 21.199 -9.668 1.00 34.91 359 GLU A C 1
ATOM 2850 O O . GLU A 1 359 ? -44.924 21.752 -10.455 1.00 34.91 359 GLU A O 1
ATOM 2855 N N . ASN A 1 360 ? -43.052 20.585 -10.078 1.00 39.91 360 ASN A N 1
ATOM 2856 C CA . ASN A 1 360 ? -42.722 20.244 -11.460 1.00 39.91 360 ASN A CA 1
ATOM 2857 C C . ASN A 1 360 ? -42.028 18.876 -11.470 1.00 39.91 360 ASN A C 1
ATOM 2859 O O . ASN A 1 360 ? -41.405 18.488 -10.485 1.00 39.91 360 ASN A O 1
ATOM 2863 N N . GLU A 1 361 ? -42.177 18.139 -12.568 1.00 47.19 361 GLU A N 1
ATOM 2864 C CA . GLU A 1 361 ? -41.892 16.703 -12.682 1.00 47.19 361 GLU A CA 1
ATOM 2865 C C . GLU A 1 361 ? -40.455 16.321 -12.263 1.00 47.19 361 GLU A C 1
ATOM 2867 O O . GLU A 1 361 ? -39.507 16.427 -13.040 1.00 47.19 361 GLU A O 1
ATOM 2872 N N . ILE A 1 362 ? -40.290 15.835 -11.026 1.00 49.09 362 ILE A N 1
ATOM 2873 C CA . ILE A 1 362 ? -39.007 15.313 -10.538 1.00 49.09 362 ILE A CA 1
ATOM 2874 C C . ILE A 1 362 ? -38.730 13.973 -11.229 1.00 49.09 362 ILE A C 1
ATOM 2876 O O . ILE A 1 362 ? -39.502 13.023 -11.085 1.00 49.09 362 ILE A O 1
ATOM 2880 N N . ASN A 1 363 ? -37.606 13.883 -11.946 1.00 64.88 363 ASN A N 1
ATOM 2881 C CA . ASN A 1 363 ? -37.112 12.634 -12.530 1.00 64.88 363 ASN A CA 1
ATOM 2882 C C . ASN A 1 363 ? -37.019 11.542 -11.432 1.00 64.88 363 ASN A C 1
ATOM 2884 O O . ASN A 1 363 ? -36.355 11.785 -10.420 1.00 64.88 363 ASN A O 1
ATOM 2888 N N . PRO A 1 364 ? -37.623 10.344 -11.601 1.00 66.19 364 PRO A N 1
ATOM 2889 C CA . PRO A 1 364 ? -37.535 9.245 -10.630 1.00 66.19 364 PRO A CA 1
ATOM 2890 C C . PRO A 1 364 ? -36.104 8.865 -10.216 1.00 66.19 364 PRO A C 1
ATOM 2892 O O . PRO A 1 364 ? -35.878 8.429 -9.090 1.00 66.19 364 PRO A O 1
ATOM 2895 N N . GLU A 1 365 ? -35.132 9.068 -11.103 1.00 70.56 365 GLU A N 1
ATOM 2896 C CA . GLU A 1 365 ? -33.697 8.923 -10.838 1.00 70.56 365 GLU A CA 1
ATOM 2897 C C . GLU A 1 365 ? -33.220 9.911 -9.757 1.00 70.56 365 GLU A C 1
ATOM 2899 O O . GLU A 1 365 ? -32.673 9.508 -8.729 1.00 70.56 365 GLU A O 1
ATOM 2904 N N . GLN A 1 366 ? -33.544 11.198 -9.921 1.00 72.44 366 GLN A N 1
ATOM 2905 C CA . GLN A 1 366 ? -33.208 12.262 -8.973 1.00 72.44 366 GLN A CA 1
ATOM 2906 C C . GLN A 1 366 ? -34.032 12.173 -7.678 1.00 72.44 366 GLN A C 1
ATOM 2908 O O . GLN A 1 366 ? -33.530 12.491 -6.601 1.00 72.44 366 GLN A O 1
ATOM 2913 N N . GLN A 1 367 ? -35.263 11.653 -7.743 1.00 77.25 367 GLN A N 1
ATOM 2914 C CA . GLN A 1 367 ? -36.023 11.257 -6.552 1.00 77.25 367 GLN A CA 1
ATOM 2915 C C . GLN A 1 367 ? -35.313 10.124 -5.787 1.00 77.25 367 GLN A C 1
ATOM 2917 O O . GLN A 1 367 ? -35.287 10.131 -4.556 1.00 77.25 367 GLN A O 1
ATOM 2922 N N . GLY A 1 368 ? -34.713 9.168 -6.504 1.00 85.38 368 GLY A N 1
ATOM 2923 C CA . GLY A 1 368 ? -33.879 8.111 -5.935 1.00 85.38 368 GLY A CA 1
ATOM 2924 C C . GLY A 1 368 ? -32.603 8.650 -5.285 1.00 85.38 368 GLY A C 1
ATOM 2925 O O . GLY A 1 368 ? -32.319 8.291 -4.146 1.00 85.38 368 GLY A O 1
ATOM 2926 N N . TYR A 1 369 ? -31.882 9.543 -5.972 1.00 90.69 369 TYR A N 1
ATOM 2927 C CA . TYR A 1 369 ? -30.690 10.227 -5.455 1.00 90.69 369 TYR A CA 1
ATOM 2928 C C . TYR A 1 369 ? -30.994 10.977 -4.153 1.00 90.69 369 TYR A C 1
ATOM 2930 O O . TYR A 1 369 ? -30.429 10.645 -3.113 1.00 90.69 369 TYR A O 1
ATOM 2938 N N . ASN A 1 370 ? -31.967 11.899 -4.172 1.00 90.12 370 ASN A N 1
ATOM 2939 C CA . ASN A 1 370 ? -32.356 12.682 -2.994 1.00 90.12 370 ASN A CA 1
ATOM 2940 C C . ASN A 1 370 ? -32.745 11.781 -1.807 1.00 90.12 370 ASN A C 1
ATOM 2942 O O . ASN A 1 370 ? -32.422 12.085 -0.662 1.00 90.12 370 ASN A O 1
ATOM 2946 N N . LYS A 1 371 ? -33.417 10.649 -2.066 1.00 90.94 371 LYS A N 1
ATOM 2947 C CA . LYS A 1 371 ? -33.822 9.704 -1.016 1.00 90.94 371 LYS A CA 1
ATOM 2948 C C . LYS A 1 371 ? -32.641 8.958 -0.381 1.00 90.94 371 LYS A C 1
ATOM 2950 O O . LYS A 1 371 ? -32.717 8.655 0.807 1.00 90.94 371 LYS A O 1
ATOM 2955 N N . ILE A 1 372 ? -31.592 8.647 -1.146 1.00 86.12 372 ILE A N 1
ATOM 2956 C CA . ILE A 1 372 ? -30.344 8.084 -0.603 1.00 86.12 372 ILE A CA 1
ATOM 2957 C C . ILE A 1 372 ? -29.650 9.158 0.238 1.00 86.12 372 ILE A C 1
ATOM 2959 O O . ILE A 1 372 ? -29.421 8.946 1.426 1.00 86.12 372 ILE A O 1
ATOM 2963 N N . VAL A 1 373 ? -29.404 10.332 -0.353 1.00 91.88 373 VAL A N 1
ATOM 2964 C CA . VAL A 1 373 ? -28.685 11.442 0.288 1.00 91.88 373 VAL A CA 1
ATOM 2965 C C . VAL A 1 373 ? -29.310 11.815 1.631 1.00 91.88 373 VAL A C 1
ATOM 2967 O O . VAL A 1 373 ? -28.646 11.684 2.656 1.00 91.88 373 VAL A O 1
ATOM 2970 N N . SER A 1 374 ? -30.602 12.148 1.676 1.00 90.44 374 SER A N 1
ATOM 2971 C CA . SER A 1 374 ? -31.231 12.599 2.924 1.00 90.44 374 SER A CA 1
ATOM 2972 C C . SER A 1 374 ? -31.379 11.513 3.997 1.00 90.44 374 SER A C 1
ATOM 2974 O O . SER A 1 374 ? -31.563 11.840 5.169 1.00 90.44 374 SER A O 1
ATOM 2976 N N . ALA A 1 375 ? -31.259 10.226 3.649 1.00 87.56 375 ALA A N 1
ATOM 2977 C CA . ALA A 1 375 ? -31.174 9.158 4.646 1.00 87.56 375 ALA A CA 1
ATOM 2978 C C . ALA A 1 375 ? -29.806 9.157 5.353 1.00 87.56 375 ALA A C 1
ATOM 2980 O O . ALA A 1 375 ? -29.751 9.079 6.583 1.00 87.56 375 ALA A O 1
ATOM 2981 N N . TYR A 1 376 ? -28.715 9.308 4.594 1.00 92.44 376 TYR A N 1
ATOM 2982 C CA . TYR A 1 376 ? -27.365 9.417 5.150 1.00 92.44 376 TYR A CA 1
ATOM 2983 C C . TYR A 1 376 ? -27.134 10.767 5.849 1.00 92.44 376 TYR A C 1
ATOM 2985 O O . TYR A 1 376 ? -26.600 10.774 6.954 1.00 92.44 376 TYR A O 1
ATOM 2993 N N . GLU A 1 377 ? -27.622 11.894 5.314 1.00 91.81 377 GLU A N 1
ATOM 2994 C CA . GLU A 1 377 ? -27.567 13.208 5.988 1.00 91.81 377 GLU A CA 1
ATOM 2995 C C . GLU A 1 377 ? -28.253 13.194 7.364 1.00 91.81 377 GLU A C 1
ATOM 2997 O O . GLU A 1 377 ? -27.730 13.756 8.333 1.00 91.81 377 GLU A O 1
ATOM 3002 N N . GLN A 1 378 ? -29.413 12.534 7.476 1.00 90.25 378 GLN A N 1
ATOM 3003 C CA . GLN A 1 378 ? -30.110 12.380 8.752 1.00 90.25 378 GLN A CA 1
ATOM 3004 C C . GLN A 1 378 ? -29.335 11.465 9.710 1.00 90.25 378 GLN A C 1
ATOM 3006 O O . GLN A 1 378 ? -29.280 11.748 10.907 1.00 90.25 378 GLN A O 1
ATOM 3011 N N . HIS A 1 379 ? -28.710 10.390 9.211 1.00 89.94 379 HIS A N 1
ATOM 3012 C CA . HIS A 1 379 ? -27.883 9.517 10.044 1.00 89.94 379 HIS A CA 1
ATOM 3013 C C . HIS A 1 379 ? -26.639 10.246 10.572 1.00 89.94 379 HIS A C 1
ATOM 3015 O O . HIS A 1 379 ? -26.381 10.203 11.775 1.00 89.94 379 HIS A O 1
ATOM 3021 N N . LEU A 1 380 ? -25.925 10.960 9.699 1.00 88.56 380 LEU A N 1
ATOM 3022 C CA . LEU A 1 380 ? -24.742 11.756 10.025 1.00 88.56 380 LEU A CA 1
ATOM 3023 C C . LEU A 1 380 ? -25.073 12.880 11.014 1.00 88.56 380 LEU A C 1
ATOM 3025 O O . LEU A 1 380 ? -24.363 13.051 11.999 1.00 88.56 380 LEU A O 1
ATOM 3029 N N . THR A 1 381 ? -26.199 13.578 10.833 1.00 88.62 381 THR A N 1
ATOM 3030 C CA . THR A 1 381 ? -26.687 14.583 11.797 1.00 88.62 381 THR A CA 1
ATOM 3031 C C . THR A 1 381 ? -26.981 13.965 13.175 1.00 88.62 381 THR A C 1
ATOM 3033 O O . THR A 1 381 ? -26.675 14.575 14.200 1.00 88.62 381 THR A O 1
ATOM 3036 N N . ASN A 1 382 ? -27.503 12.733 13.231 1.00 87.69 382 ASN A N 1
ATOM 3037 C CA . ASN A 1 382 ? -27.714 12.024 14.499 1.00 87.69 382 ASN A CA 1
ATOM 3038 C C . ASN A 1 382 ? -26.385 11.610 15.167 1.00 87.69 382 ASN A C 1
ATOM 3040 O O . ASN A 1 382 ? -26.275 11.681 16.392 1.00 87.69 382 ASN A O 1
ATOM 3044 N N . LEU A 1 383 ? -25.377 11.201 14.384 1.00 87.62 383 LEU A N 1
ATOM 3045 C CA . LEU A 1 383 ? -24.026 10.906 14.882 1.00 87.62 383 LEU A CA 1
ATOM 3046 C C . LEU A 1 383 ? -23.339 12.176 15.408 1.00 87.62 383 LEU A C 1
ATOM 3048 O O . LEU A 1 383 ? -22.778 12.149 16.500 1.00 87.62 383 LEU A O 1
ATOM 3052 N N . GLU A 1 384 ? -23.455 13.301 14.695 1.00 87.56 384 GLU A N 1
ATOM 3053 C CA . GLU A 1 384 ? -22.923 14.604 15.114 1.00 87.56 384 GLU A CA 1
ATOM 3054 C C . GLU A 1 384 ? -23.521 15.052 16.459 1.00 87.56 384 GLU A C 1
ATOM 3056 O O . GLU A 1 384 ? -22.791 15.424 17.379 1.00 87.56 384 GLU A O 1
ATOM 3061 N N . ALA A 1 385 ? -24.849 14.964 16.603 1.00 86.88 385 ALA A N 1
ATOM 3062 C CA . ALA A 1 385 ? -25.547 15.321 17.837 1.00 86.88 385 ALA A CA 1
ATOM 3063 C C . ALA A 1 385 ? -25.136 14.425 19.022 1.00 86.88 385 ALA A C 1
ATOM 3065 O O . ALA A 1 385 ? -24.933 14.923 20.133 1.00 86.88 385 ALA A O 1
ATOM 3066 N N . TYR A 1 386 ? -24.962 13.118 18.790 1.00 87.50 386 TYR A N 1
ATOM 3067 C CA . TYR A 1 386 ? -24.464 12.184 19.803 1.00 87.50 386 TYR A CA 1
ATOM 3068 C C . TYR A 1 386 ? -23.015 12.494 20.208 1.00 87.50 386 TYR A C 1
ATOM 3070 O O . TYR A 1 386 ? -22.725 12.595 21.400 1.00 87.50 386 TYR A O 1
ATOM 3078 N N . TYR A 1 387 ? -22.120 12.701 19.235 1.00 85.88 387 TYR A N 1
ATOM 3079 C CA . TYR A 1 387 ? -20.717 13.041 19.479 1.00 85.88 387 TYR A CA 1
ATOM 3080 C C . TYR A 1 387 ? -20.588 14.308 20.332 1.00 85.88 387 TYR A C 1
ATOM 3082 O O . TYR A 1 387 ? -19.956 14.256 21.387 1.00 85.88 387 TYR A O 1
ATOM 3090 N N . ARG A 1 388 ? -21.261 15.405 19.948 1.00 86.69 388 ARG A N 1
ATOM 3091 C CA . ARG A 1 388 ? -21.290 16.660 20.724 1.00 86.69 388 ARG A CA 1
ATOM 3092 C C . ARG A 1 388 ? -21.756 16.426 22.162 1.00 86.69 388 ARG A C 1
ATOM 3094 O O . ARG A 1 388 ? -21.004 16.694 23.093 1.00 86.69 388 ARG A O 1
ATOM 3101 N N . THR A 1 389 ? -22.926 15.803 22.330 1.00 88.62 389 THR A N 1
ATOM 3102 C CA . THR A 1 389 ? -23.514 15.491 23.647 1.00 88.62 389 THR A CA 1
ATOM 3103 C C . THR A 1 389 ? -22.553 14.706 24.547 1.00 88.62 389 THR A C 1
ATOM 3105 O O . THR A 1 389 ? -22.486 14.952 25.753 1.00 88.62 389 THR A O 1
ATOM 3108 N N . GLN A 1 390 ? -21.792 13.762 23.985 1.00 88.62 390 GLN A N 1
ATOM 3109 C CA . GLN A 1 390 ? -20.825 12.979 24.749 1.00 88.62 390 GLN A CA 1
ATOM 3110 C C . GLN A 1 390 ? -19.501 13.717 25.009 1.00 88.62 390 GLN A C 1
ATOM 3112 O O . GLN A 1 390 ? -18.924 13.521 26.081 1.00 88.62 390 GLN A O 1
ATOM 3117 N N . VAL A 1 391 ? -19.030 14.587 24.105 1.00 84.50 391 VAL A N 1
ATOM 3118 C CA . VAL A 1 391 ? -17.870 15.454 24.382 1.00 84.50 391 VAL A CA 1
ATOM 3119 C C . VAL A 1 391 ? -18.209 16.460 25.479 1.00 84.50 391 VAL A C 1
ATOM 3121 O O . VAL A 1 391 ? -17.428 16.587 26.417 1.00 84.50 391 VAL A O 1
ATOM 3124 N N . ASP A 1 392 ? -19.380 17.098 25.435 1.00 86.19 392 ASP A N 1
ATOM 3125 C CA . ASP A 1 392 ? -19.811 18.078 26.441 1.00 86.19 392 ASP A CA 1
ATOM 3126 C C . ASP A 1 392 ? -19.847 17.465 27.856 1.00 86.19 392 ASP A C 1
ATOM 3128 O O . ASP A 1 392 ? -19.358 18.062 28.819 1.00 86.19 392 ASP A O 1
ATOM 3132 N N . GLN A 1 393 ? -20.318 16.217 27.988 1.00 89.25 393 GLN A N 1
ATOM 3133 C CA . GLN A 1 393 ? -20.260 15.462 29.250 1.00 89.25 393 GLN A CA 1
ATOM 3134 C C . GLN A 1 393 ? -18.822 15.220 29.741 1.00 89.25 393 GLN A C 1
ATOM 3136 O O . GLN A 1 393 ? -18.549 15.332 30.940 1.00 89.25 393 GLN A O 1
ATOM 3141 N N . TYR A 1 394 ? -17.885 14.876 28.850 1.00 88.81 394 TYR A N 1
ATOM 3142 C CA . TYR A 1 394 ? -16.478 14.714 29.229 1.00 88.81 394 TYR A CA 1
ATOM 3143 C C . TYR A 1 394 ? -15.792 16.056 29.516 1.00 88.81 394 TYR A C 1
ATOM 3145 O O . TYR A 1 394 ? -14.940 16.113 30.400 1.00 88.81 394 TYR A O 1
ATOM 3153 N N . PHE A 1 395 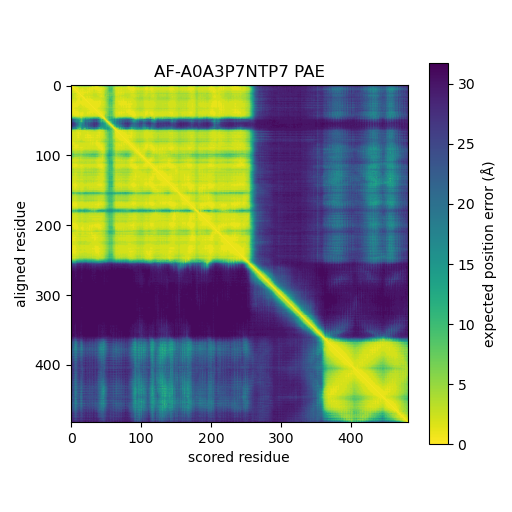? -16.197 17.134 28.848 1.00 85.38 395 PHE A N 1
ATOM 3154 C CA . PHE A 1 395 ? -15.693 18.490 29.049 1.00 85.38 395 PHE A CA 1
ATOM 3155 C C . PHE A 1 395 ? -16.100 19.057 30.414 1.00 85.38 395 PHE A C 1
ATOM 3157 O O . PHE A 1 395 ? -15.249 19.586 31.126 1.00 85.38 395 PHE A O 1
ATOM 3164 N N . ILE A 1 396 ? -17.353 18.863 30.845 1.00 88.50 396 ILE A N 1
ATOM 3165 C CA . ILE A 1 396 ? -17.801 19.199 32.211 1.00 88.50 396 ILE A CA 1
ATOM 3166 C C . ILE A 1 396 ? -16.933 18.468 33.246 1.00 88.50 396 ILE A C 1
ATOM 3168 O O . ILE A 1 396 ? -16.339 19.100 34.120 1.00 88.50 396 ILE A O 1
ATOM 3172 N N . ARG A 1 397 ? -16.765 17.149 33.088 1.00 90.06 397 ARG A N 1
ATOM 3173 C CA . ARG A 1 397 ? -15.930 16.333 33.985 1.00 90.06 397 ARG A CA 1
ATOM 3174 C C . ARG A 1 397 ? -14.456 16.740 33.970 1.00 90.06 397 ARG A C 1
ATOM 3176 O O . ARG A 1 397 ? -13.786 16.635 34.994 1.00 90.06 397 ARG A O 1
ATOM 3183 N N . LEU A 1 398 ? -13.938 17.210 32.833 1.00 86.75 398 LEU A N 1
ATOM 3184 C CA . LEU A 1 398 ? -12.582 17.745 32.723 1.00 86.75 398 LEU A CA 1
ATOM 3185 C C . LEU A 1 398 ? -12.445 19.038 33.542 1.00 86.75 398 LEU A C 1
ATOM 3187 O O . LEU A 1 398 ? -11.496 19.167 34.312 1.00 86.75 398 LEU A O 1
ATOM 3191 N N . LYS A 1 399 ? -13.421 19.954 33.451 1.00 86.38 399 LYS A N 1
ATOM 3192 C CA . LYS A 1 399 ? -13.444 21.207 34.231 1.00 86.38 399 LYS A CA 1
ATOM 3193 C C . LYS A 1 399 ? -13.514 20.984 35.735 1.00 86.38 399 LYS A C 1
ATOM 3195 O O . LYS A 1 399 ? -12.911 21.758 36.476 1.00 86.38 399 LYS A O 1
ATOM 3200 N N . GLU A 1 400 ? -14.216 19.942 36.174 1.00 89.81 400 GLU A N 1
ATOM 3201 C CA . GLU A 1 400 ? -14.229 19.485 37.568 1.00 89.81 400 GLU A CA 1
ATOM 3202 C C . GLU A 1 400 ? -12.866 18.900 37.968 1.00 89.81 400 GLU A C 1
ATOM 3204 O O . GLU A 1 400 ? -12.277 19.320 38.966 1.00 89.81 400 GLU A O 1
ATOM 3209 N N . ALA A 1 401 ? -12.327 17.980 37.157 1.00 88.62 401 ALA A N 1
ATOM 3210 C CA . ALA A 1 401 ? -11.065 17.298 37.425 1.00 88.62 401 ALA A CA 1
ATOM 3211 C C . ALA A 1 401 ? -9.897 18.274 37.616 1.00 88.62 401 ALA A C 1
ATOM 3213 O O . ALA A 1 401 ? -9.122 18.119 38.556 1.00 88.62 401 ALA A O 1
ATOM 3214 N N . VAL A 1 402 ? -9.790 19.320 36.791 1.00 84.69 402 VAL A N 1
ATOM 3215 C CA . VAL A 1 402 ? -8.678 20.286 36.869 1.00 84.69 402 VAL A CA 1
ATOM 3216 C C . VAL A 1 402 ? -8.712 21.192 38.115 1.00 84.69 402 VAL A C 1
ATOM 3218 O O . VAL A 1 402 ? -7.725 21.884 38.363 1.00 84.69 402 VAL A O 1
ATOM 3221 N N . GLN A 1 403 ? -9.784 21.175 38.928 1.00 86.81 403 GLN A N 1
ATOM 3222 C CA . GLN A 1 403 ? -9.826 21.856 40.239 1.00 86.81 403 GLN A CA 1
ATOM 3223 C C . GLN A 1 403 ? -9.411 20.957 41.422 1.00 86.81 403 GLN A C 1
ATOM 3225 O O . GLN A 1 403 ? -9.355 21.437 42.557 1.00 86.81 403 GLN A O 1
ATOM 3230 N N . ILE A 1 404 ? -9.151 19.660 41.203 1.00 88.75 404 ILE A N 1
ATOM 3231 C CA . ILE A 1 404 ? -8.745 18.734 42.273 1.00 88.75 404 ILE A CA 1
ATOM 3232 C C . ILE A 1 404 ? -7.418 19.215 42.886 1.00 88.75 404 ILE A C 1
ATOM 3234 O O . ILE A 1 404 ? -6.444 19.455 42.177 1.00 88.75 404 ILE A O 1
ATOM 3238 N N . GLN A 1 405 ? -7.374 19.364 44.214 1.00 91.19 405 GLN A N 1
ATOM 3239 C CA . GLN A 1 405 ? -6.196 19.897 44.918 1.00 91.19 405 GLN A CA 1
ATOM 3240 C C . GLN A 1 405 ? -5.058 18.877 45.070 1.00 91.19 405 GLN A C 1
ATOM 3242 O O . GLN A 1 405 ? -3.893 19.267 45.133 1.00 91.19 405 GLN A O 1
ATOM 3247 N N . ASP A 1 406 ? -5.377 17.582 45.134 1.00 93.44 406 ASP A N 1
ATOM 3248 C CA . ASP A 1 406 ? -4.371 16.520 45.163 1.00 93.44 406 ASP A CA 1
ATOM 3249 C C . ASP A 1 406 ? -3.818 16.275 43.753 1.00 93.44 406 ASP A C 1
ATOM 3251 O O . ASP A 1 406 ? -4.525 15.779 42.878 1.00 93.44 406 ASP A O 1
ATOM 3255 N N . ILE A 1 407 ? -2.552 16.638 43.536 1.00 87.62 407 ILE A N 1
ATOM 3256 C CA . ILE A 1 407 ? -1.907 16.603 42.216 1.00 87.62 407 ILE A CA 1
ATOM 3257 C C . ILE A 1 407 ? -1.901 15.187 41.597 1.00 87.62 407 ILE A C 1
ATOM 3259 O O . ILE A 1 407 ? -2.304 15.075 40.441 1.00 87.62 407 ILE A O 1
ATOM 3263 N N . PRO A 1 408 ? -1.526 14.101 42.310 1.00 91.38 408 PRO A N 1
ATOM 3264 C CA . PRO A 1 408 ? -1.608 12.745 41.761 1.00 91.38 408 PRO A CA 1
ATOM 3265 C C . PRO A 1 408 ? -3.021 12.358 41.303 1.00 91.38 408 PRO A C 1
ATOM 3267 O O . PRO A 1 408 ? -3.193 11.926 40.164 1.00 91.38 408 PRO A O 1
ATOM 3270 N N . THR A 1 409 ? -4.037 12.568 42.148 1.00 90.44 409 THR A N 1
ATOM 3271 C CA . THR A 1 409 ? -5.437 12.237 41.825 1.00 90.44 409 THR A CA 1
ATOM 3272 C C . THR A 1 409 ? -5.961 13.082 40.664 1.00 90.44 409 THR A C 1
ATOM 3274 O O . THR A 1 409 ? -6.655 12.569 39.783 1.00 90.44 409 THR A O 1
ATOM 3277 N N . ARG A 1 410 ? -5.621 14.377 40.635 1.00 89.31 410 ARG A N 1
ATOM 3278 C CA . ARG A 1 410 ? -5.960 15.313 39.553 1.00 89.31 410 ARG A CA 1
ATOM 3279 C C . ARG A 1 410 ? -5.412 14.823 38.218 1.00 89.31 410 ARG A C 1
ATOM 3281 O O . ARG A 1 410 ? -6.169 14.686 37.261 1.00 89.31 410 ARG A O 1
ATOM 3288 N N . ASP A 1 411 ? -4.116 14.543 38.167 1.00 84.38 411 ASP A N 1
ATOM 3289 C CA . ASP A 1 411 ? -3.404 14.244 36.928 1.00 84.38 411 ASP A CA 1
ATOM 3290 C C . ASP A 1 411 ? -3.779 12.842 36.394 1.00 84.38 411 ASP A C 1
ATOM 3292 O O . ASP A 1 411 ? -3.943 12.669 35.184 1.00 84.38 411 ASP A O 1
ATOM 3296 N N . GLU A 1 412 ? -4.054 11.867 37.276 1.00 88.62 412 GLU A N 1
ATOM 3297 C CA . GLU A 1 412 ? -4.674 10.584 36.901 1.00 88.62 412 GLU A CA 1
ATOM 3298 C C . GLU A 1 412 ? -6.098 10.773 36.343 1.00 88.62 412 GLU A C 1
ATOM 3300 O O . GLU A 1 412 ? -6.445 10.198 35.307 1.00 88.62 412 GLU A O 1
ATOM 3305 N N . THR A 1 413 ? -6.920 11.616 36.980 1.00 88.69 413 THR A N 1
ATOM 3306 C CA . THR A 1 413 ? -8.307 11.869 36.546 1.00 88.69 413 THR A CA 1
ATOM 3307 C C . THR A 1 413 ? -8.357 12.581 35.191 1.00 88.69 413 THR A C 1
ATOM 3309 O O . THR A 1 413 ? -9.126 12.174 34.318 1.00 88.69 413 THR A O 1
ATOM 3312 N N . VAL A 1 414 ? -7.513 13.596 34.975 1.00 85.25 414 VAL A N 1
ATOM 3313 C CA . VAL A 1 414 ? -7.388 14.307 33.690 1.00 85.25 414 VAL A CA 1
ATOM 3314 C C . VAL A 1 414 ? -6.942 13.349 32.583 1.00 85.25 414 VAL A C 1
ATOM 3316 O O . VAL A 1 414 ? -7.607 13.273 31.550 1.00 85.25 414 VAL A O 1
ATOM 3319 N N . SER A 1 415 ? -5.895 12.552 32.823 1.00 80.00 415 SER A N 1
ATOM 3320 C CA . SER A 1 415 ? -5.402 11.537 31.878 1.00 80.00 415 SER A CA 1
ATOM 3321 C C . SER A 1 415 ? -6.478 10.498 31.521 1.00 80.00 415 SER A C 1
ATOM 3323 O O . SER A 1 415 ? -6.683 10.162 30.351 1.00 80.00 415 SER A O 1
ATOM 3325 N N . SER A 1 416 ? -7.248 10.046 32.515 1.00 84.00 416 SER A N 1
ATOM 3326 C CA . SER A 1 416 ? -8.377 9.128 32.325 1.00 84.00 416 SER A CA 1
ATOM 3327 C C . SER A 1 416 ? -9.483 9.730 31.445 1.00 84.00 416 SER A C 1
ATOM 3329 O O . SER A 1 416 ? -10.001 9.049 30.558 1.00 84.00 416 SER A O 1
ATOM 3331 N N . ILE A 1 417 ? -9.811 11.016 31.623 1.00 85.00 417 ILE A N 1
ATOM 3332 C CA . ILE A 1 417 ? -10.818 11.723 30.812 1.00 85.00 417 ILE A CA 1
ATOM 3333 C C . ILE A 1 417 ? -10.309 11.983 29.387 1.00 85.00 417 ILE A C 1
ATOM 3335 O O . ILE A 1 417 ? -11.039 11.711 28.434 1.00 85.00 417 ILE A O 1
ATOM 3339 N N . GLN A 1 418 ? -9.052 12.403 29.208 1.00 80.12 418 GLN A N 1
ATOM 3340 C CA . GLN A 1 418 ? -8.413 12.506 27.886 1.00 80.12 418 GLN A CA 1
ATOM 3341 C C . GLN A 1 418 ? -8.471 11.157 27.138 1.00 80.12 418 GLN A C 1
ATOM 3343 O O . GLN A 1 418 ? -8.863 11.096 25.973 1.00 80.12 418 GLN A O 1
ATOM 3348 N N . GLY A 1 419 ? -8.190 10.051 27.837 1.00 69.94 419 GLY A N 1
ATOM 3349 C CA . GLY A 1 419 ? -8.303 8.681 27.323 1.00 69.94 419 GLY A CA 1
ATOM 3350 C C . GLY A 1 419 ? -9.734 8.146 27.135 1.00 69.94 419 GLY A C 1
ATOM 3351 O O . GLY A 1 419 ? -9.895 7.003 26.685 1.00 69.94 419 GLY A O 1
ATOM 3352 N N . LEU A 1 420 ? -10.768 8.921 27.485 1.00 81.88 420 LEU A N 1
ATOM 3353 C CA . LEU A 1 420 ? -12.169 8.685 27.113 1.00 81.88 420 LEU A CA 1
ATOM 3354 C C . LEU A 1 420 ? -12.570 9.539 25.904 1.00 81.88 420 LEU A C 1
ATOM 3356 O O . LEU A 1 420 ? -13.190 9.003 24.988 1.00 81.88 420 LEU A O 1
ATOM 3360 N N . ILE A 1 421 ? -12.149 10.808 25.855 1.00 78.56 421 ILE A N 1
ATOM 3361 C CA . ILE A 1 421 ? -12.370 11.708 24.711 1.00 78.56 421 ILE A CA 1
ATOM 3362 C C . ILE A 1 421 ? -11.772 11.097 23.436 1.00 78.56 421 ILE A C 1
ATOM 3364 O O . ILE A 1 421 ? -12.515 10.849 22.493 1.00 78.56 421 ILE A O 1
ATOM 3368 N N . GLY A 1 422 ? -10.496 10.691 23.443 1.00 69.56 422 GLY A N 1
ATOM 3369 C CA . GLY A 1 422 ? -9.862 10.082 22.261 1.00 69.56 422 GLY A CA 1
ATOM 3370 C C . GLY A 1 422 ? -10.499 8.759 21.795 1.00 69.56 422 GLY A C 1
ATOM 3371 O O . GLY A 1 422 ? -10.407 8.395 20.623 1.00 69.56 422 GLY A O 1
ATOM 3372 N N . LYS A 1 423 ? -11.195 8.035 22.686 1.00 69.19 423 LYS A N 1
ATOM 3373 C CA . LYS A 1 423 ? -11.988 6.849 22.306 1.00 69.19 423 LYS A CA 1
ATOM 3374 C C . LYS A 1 423 ? -13.312 7.239 21.662 1.00 69.19 423 LYS A C 1
ATOM 3376 O O . LYS A 1 423 ? -13.695 6.613 20.681 1.00 69.19 423 LYS A O 1
ATOM 3381 N N . LEU A 1 424 ? -13.991 8.250 22.203 1.00 80.12 424 LEU A N 1
ATOM 3382 C CA . LEU A 1 424 ? -15.216 8.799 21.629 1.00 80.12 424 LEU A CA 1
ATOM 3383 C C . LEU A 1 424 ? -14.954 9.402 20.243 1.00 80.12 424 LEU A C 1
ATOM 3385 O O . LEU A 1 424 ? -15.732 9.159 19.329 1.00 80.12 424 LEU A O 1
ATOM 3389 N N . GLU A 1 425 ? -13.851 10.133 20.076 1.00 76.38 425 GLU A N 1
ATOM 3390 C CA . GLU A 1 425 ? -13.414 10.669 18.784 1.00 76.38 425 GLU A CA 1
ATOM 3391 C C . GLU A 1 425 ? -13.207 9.541 17.773 1.00 76.38 425 GLU A C 1
ATOM 3393 O O . GLU A 1 425 ? -13.875 9.529 16.746 1.00 76.38 425 GLU A O 1
ATOM 3398 N N . SER A 1 426 ? -12.400 8.530 18.114 1.00 63.12 426 SER A N 1
ATOM 3399 C CA . SER A 1 426 ? -12.195 7.363 17.249 1.00 63.12 426 SER A CA 1
ATOM 3400 C C . SER A 1 426 ? -13.495 6.606 16.934 1.00 63.12 426 SER A C 1
ATOM 3402 O O . SER A 1 426 ? -13.663 6.119 15.818 1.00 63.12 426 SER A O 1
ATOM 3404 N N . GLN A 1 427 ? -14.437 6.501 17.876 1.00 70.69 427 GLN A N 1
ATOM 3405 C CA . GLN A 1 427 ? -15.745 5.879 17.632 1.00 70.69 427 GLN A CA 1
ATOM 3406 C C . GLN A 1 427 ? -16.630 6.720 16.703 1.00 70.69 427 GLN A C 1
ATOM 3408 O O . GLN A 1 427 ? -17.274 6.160 15.818 1.00 70.69 427 GLN A O 1
ATOM 3413 N N . SER A 1 428 ? -16.630 8.045 16.876 1.00 77.44 428 SER A N 1
ATOM 3414 C CA . SER A 1 428 ? -17.319 8.990 15.992 1.00 77.44 428 SER A CA 1
ATOM 3415 C C . SER A 1 428 ? -16.770 8.900 14.571 1.00 77.44 428 SER A C 1
ATOM 3417 O O . SER A 1 428 ? -17.541 8.724 13.632 1.00 77.44 428 SER A O 1
ATOM 3419 N N . ASP A 1 429 ? -15.442 8.914 14.426 1.00 73.56 429 ASP A N 1
ATOM 3420 C CA . ASP A 1 429 ? -14.758 8.786 13.138 1.00 73.56 429 ASP A CA 1
ATOM 3421 C C . ASP A 1 429 ? -15.139 7.478 12.446 1.00 73.56 429 ASP A C 1
ATOM 3423 O O . ASP A 1 429 ? -15.590 7.495 11.306 1.00 73.56 429 ASP A O 1
ATOM 3427 N N . ASN A 1 430 ? -15.038 6.344 13.147 1.00 61.06 430 ASN A N 1
ATOM 3428 C CA . ASN A 1 430 ? -15.364 5.036 12.580 1.00 61.06 430 ASN A CA 1
ATOM 3429 C C . ASN A 1 430 ? -16.805 4.951 12.049 1.00 61.06 430 ASN A C 1
ATOM 3431 O O . ASN A 1 430 ? -17.006 4.421 10.959 1.00 61.06 430 ASN A O 1
ATOM 3435 N N . GLU A 1 431 ? -17.809 5.454 12.777 1.00 74.31 431 GLU A N 1
ATOM 3436 C CA . GLU A 1 431 ? -19.204 5.380 12.313 1.00 74.31 431 GLU A CA 1
ATOM 3437 C C . GLU A 1 431 ? -19.542 6.445 11.257 1.00 74.31 431 GLU A C 1
ATOM 3439 O O . GLU A 1 431 ? -20.308 6.153 10.335 1.00 74.31 431 GLU A O 1
ATOM 3444 N N . VAL A 1 432 ? -18.956 7.647 11.323 1.00 77.81 432 VAL A N 1
ATOM 3445 C CA . VAL A 1 432 ? -19.152 8.697 10.307 1.00 77.81 432 VAL A CA 1
ATOM 3446 C C . VAL A 1 432 ? -18.479 8.325 8.989 1.00 77.81 432 VAL A C 1
ATOM 3448 O O . VAL A 1 432 ? -19.148 8.322 7.957 1.00 77.81 432 VAL A O 1
ATOM 3451 N N . TYR A 1 433 ? -17.204 7.935 9.004 1.00 74.25 433 TYR A N 1
ATOM 3452 C CA . TYR A 1 433 ? -16.481 7.536 7.795 1.00 74.25 433 TYR A CA 1
ATOM 3453 C C . TYR A 1 433 ? -17.069 6.278 7.154 1.00 74.25 433 TYR A C 1
ATOM 3455 O O . TYR A 1 433 ? -17.254 6.231 5.940 1.00 74.25 433 TYR A O 1
ATOM 3463 N N . LYS A 1 434 ? -17.497 5.297 7.960 1.00 69.62 434 LYS A N 1
ATOM 3464 C CA . LYS A 1 434 ? -18.283 4.159 7.465 1.00 69.62 434 LYS A CA 1
ATOM 3465 C C . LYS A 1 434 ? -19.603 4.603 6.825 1.00 69.62 434 LYS A C 1
ATOM 3467 O O . LYS A 1 434 ? -19.938 4.111 5.756 1.00 69.62 434 LYS A O 1
ATOM 3472 N N . SER A 1 435 ? -20.325 5.553 7.422 1.00 74.94 435 SER A N 1
ATOM 3473 C CA . SER A 1 435 ? -21.573 6.077 6.844 1.00 74.94 435 SER A CA 1
ATOM 3474 C C . SER A 1 435 ? -21.344 6.816 5.520 1.00 74.94 435 SER A C 1
ATOM 3476 O O . SER A 1 435 ? -22.139 6.665 4.598 1.00 74.94 435 SER A O 1
ATOM 3478 N N . LEU A 1 436 ? -20.252 7.578 5.400 1.00 76.25 436 LEU A N 1
ATOM 3479 C CA . LEU A 1 436 ? -19.840 8.242 4.157 1.00 76.25 436 LEU A CA 1
ATOM 3480 C C . LEU A 1 436 ? -19.413 7.225 3.082 1.00 76.25 436 LEU A C 1
ATOM 3482 O O . LEU A 1 436 ? -19.745 7.395 1.911 1.00 76.25 436 LEU A O 1
ATOM 3486 N N . TYR A 1 437 ? -18.749 6.136 3.477 1.00 69.06 437 TYR A N 1
ATOM 3487 C CA . TYR A 1 437 ? -18.375 5.036 2.587 1.00 69.06 437 TYR A CA 1
ATOM 3488 C C . TYR A 1 437 ? -19.586 4.244 2.076 1.00 69.06 437 TYR A C 1
ATOM 3490 O O . TYR A 1 437 ? -19.716 4.006 0.876 1.00 69.06 437 TYR A O 1
ATOM 3498 N N . ASP A 1 438 ? -20.497 3.860 2.972 1.00 69.75 438 ASP A N 1
ATOM 3499 C CA . ASP A 1 438 ? -21.743 3.172 2.624 1.00 69.75 438 ASP A CA 1
ATOM 3500 C C . ASP A 1 438 ? -22.595 4.060 1.687 1.00 69.75 438 ASP A C 1
ATOM 3502 O O . ASP A 1 438 ? -23.098 3.586 0.666 1.00 69.75 438 ASP A O 1
ATOM 3506 N N . MET A 1 439 ? -22.639 5.376 1.945 1.00 86.06 439 MET A N 1
ATOM 3507 C CA . MET A 1 439 ? -23.256 6.377 1.067 1.00 86.06 439 MET A CA 1
ATOM 3508 C C . MET A 1 439 ? -22.597 6.453 -0.317 1.00 86.06 439 MET A C 1
ATOM 3510 O O . MET A 1 439 ? -23.305 6.451 -1.324 1.00 86.06 439 MET A O 1
ATOM 3514 N N . GLN A 1 440 ? -21.262 6.508 -0.394 1.00 75.75 440 GLN A N 1
ATOM 3515 C CA . GLN A 1 440 ? -20.541 6.525 -1.670 1.00 75.75 440 GLN A CA 1
ATOM 3516 C C . GLN A 1 440 ? -20.834 5.258 -2.485 1.00 75.75 440 GLN A C 1
ATOM 3518 O O . GLN A 1 440 ? -21.169 5.360 -3.664 1.00 75.75 440 GLN A O 1
ATOM 3523 N N . ASN A 1 441 ? -20.799 4.079 -1.857 1.00 62.72 441 ASN A N 1
ATOM 3524 C CA . ASN A 1 441 ? -21.129 2.812 -2.513 1.00 62.72 441 ASN A CA 1
ATOM 3525 C C . ASN A 1 441 ? -22.569 2.780 -3.045 1.00 62.72 441 ASN A C 1
ATOM 3527 O O . ASN A 1 441 ? -22.788 2.357 -4.182 1.00 62.72 441 ASN A O 1
ATOM 3531 N N . ASP A 1 442 ? -23.550 3.232 -2.256 1.00 74.50 442 ASP A N 1
ATOM 3532 C CA . ASP A 1 442 ? -24.954 3.289 -2.681 1.00 74.50 442 ASP A CA 1
ATOM 3533 C C . ASP A 1 442 ? -25.165 4.245 -3.869 1.00 74.50 442 ASP A C 1
ATOM 3535 O O . ASP A 1 442 ? -26.001 3.968 -4.731 1.00 74.50 442 ASP A O 1
ATOM 3539 N N . LEU A 1 443 ? -24.402 5.341 -3.951 1.00 78.19 443 LEU A N 1
ATOM 3540 C CA . LEU A 1 443 ? -24.433 6.292 -5.067 1.00 78.19 443 LEU A CA 1
ATOM 3541 C C . LEU A 1 443 ? -23.715 5.744 -6.316 1.00 78.19 443 LEU A C 1
ATOM 3543 O O . LEU A 1 443 ? -24.295 5.745 -7.407 1.00 78.19 443 LEU A O 1
ATOM 3547 N N . GLU A 1 444 ? -22.505 5.193 -6.174 1.00 71.62 444 GLU A N 1
ATOM 3548 C CA . GLU A 1 444 ? -21.750 4.574 -7.276 1.00 71.62 444 GLU A CA 1
ATOM 3549 C C . GLU A 1 444 ? -22.498 3.374 -7.879 1.00 71.62 444 GLU A C 1
ATOM 3551 O O . GLU A 1 444 ? -22.577 3.235 -9.104 1.00 71.62 444 GLU A O 1
ATOM 3556 N N . ALA A 1 445 ? -23.156 2.558 -7.048 1.00 70.06 445 ALA A N 1
ATOM 3557 C CA . ALA A 1 445 ? -24.010 1.449 -7.482 1.00 70.06 445 ALA A CA 1
ATOM 3558 C C . ALA A 1 445 ? -25.277 1.892 -8.248 1.00 70.06 445 ALA A C 1
ATOM 3560 O O . ALA A 1 445 ? -26.006 1.045 -8.781 1.00 70.06 445 ALA A O 1
ATOM 3561 N N . LYS A 1 446 ? -25.555 3.202 -8.313 1.00 88.06 446 LYS A N 1
ATOM 3562 C CA . LYS A 1 446 ? -26.587 3.829 -9.159 1.00 88.06 446 LYS A CA 1
ATOM 3563 C C . LYS A 1 446 ? -26.019 4.708 -10.274 1.00 88.06 446 LYS A C 1
ATOM 3565 O O . LYS A 1 446 ? -26.802 5.211 -11.068 1.00 88.06 446 LYS A O 1
ATOM 3570 N N . GLN A 1 447 ? -24.693 4.843 -10.373 1.00 85.50 447 GLN A N 1
ATOM 3571 C CA . GLN A 1 447 ? -24.007 5.781 -11.273 1.00 85.50 447 GLN A CA 1
ATOM 3572 C C . GLN A 1 447 ? -24.371 7.255 -10.999 1.00 85.50 447 GLN A C 1
ATOM 3574 O O . GLN A 1 447 ? -24.383 8.080 -11.910 1.00 85.50 447 GLN A O 1
ATOM 3579 N N . TYR A 1 448 ? -24.680 7.579 -9.740 1.00 87.38 448 TYR A N 1
ATOM 3580 C CA . TYR A 1 448 ? -24.992 8.938 -9.299 1.00 87.38 448 TYR A CA 1
ATOM 3581 C C . TYR A 1 448 ? -23.723 9.723 -8.933 1.00 87.38 448 TYR A C 1
ATOM 3583 O O . TYR A 1 448 ? -22.657 9.145 -8.723 1.00 87.38 448 TYR A O 1
ATOM 3591 N N . ASP A 1 449 ? -23.845 11.050 -8.855 1.00 78.56 449 ASP A N 1
ATOM 3592 C CA . ASP A 1 449 ? -22.767 11.922 -8.383 1.00 78.56 449 ASP A CA 1
ATOM 3593 C C . ASP A 1 449 ? -22.467 11.668 -6.894 1.00 78.56 449 ASP A C 1
ATOM 3595 O O . ASP A 1 449 ? -23.376 11.488 -6.082 1.00 78.56 449 ASP A O 1
ATOM 3599 N N . VAL A 1 450 ? -21.181 11.669 -6.545 1.00 82.56 450 VAL A N 1
ATOM 3600 C CA . VAL A 1 450 ? -20.652 11.444 -5.192 1.00 82.56 450 VAL A CA 1
ATOM 3601 C C . VAL A 1 450 ? -20.090 12.719 -4.557 1.00 82.56 450 VAL A C 1
ATOM 3603 O O . VAL A 1 450 ? -19.692 12.691 -3.396 1.00 82.56 450 VAL A O 1
ATOM 3606 N N . ALA A 1 451 ? -20.095 13.863 -5.255 1.00 78.38 451 ALA A N 1
ATOM 3607 C CA . ALA A 1 451 ? -19.555 15.134 -4.752 1.00 78.38 451 ALA A CA 1
ATOM 3608 C C . ALA A 1 451 ? -20.197 15.623 -3.434 1.00 78.38 451 ALA A C 1
ATOM 3610 O O . ALA A 1 451 ? -19.596 16.409 -2.700 1.00 78.38 451 ALA A O 1
ATOM 3611 N N . ILE A 1 452 ? -21.406 15.153 -3.114 1.00 84.94 452 ILE A N 1
ATOM 3612 C CA . ILE A 1 452 ? -22.083 15.386 -1.831 1.00 84.94 452 ILE A CA 1
ATOM 3613 C C . ILE A 1 452 ? -21.392 14.674 -0.650 1.00 84.94 452 ILE A C 1
ATOM 3615 O O . ILE A 1 452 ? -21.385 15.206 0.456 1.00 84.94 452 ILE A O 1
ATOM 3619 N N . VAL A 1 453 ? -20.751 13.519 -0.869 1.00 74.00 453 VAL A N 1
ATOM 3620 C CA . VAL A 1 453 ? -20.037 12.771 0.184 1.00 74.00 453 VAL A CA 1
ATOM 3621 C C . VAL A 1 453 ? -18.857 13.593 0.708 1.00 74.00 453 VAL A C 1
ATOM 3623 O O . VAL A 1 453 ? -18.693 13.730 1.919 1.00 74.00 453 VAL A O 1
ATOM 3626 N N . GLN A 1 454 ? -18.096 14.231 -0.189 1.00 71.06 454 GLN A N 1
ATOM 3627 C CA . GLN A 1 454 ? -17.005 15.127 0.207 1.00 71.06 454 GLN A CA 1
ATOM 3628 C C . GLN A 1 454 ? -17.524 16.361 0.963 1.00 71.06 454 GLN A C 1
ATOM 3630 O O . GLN A 1 454 ? -16.955 16.710 1.986 1.00 71.06 454 GLN A O 1
ATOM 3635 N N . GLN A 1 455 ? -18.643 16.969 0.550 1.00 80.06 455 GLN A N 1
ATOM 3636 C CA . GLN A 1 455 ? -19.229 18.114 1.272 1.00 80.06 455 GLN A CA 1
ATOM 3637 C C . GLN A 1 455 ? -19.654 17.753 2.708 1.00 80.06 455 GLN A C 1
ATOM 3639 O O . GLN A 1 455 ? -19.502 18.555 3.630 1.00 80.06 455 GLN A O 1
ATOM 3644 N N . LEU A 1 456 ? -20.171 16.537 2.916 1.00 81.62 456 LEU A N 1
ATOM 3645 C CA . LEU A 1 456 ? -20.552 16.043 4.243 1.00 81.62 456 LEU A CA 1
ATOM 3646 C C . LEU A 1 456 ? -19.327 15.682 5.106 1.00 81.62 456 LEU A C 1
ATOM 3648 O O . LEU A 1 456 ? -19.352 15.923 6.314 1.00 81.62 456 LEU A O 1
ATOM 3652 N N . ARG A 1 457 ? -18.242 15.187 4.494 1.00 76.44 457 ARG A N 1
ATOM 3653 C CA . ARG A 1 457 ? -16.920 15.011 5.127 1.00 76.44 457 ARG A CA 1
ATOM 3654 C C . ARG A 1 457 ? -16.309 16.351 5.549 1.00 76.44 457 ARG A C 1
ATOM 3656 O O . ARG A 1 457 ? -15.904 16.489 6.699 1.00 76.44 457 ARG A O 1
ATOM 3663 N N . ASP A 1 458 ? -16.305 17.346 4.662 1.00 75.12 458 ASP A N 1
ATOM 3664 C CA . ASP A 1 458 ? -15.776 18.690 4.933 1.00 75.12 458 ASP A CA 1
ATOM 3665 C C . ASP A 1 458 ? -16.496 19.326 6.136 1.00 75.12 458 ASP A C 1
ATOM 3667 O O . ASP A 1 458 ? -15.847 19.803 7.070 1.00 75.12 458 ASP A O 1
ATOM 3671 N N . ARG A 1 459 ? -17.837 19.230 6.181 1.00 83.25 459 ARG A N 1
ATOM 3672 C CA . ARG A 1 459 ? -18.646 19.634 7.346 1.00 83.25 459 ARG A CA 1
ATOM 3673 C C . ARG A 1 459 ? -18.252 18.871 8.615 1.00 83.25 459 ARG A C 1
ATOM 3675 O O . ARG A 1 459 ? -18.122 19.490 9.666 1.00 83.25 459 ARG A O 1
ATOM 3682 N N . TYR A 1 460 ? -18.089 17.547 8.563 1.00 82.44 460 TYR A N 1
ATOM 3683 C CA . TYR A 1 460 ? -17.694 16.768 9.746 1.00 82.44 460 TYR A CA 1
ATOM 3684 C C . TYR A 1 460 ? -16.323 17.202 10.289 1.00 82.44 460 TYR A C 1
ATOM 3686 O O . TYR A 1 460 ? -16.160 17.368 11.500 1.00 82.44 460 TYR A O 1
ATOM 3694 N N . ASN A 1 461 ? -15.370 17.479 9.400 1.00 73.19 461 ASN A N 1
ATOM 3695 C CA . ASN A 1 461 ? -14.038 17.939 9.778 1.00 73.19 461 ASN A CA 1
ATOM 3696 C C . ASN A 1 461 ? -14.063 19.362 10.369 1.00 73.19 461 ASN A C 1
ATOM 3698 O O . ASN A 1 461 ? -13.404 19.604 11.382 1.00 73.19 461 ASN A O 1
ATOM 3702 N N . GLU A 1 462 ? -14.897 20.274 9.851 1.00 78.00 462 GLU A N 1
ATOM 3703 C CA . GLU A 1 462 ? -15.160 21.582 10.480 1.00 78.00 462 GLU A CA 1
ATOM 3704 C C . GLU A 1 462 ? -15.766 21.433 11.891 1.00 78.00 462 GLU A C 1
ATOM 3706 O O . GLU A 1 462 ? -15.359 22.127 12.833 1.00 78.00 462 GLU A O 1
ATOM 3711 N N . VAL A 1 463 ? -16.684 20.477 12.082 1.00 78.38 463 VAL A N 1
ATOM 3712 C CA . VAL A 1 463 ? -17.261 20.164 13.398 1.00 78.38 463 VAL A CA 1
ATOM 3713 C C . VAL A 1 463 ? -16.199 19.646 14.368 1.00 78.38 463 VAL A C 1
ATOM 3715 O O . VAL A 1 463 ? -16.108 20.168 15.483 1.00 78.38 463 VAL A O 1
ATOM 3718 N N . LYS A 1 464 ? -15.361 18.679 13.968 1.00 75.81 464 LYS A N 1
ATOM 3719 C CA . LYS A 1 464 ? -14.273 18.181 14.826 1.00 75.81 464 LYS A CA 1
ATOM 3720 C C . LYS A 1 464 ? -13.251 19.266 15.153 1.00 75.81 464 LYS A C 1
ATOM 3722 O O . LYS A 1 464 ? -12.872 19.390 16.314 1.00 75.81 464 LYS A O 1
ATOM 3727 N N . ALA A 1 465 ? -12.843 20.083 14.181 1.00 70.50 465 ALA A N 1
ATOM 3728 C CA . ALA A 1 465 ? -11.905 21.184 14.405 1.00 70.50 465 ALA A CA 1
ATOM 3729 C C . ALA A 1 465 ? -12.454 22.203 15.420 1.00 70.50 465 ALA A C 1
ATOM 3731 O O . ALA A 1 465 ? -11.743 22.619 16.340 1.00 70.50 465 ALA A O 1
ATOM 3732 N N . THR A 1 466 ? -13.741 22.542 15.309 1.00 76.00 466 THR A N 1
ATOM 3733 C CA . THR A 1 466 ? -14.445 23.422 16.254 1.00 76.00 466 THR A CA 1
ATOM 3734 C C . THR A 1 466 ? -14.475 22.824 17.665 1.00 76.00 466 THR A C 1
ATOM 3736 O O . THR A 1 466 ? -14.120 23.499 18.633 1.00 76.00 466 THR A O 1
ATOM 3739 N N . VAL A 1 467 ? -14.855 21.548 17.791 1.00 71.31 467 VAL A N 1
ATOM 3740 C CA . VAL A 1 467 ? -14.938 20.844 19.083 1.00 71.31 467 VAL A CA 1
ATOM 3741 C C . VAL A 1 467 ? -13.555 20.665 19.722 1.00 71.31 467 VAL A C 1
ATOM 3743 O O . VAL A 1 467 ? -13.405 20.887 20.924 1.00 71.31 467 VAL A O 1
ATOM 3746 N N . SER A 1 468 ? -12.529 20.340 18.930 1.00 70.12 468 SER A N 1
ATOM 3747 C CA . SER A 1 468 ? -11.164 20.170 19.432 1.00 70.12 468 SER A CA 1
ATOM 3748 C C . SER A 1 468 ? -10.574 21.488 19.929 1.00 70.12 468 SER A C 1
ATOM 3750 O O . SER A 1 468 ? -10.074 21.555 21.052 1.00 70.12 468 SER A O 1
ATOM 3752 N N . THR A 1 469 ? -10.748 22.576 19.171 1.00 73.00 469 THR A N 1
ATOM 3753 C CA . THR A 1 469 ? -10.329 23.926 19.591 1.00 73.00 469 THR A CA 1
ATOM 3754 C C . THR A 1 469 ? -10.924 24.309 20.954 1.00 73.00 469 THR A C 1
ATOM 3756 O O . THR A 1 469 ? -10.225 24.883 21.791 1.00 73.00 469 THR A O 1
ATOM 3759 N N . ALA A 1 470 ? -12.189 23.953 21.214 1.00 71.25 470 ALA A N 1
ATOM 3760 C CA . ALA A 1 470 ? -12.880 24.291 22.456 1.00 71.25 470 ALA A CA 1
ATOM 3761 C C . ALA A 1 470 ? -12.314 23.576 23.700 1.00 71.25 470 ALA A C 1
ATOM 3763 O O . ALA A 1 470 ? -12.171 24.217 24.743 1.00 71.25 470 ALA A O 1
ATOM 3764 N N . TYR A 1 471 ? -11.961 22.283 23.620 1.00 72.56 471 TYR A N 1
ATOM 3765 C CA . TYR A 1 471 ? -11.383 21.575 24.775 1.00 72.56 471 TYR A CA 1
ATOM 3766 C C . TYR A 1 471 ? -9.869 21.795 24.927 1.00 72.56 471 TYR A C 1
ATOM 3768 O O . TYR A 1 471 ? -9.375 21.809 26.057 1.00 72.56 471 TYR A O 1
ATOM 3776 N N . GLN A 1 472 ? -9.127 22.001 23.829 1.00 69.81 472 GLN A N 1
ATOM 3777 C CA . GLN A 1 472 ? -7.679 22.256 23.874 1.00 69.81 472 GLN A CA 1
ATOM 3778 C C . GLN A 1 472 ? -7.356 23.504 24.705 1.00 69.81 472 GLN A C 1
ATOM 3780 O O . GLN A 1 472 ? -6.490 23.447 25.576 1.00 69.81 472 GLN A O 1
ATOM 3785 N N . ALA A 1 473 ? -8.121 24.588 24.535 1.00 73.62 473 ALA A N 1
ATOM 3786 C CA . ALA A 1 473 ? -7.959 25.822 25.310 1.00 73.62 473 ALA A CA 1
ATOM 3787 C C . ALA A 1 473 ? -8.081 25.616 26.837 1.00 73.62 473 ALA A C 1
ATOM 3789 O O . ALA A 1 473 ? -7.457 26.335 27.620 1.00 73.62 473 ALA A O 1
ATOM 3790 N N . GLU A 1 474 ? -8.854 24.623 27.288 1.00 70.06 474 GLU A N 1
ATOM 3791 C CA . GLU A 1 474 ? -9.039 24.344 28.719 1.00 70.06 474 GLU A CA 1
ATOM 3792 C C . GLU A 1 474 ? -8.041 23.313 29.266 1.00 70.06 474 GLU A C 1
ATOM 3794 O O . GLU A 1 474 ? -7.678 23.381 30.442 1.00 70.06 474 GLU A O 1
ATOM 3799 N N . LEU A 1 475 ? -7.492 22.443 28.408 1.00 69.38 475 LEU A N 1
ATOM 3800 C CA . LEU A 1 475 ? -6.266 21.703 28.717 1.00 69.38 475 LEU A CA 1
ATOM 3801 C C . LEU A 1 475 ? -5.069 22.653 28.854 1.00 69.38 475 LEU A C 1
ATOM 3803 O O . LEU A 1 475 ? -4.320 22.546 29.824 1.00 69.38 475 LEU A O 1
ATOM 3807 N N . GLU A 1 476 ? -4.917 23.634 27.961 1.00 75.25 476 GLU A N 1
ATOM 3808 C CA . GLU A 1 476 ? -3.916 24.697 28.105 1.00 75.25 476 GLU A CA 1
ATOM 3809 C C . GLU A 1 476 ? -4.125 25.491 29.403 1.00 75.25 476 GLU A C 1
ATOM 3811 O O . GLU A 1 476 ? -3.169 25.727 30.140 1.00 75.25 476 GLU A O 1
ATOM 3816 N N . ALA A 1 477 ? -5.365 25.852 29.752 1.00 66.62 477 ALA A N 1
ATOM 3817 C CA . ALA A 1 477 ? -5.673 26.533 31.015 1.00 66.62 477 ALA A CA 1
ATOM 3818 C C . ALA A 1 477 ? -5.394 25.684 32.277 1.00 66.62 477 ALA A C 1
ATOM 3820 O O . ALA A 1 477 ? -5.309 26.238 33.376 1.00 66.62 477 ALA A O 1
ATOM 3821 N N . TYR A 1 478 ? -5.251 24.362 32.137 1.00 69.56 478 TYR A N 1
ATOM 3822 C CA . TYR A 1 478 ? -4.808 23.441 33.186 1.00 69.56 478 TYR A CA 1
ATOM 3823 C C . TYR A 1 478 ? -3.281 23.306 33.232 1.00 69.56 478 TYR A C 1
ATOM 3825 O O . TYR A 1 478 ? -2.696 23.480 34.300 1.00 69.56 478 TYR A O 1
ATOM 3833 N N . TYR A 1 479 ? -2.618 23.069 32.096 1.00 71.44 479 TYR A N 1
ATOM 3834 C CA . TYR A 1 479 ? -1.155 22.959 32.051 1.00 71.44 479 TYR A CA 1
ATOM 3835 C C . TYR A 1 479 ? -0.461 24.281 32.422 1.00 71.44 479 TYR A C 1
ATOM 3837 O O . TYR A 1 479 ? 0.561 24.254 33.096 1.00 71.44 479 TYR A O 1
ATOM 3845 N N . ASN A 1 480 ? -1.056 25.435 32.096 1.00 72.44 480 ASN A N 1
ATOM 3846 C CA . ASN A 1 480 ? -0.580 26.761 32.521 1.00 72.44 480 ASN A CA 1
ATOM 3847 C C . ASN A 1 480 ? -0.866 27.096 34.008 1.00 72.44 480 ASN A C 1
ATOM 3849 O O . ASN A 1 480 ? -0.583 28.212 34.446 1.00 72.44 480 ASN A O 1
ATOM 3853 N N . LYS A 1 481 ? -1.454 26.169 34.784 1.00 61.69 481 LYS A N 1
ATOM 3854 C CA . LYS A 1 481 ? -1.652 26.272 36.246 1.00 61.69 481 LYS A CA 1
ATOM 3855 C C . LYS A 1 481 ? -0.767 25.309 37.056 1.00 61.69 481 LYS A C 1
ATOM 3857 O O . LYS A 1 481 ? -0.880 25.312 38.284 1.00 61.69 481 LYS A O 1
ATOM 3862 N N . GLN A 1 482 ? 0.044 24.473 36.399 1.00 56.31 482 GLN A N 1
ATOM 3863 C CA . GLN A 1 482 ? 1.086 23.668 37.052 1.00 56.31 482 GLN A CA 1
ATOM 3864 C C . GLN A 1 482 ? 2.379 24.480 37.227 1.00 56.31 482 GLN A C 1
ATOM 3866 O O . GLN A 1 482 ? 3.047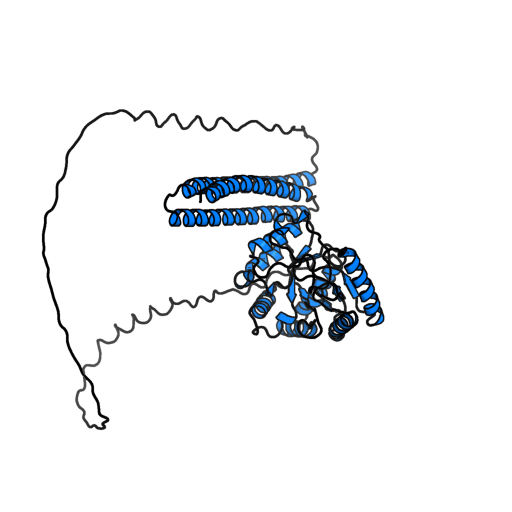 24.249 38.258 1.00 56.31 482 GLN A O 1
#